Protein AF-0000000084939361 (afdb_homodimer)

Radius of gyration: 21.49 Å; Cα contacts (8 Å, |Δi|>4): 1198; chains: 2; bounding box: 46×63×50 Å

pLDDT: mean 95.73, std 7.39, range [55.66, 98.94]

Structure (mmCIF, N/CA/C/O backbone):
data_AF-0000000084939361-model_v1
#
loop_
_entity.id
_entity.type
_entity.pdbx_description
1 polymer 'Uridine phosphorylase'
#
loop_
_atom_site.group_PDB
_atom_site.id
_atom_site.type_symbol
_atom_site.label_atom_id
_atom_site.label_alt_id
_atom_site.label_comp_id
_atom_site.label_asym_id
_atom_site.label_entity_id
_atom_site.label_seq_id
_atom_site.pdbx_PDB_ins_code
_atom_site.Cartn_x
_atom_site.Cartn_y
_atom_site.Cartn_z
_atom_site.occupancy
_atom_site.B_iso_or_equiv
_atom_site.auth_seq_id
_atom_site.auth_comp_id
_atom_site.auth_asym_id
_atom_site.auth_atom_id
_atom_site.pdbx_PDB_model_num
ATOM 1 N N . MET A 1 1 ? -16.766 -2.537 12.312 1 91.62 1 MET A N 1
ATOM 2 C CA . MET A 1 1 ? -15.547 -3.146 11.781 1 91.62 1 MET A CA 1
ATOM 3 C C . MET A 1 1 ? -15.586 -3.207 10.258 1 91.62 1 MET A C 1
ATOM 5 O O . MET A 1 1 ? -16.672 -3.262 9.664 1 91.62 1 MET A O 1
ATOM 9 N N . THR A 1 2 ? -14.445 -2.918 9.711 1 94 2 THR A N 1
ATOM 10 C CA . THR A 1 2 ? -14.297 -2.982 8.266 1 94 2 THR A CA 1
ATOM 11 C C . THR A 1 2 ? -13.328 -4.094 7.871 1 94 2 THR A C 1
ATOM 13 O O . THR A 1 2 ? -12.719 -4.727 8.734 1 94 2 THR A O 1
ATOM 16 N N . PRO A 1 3 ? -13.172 -4.418 6.578 1 91.56 3 PRO A N 1
ATOM 17 C CA . PRO A 1 3 ? -12.242 -5.465 6.156 1 91.56 3 PRO A CA 1
ATOM 18 C C . PRO A 1 3 ? -10.805 -5.195 6.598 1 91.56 3 PRO A C 1
ATOM 20 O O . PRO A 1 3 ? -10.031 -6.133 6.793 1 91.56 3 PRO A O 1
ATOM 23 N N . HIS A 1 4 ? -10.469 -3.852 6.852 1 97.06 4 HIS A N 1
ATOM 24 C CA . HIS A 1 4 ? -9.055 -3.553 7.074 1 97.06 4 HIS A CA 1
ATOM 25 C C . HIS A 1 4 ? -8.828 -2.975 8.469 1 97.06 4 HIS A C 1
ATOM 27 O O . HIS A 1 4 ? -7.688 -2.842 8.906 1 97.06 4 HIS A O 1
ATOM 33 N N . ILE A 1 5 ? -9.914 -2.59 9.133 1 97.94 5 ILE A N 1
ATOM 34 C CA . ILE A 1 5 ? -9.812 -2.012 10.469 1 97.94 5 ILE A CA 1
ATOM 35 C C . ILE A 1 5 ? -10.727 -2.771 11.43 1 97.94 5 ILE A C 1
ATOM 37 O O . ILE A 1 5 ? -11.953 -2.754 11.273 1 97.94 5 ILE A O 1
ATOM 41 N N . SER A 1 6 ? -10.125 -3.34 12.5 1 97.56 6 SER A N 1
ATOM 42 C CA . SER A 1 6 ? -10.883 -4.191 13.422 1 97.56 6 SER A CA 1
ATOM 43 C C . SER A 1 6 ? -11.344 -3.41 14.641 1 97.56 6 SER A C 1
ATOM 45 O O . SER A 1 6 ? -12.016 -3.959 15.516 1 97.56 6 SER A O 1
ATOM 47 N N . ALA A 1 7 ? -10.977 -2.162 14.703 1 98.12 7 ALA A N 1
ATOM 48 C CA . ALA A 1 7 ? -11.328 -1.337 15.859 1 98.12 7 ALA A CA 1
ATOM 49 C C . ALA A 1 7 ? -12.836 -1.167 15.969 1 98.12 7 ALA A C 1
ATOM 51 O O . ALA A 1 7 ? -13.555 -1.214 14.961 1 98.12 7 ALA A O 1
ATOM 52 N N . LYS A 1 8 ? -13.305 -1.027 17.25 1 97.81 8 LYS A N 1
ATOM 53 C CA . LYS A 1 8 ? -14.672 -0.542 17.438 1 97.81 8 LYS A CA 1
ATOM 54 C C . LYS A 1 8 ? -14.781 0.934 17.062 1 97.81 8 LYS A C 1
ATOM 56 O O . LYS A 1 8 ? -13.812 1.688 17.203 1 97.81 8 LYS A O 1
ATOM 61 N N . LYS A 1 9 ? -15.898 1.29 16.609 1 97.56 9 LYS A N 1
ATOM 62 C CA . LYS A 1 9 ? -16.125 2.666 16.188 1 97.56 9 LYS A CA 1
ATOM 63 C C . LYS A 1 9 ? -15.742 3.656 17.281 1 97.56 9 LYS A C 1
ATOM 65 O O . LYS A 1 9 ? -15.109 4.68 17 1 97.56 9 LYS A O 1
ATOM 70 N N . GLU A 1 10 ? -16.016 3.332 18.5 1 97 10 GLU A N 1
ATOM 71 C CA . GLU A 1 10 ? -15.805 4.234 19.625 1 97 10 GLU A CA 1
ATOM 72 C C . GLU A 1 10 ? -14.328 4.32 20 1 97 10 GLU A C 1
ATOM 74 O O . GLU A 1 10 ? -13.922 5.219 20.734 1 97 10 GLU A O 1
ATOM 79 N N . ASP A 1 11 ? -13.547 3.4 19.422 1 98.31 11 ASP A N 1
ATOM 80 C CA . ASP A 1 11 ? -12.133 3.359 19.766 1 98.31 11 ASP A CA 1
ATOM 81 C C . ASP A 1 11 ? -11.32 4.281 18.859 1 98.31 11 ASP A C 1
ATOM 83 O O . ASP A 1 11 ? -10.141 4.523 19.109 1 98.31 11 ASP A O 1
ATOM 87 N N . ILE A 1 12 ? -11.961 4.812 17.828 1 98.81 12 ILE A N 1
ATOM 88 C CA . ILE A 1 12 ? -11.281 5.691 16.875 1 98.81 12 ILE A CA 1
ATOM 89 C C . ILE A 1 12 ? -11.672 7.141 17.156 1 98.81 12 ILE A C 1
ATOM 91 O O . ILE A 1 12 ? -12.859 7.457 17.281 1 98.81 12 ILE A O 1
ATOM 95 N N . ALA A 1 13 ? -10.711 7.984 17.25 1 98.75 13 ALA A N 1
ATOM 96 C CA . ALA A 1 13 ? -10.922 9.391 17.578 1 98.75 13 ALA A CA 1
ATOM 97 C C . ALA A 1 13 ? -11.469 10.156 16.375 1 98.75 13 ALA A C 1
ATOM 99 O O . ALA A 1 13 ? -11.383 9.672 15.234 1 98.75 13 ALA A O 1
ATOM 100 N N . LYS A 1 14 ? -11.969 11.32 16.688 1 98.44 14 LYS A N 1
ATOM 101 C CA . LYS A 1 14 ? -12.477 12.242 15.672 1 98.44 14 LYS A CA 1
ATOM 102 C C . LYS A 1 14 ? -11.352 12.695 14.742 1 98.44 14 LYS A C 1
ATOM 104 O O . LYS A 1 14 ? -11.586 12.922 13.547 1 98.44 14 LYS A O 1
ATOM 109 N N . THR A 1 15 ? -10.18 12.922 15.266 1 98.88 15 THR A N 1
ATOM 110 C CA . THR A 1 15 ? -9.008 13.312 14.492 1 98.88 15 THR A CA 1
ATOM 111 C C . THR A 1 15 ? -7.953 12.211 14.508 1 98.88 15 THR A C 1
ATOM 113 O O . THR A 1 15 ? -7.629 11.672 15.57 1 98.88 15 THR A O 1
ATOM 116 N N . VAL A 1 16 ? -7.477 11.875 13.328 1 98.94 16 VAL A N 1
ATOM 117 C CA . VAL A 1 16 ? -6.508 10.797 13.141 1 98.94 16 VAL A CA 1
ATOM 118 C C . VAL A 1 16 ? -5.234 11.359 12.508 1 98.94 16 VAL A C 1
ATOM 120 O O . VAL A 1 16 ? -5.301 12.117 11.539 1 98.94 16 VAL A O 1
ATOM 123 N N . LEU A 1 17 ? -4.094 11.094 13.117 1 98.88 17 LEU A N 1
ATOM 124 C CA . LEU A 1 17 ? -2.805 11.305 12.469 1 98.88 17 LEU A CA 1
ATOM 125 C C . LEU A 1 17 ? -2.33 10.047 11.766 1 98.88 17 LEU A C 1
ATOM 127 O O . LEU A 1 17 ? -2.383 8.953 12.328 1 98.88 17 LEU A O 1
ATOM 131 N N . MET A 1 18 ? -1.844 10.203 10.516 1 98.81 18 MET A N 1
ATOM 132 C CA . MET A 1 18 ? -1.504 9.008 9.75 1 98.81 18 MET A CA 1
ATOM 133 C C . MET A 1 18 ? -0.063 9.07 9.25 1 98.81 18 MET A C 1
ATOM 135 O O . MET A 1 18 ? 0.206 9.617 8.18 1 98.81 18 MET A O 1
ATOM 139 N N . PRO A 1 19 ? 0.766 8.414 10.008 1 97.69 19 PRO A N 1
ATOM 140 C CA . PRO A 1 19 ? 2.059 8.109 9.391 1 97.69 19 PRO A CA 1
ATOM 141 C C . PRO A 1 19 ? 1.994 6.91 8.445 1 97.69 19 PRO A C 1
ATOM 143 O O . PRO A 1 19 ? 1.106 6.062 8.578 1 97.69 19 PRO A O 1
ATOM 146 N N . GLY A 1 20 ? 2.877 6.84 7.43 1 97.12 20 GLY A N 1
ATOM 147 C CA . GLY A 1 20 ? 2.928 5.688 6.543 1 97.12 20 GLY A CA 1
ATOM 148 C C . GLY A 1 20 ? 3.346 4.41 7.246 1 97.12 20 GLY A C 1
ATOM 149 O O . GLY A 1 20 ? 2.742 3.354 7.043 1 97.12 20 GLY A O 1
ATOM 150 N N . ASP A 1 21 ? 4.262 4.5 8.156 1 96.69 21 ASP A N 1
ATOM 151 C CA . ASP A 1 21 ? 4.891 3.385 8.867 1 96.69 21 ASP A CA 1
ATOM 152 C C . ASP A 1 21 ? 4.141 3.066 10.156 1 96.69 21 ASP A C 1
ATOM 154 O O . ASP A 1 21 ? 4.102 3.889 11.078 1 96.69 21 ASP A O 1
ATOM 158 N N . PRO A 1 22 ? 3.615 1.814 10.273 1 97.81 22 PRO A N 1
ATOM 159 C CA . PRO A 1 22 ? 2.914 1.453 11.508 1 97.81 22 PRO A CA 1
ATOM 160 C C . PRO A 1 22 ? 3.818 1.502 12.742 1 97.81 22 PRO A C 1
ATOM 162 O O . PRO A 1 22 ? 3.346 1.756 13.852 1 97.81 22 PRO A O 1
ATOM 165 N N . LEU A 1 23 ? 5.098 1.298 12.523 1 96.69 23 LEU A N 1
ATOM 166 C CA . LEU A 1 23 ? 6.02 1.378 13.648 1 96.69 23 LEU A CA 1
ATOM 167 C C . LEU A 1 23 ? 6.199 2.822 14.102 1 96.69 23 LEU A C 1
ATOM 169 O O . LEU A 1 23 ? 6.391 3.086 15.289 1 96.69 23 LEU A O 1
ATOM 173 N N . ARG A 1 24 ? 6.148 3.787 13.211 1 95.81 24 ARG A N 1
ATOM 174 C CA . ARG A 1 24 ? 6.141 5.199 13.57 1 95.81 24 ARG A CA 1
ATOM 175 C C . ARG A 1 24 ? 4.863 5.566 14.32 1 95.81 24 ARG A C 1
ATOM 177 O O . ARG A 1 24 ? 4.891 6.379 15.25 1 95.81 24 ARG A O 1
ATOM 184 N N . ALA A 1 25 ? 3.754 4.961 13.852 1 97.56 25 ALA A N 1
ATOM 185 C CA . ALA A 1 25 ? 2.508 5.172 14.586 1 97.56 25 ALA A CA 1
ATOM 186 C C . ALA A 1 25 ? 2.65 4.746 16.047 1 97.56 25 ALA A C 1
ATOM 188 O O . ALA A 1 25 ? 2.248 5.477 16.953 1 97.56 25 ALA A O 1
ATOM 189 N N . LYS A 1 26 ? 3.242 3.592 16.234 1 97.69 26 LYS A N 1
ATOM 190 C CA . LYS A 1 26 ? 3.484 3.078 17.578 1 97.69 26 LYS A CA 1
ATOM 191 C C . LYS A 1 26 ? 4.367 4.031 18.391 1 97.69 26 LYS A C 1
ATOM 193 O O . LYS A 1 26 ? 4.027 4.402 19.516 1 97.69 26 LYS A O 1
ATOM 198 N N . LYS A 1 27 ? 5.43 4.461 17.812 1 96 27 LYS A N 1
ATOM 199 C CA . LYS A 1 27 ? 6.395 5.324 18.484 1 96 27 LYS A CA 1
ATOM 200 C C . LYS A 1 27 ? 5.754 6.648 18.891 1 96 27 LYS A C 1
ATOM 202 O O . LYS A 1 27 ? 5.949 7.117 20.016 1 96 27 LYS A O 1
ATOM 207 N N . ILE A 1 28 ? 5 7.258 17.969 1 97.25 28 ILE A N 1
ATOM 208 C CA . ILE A 1 28 ? 4.34 8.531 18.25 1 97.25 28 ILE A CA 1
ATOM 209 C C . ILE A 1 28 ? 3.34 8.359 19.391 1 97.25 28 ILE A C 1
ATOM 211 O O . ILE A 1 28 ? 3.311 9.164 20.328 1 97.25 28 ILE A O 1
ATOM 215 N N . ALA A 1 29 ? 2.543 7.32 19.297 1 98.38 29 ALA A N 1
ATOM 216 C CA . ALA A 1 29 ? 1.523 7.078 20.328 1 98.38 29 ALA A CA 1
ATOM 217 C C . ALA A 1 29 ? 2.156 6.887 21.703 1 98.38 29 ALA A C 1
ATOM 219 O O . ALA A 1 29 ? 1.749 7.523 22.672 1 98.38 29 ALA A O 1
ATOM 220 N N . GLU A 1 30 ? 3.166 6.074 21.797 1 97.75 30 GLU A N 1
ATOM 221 C CA . GLU A 1 30 ? 3.811 5.738 23.062 1 97.75 30 GLU A CA 1
ATOM 222 C C . GLU A 1 30 ? 4.566 6.938 23.625 1 97.75 30 GLU A C 1
ATOM 224 O O . GLU A 1 30 ? 4.711 7.066 24.844 1 97.75 30 GLU A O 1
ATOM 229 N N . THR A 1 31 ? 5.031 7.809 22.797 1 97.31 31 THR A N 1
ATOM 230 C CA . THR A 1 31 ? 5.836 8.953 23.219 1 97.31 31 THR A CA 1
ATOM 231 C C . THR A 1 31 ? 4.941 10.094 23.688 1 97.31 31 THR A C 1
ATOM 233 O O . THR A 1 31 ? 5.242 10.758 24.672 1 97.31 31 THR A O 1
ATOM 236 N N . TYR A 1 32 ? 3.766 10.305 22.984 1 98.12 32 TYR A N 1
ATOM 237 C CA . TYR A 1 32 ? 3.08 11.578 23.172 1 98.12 32 TYR A CA 1
ATOM 238 C C . TYR A 1 32 ? 1.724 11.375 23.844 1 98.12 32 TYR A C 1
ATOM 240 O O . TYR A 1 32 ? 1.183 12.305 24.453 1 98.12 32 TYR A O 1
ATOM 248 N N . LEU A 1 33 ? 1.172 10.188 23.641 1 98.69 33 LEU A N 1
ATOM 249 C CA . LEU A 1 33 ? -0.198 10.023 24.109 1 98.69 33 LEU A CA 1
ATOM 250 C C . LEU A 1 33 ? -0.217 9.414 25.516 1 98.69 33 LEU A C 1
ATOM 252 O O . LEU A 1 33 ? 0.725 8.727 25.906 1 98.69 33 LEU A O 1
ATOM 256 N N . GLU A 1 34 ? -1.26 9.719 26.234 1 98.75 34 GLU A N 1
ATOM 257 C CA . GLU A 1 34 ? -1.6 9.078 27.5 1 98.75 34 GLU A CA 1
ATOM 258 C C . GLU A 1 34 ? -2.699 8.031 27.297 1 98.75 34 GLU A C 1
ATOM 260 O O . GLU A 1 34 ? -3.504 8.133 26.375 1 98.75 34 GLU A O 1
ATOM 265 N N . ASN A 1 35 ? -2.74 6.926 28.125 1 98.56 35 ASN A N 1
ATOM 266 C CA . ASN A 1 35 ? -3.756 5.879 28.094 1 98.56 35 ASN A CA 1
ATOM 267 C C . ASN A 1 35 ? -3.832 5.211 26.719 1 98.56 35 ASN A C 1
ATOM 269 O O . ASN A 1 35 ? -4.914 5.086 26.156 1 98.56 35 ASN A O 1
ATOM 273 N N . VAL A 1 36 ? -2.73 4.84 26.203 1 98.81 36 VAL A N 1
ATOM 274 C CA . VAL A 1 36 ? -2.6 4.34 24.844 1 98.81 36 VAL A CA 1
ATOM 275 C C . VAL A 1 36 ? -3.178 2.93 24.75 1 98.81 36 VAL A C 1
ATOM 277 O O . VAL A 1 36 ? -2.906 2.084 25.594 1 98.81 36 VAL A O 1
ATOM 280 N N . LYS A 1 37 ? -3.986 2.719 23.719 1 98.75 37 LYS A N 1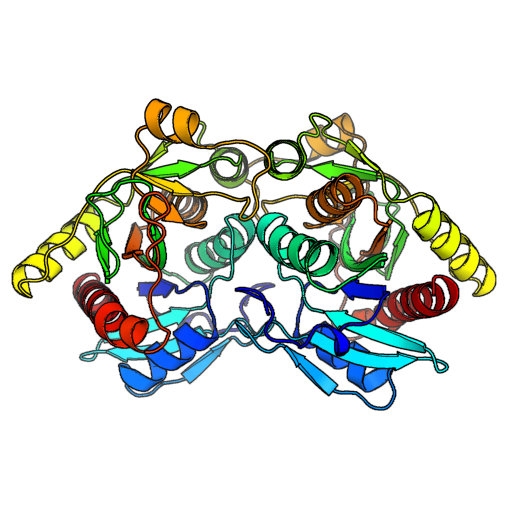
ATOM 281 C CA . LYS A 1 37 ? -4.539 1.406 23.406 1 98.75 37 LYS A CA 1
ATOM 282 C C . LYS A 1 37 ? -4.293 1.049 21.938 1 98.75 37 LYS A C 1
ATOM 284 O O . LYS A 1 37 ? -4.512 1.874 21.047 1 98.75 37 LYS A O 1
ATOM 289 N N . LEU A 1 38 ? -3.766 -0.111 21.734 1 98.81 38 LEU A N 1
ATOM 290 C CA . LEU A 1 38 ? -3.723 -0.656 20.375 1 98.81 38 LEU A CA 1
ATOM 291 C C . LEU A 1 38 ? -5.117 -1.06 19.906 1 98.81 38 LEU A C 1
ATOM 293 O O . LEU A 1 38 ? -5.723 -1.978 20.469 1 98.81 38 LEU A O 1
ATOM 297 N N . VAL A 1 39 ? -5.602 -0.406 18.844 1 98.75 39 VAL A N 1
ATOM 298 C CA . VAL A 1 39 ? -7.012 -0.614 18.531 1 98.75 39 VAL A CA 1
ATOM 299 C C . VAL A 1 39 ? -7.145 -1.341 17.188 1 98.75 39 VAL A C 1
ATOM 301 O O . VAL A 1 39 ? -8.242 -1.755 16.812 1 98.75 39 VAL A O 1
ATOM 304 N N . ASN A 1 40 ? -6.016 -1.479 16.453 1 98.62 40 ASN A N 1
ATOM 305 C CA . ASN A 1 40 ? -6.004 -2.271 15.227 1 98.62 40 ASN A CA 1
ATOM 306 C C . ASN A 1 40 ? -4.652 -2.939 15 1 98.62 40 ASN A C 1
ATOM 308 O O . ASN A 1 40 ? -3.607 -2.312 15.188 1 98.62 40 ASN A O 1
ATOM 312 N N . GLU A 1 41 ? -4.672 -4.117 14.555 1 97.62 41 GLU A N 1
ATOM 313 C CA . GLU A 1 41 ? -3.445 -4.816 14.18 1 97.62 41 GLU A CA 1
ATOM 314 C C . GLU A 1 41 ? -3.648 -5.656 12.922 1 97.62 41 GLU A C 1
ATOM 316 O O . GLU A 1 41 ? -2.799 -6.477 12.57 1 97.62 41 GLU A O 1
ATOM 321 N N . VAL A 1 42 ? -4.844 -5.453 12.273 1 96.62 42 VAL A N 1
ATOM 322 C CA . VAL A 1 42 ? -5.121 -6.137 11.016 1 96.62 42 VAL A CA 1
ATOM 323 C C . VAL A 1 42 ? -4.035 -5.809 10 1 96.62 42 VAL A C 1
ATOM 325 O O . VAL A 1 42 ? -3.656 -4.645 9.836 1 96.62 42 VAL A O 1
ATOM 328 N N . ARG A 1 43 ? -3.436 -6.898 9.367 1 96.75 43 ARG A N 1
ATOM 329 C CA . ARG A 1 43 ? -2.379 -6.793 8.367 1 96.75 43 ARG A CA 1
ATOM 330 C C . ARG A 1 43 ? -1.138 -6.125 8.945 1 96.75 43 ARG A C 1
ATOM 332 O O . ARG A 1 43 ? -0.358 -5.512 8.219 1 96.75 43 ARG A O 1
ATOM 339 N N . ASN A 1 44 ? -0.997 -6.105 10.234 1 97.81 44 ASN A N 1
ATOM 340 C CA . ASN A 1 44 ? 0.152 -5.512 10.914 1 97.81 44 ASN A CA 1
ATOM 341 C C . ASN A 1 44 ? 0.187 -3.996 10.727 1 97.81 44 ASN A C 1
ATOM 343 O O . ASN A 1 44 ? 1.254 -3.383 10.789 1 97.81 44 ASN A O 1
ATOM 347 N N . MET A 1 45 ? -0.991 -3.398 10.445 1 98.56 45 MET A N 1
ATOM 348 C CA . MET A 1 45 ? -1.151 -1.953 10.312 1 98.56 45 MET A CA 1
ATOM 349 C C . MET A 1 45 ? -1.687 -1.346 11.609 1 98.56 45 MET A C 1
ATOM 351 O O . MET A 1 45 ? -2.898 -1.184 11.766 1 98.56 45 MET A O 1
ATOM 355 N N . PHE A 1 46 ? -0.744 -0.911 12.383 1 98.81 46 PHE A N 1
ATOM 356 C CA . PHE A 1 46 ? -1.069 -0.523 13.75 1 98.81 46 PHE A CA 1
ATOM 357 C C . PHE A 1 46 ? -1.825 0.8 13.773 1 98.81 46 PHE A C 1
ATOM 359 O O . PHE A 1 46 ? -1.503 1.718 13.016 1 98.81 46 PHE A O 1
ATOM 366 N N . MET A 1 47 ? -2.836 0.805 14.617 1 98.88 47 MET A N 1
ATOM 367 C CA . MET A 1 47 ? -3.504 2.029 15.047 1 98.88 47 MET A CA 1
ATOM 368 C C . MET A 1 47 ? -3.559 2.109 16.578 1 98.88 47 MET A C 1
ATOM 370 O O . MET A 1 47 ? -3.84 1.111 17.234 1 98.88 47 MET A O 1
ATOM 374 N N . TYR A 1 48 ? -3.25 3.242 17.062 1 98.94 48 TYR A N 1
ATOM 375 C CA . TYR A 1 48 ? -3.285 3.5 18.5 1 98.94 48 TYR A CA 1
ATOM 376 C C . TYR A 1 48 ? -4.184 4.688 18.812 1 98.94 48 TYR A C 1
ATOM 378 O O . TYR A 1 48 ? -4.176 5.691 18.094 1 98.94 48 TYR A O 1
ATOM 386 N N . THR A 1 49 ? -4.977 4.52 19.844 1 98.88 49 THR A N 1
ATOM 387 C CA . THR A 1 49 ? -5.766 5.637 20.359 1 98.88 49 THR A CA 1
ATOM 388 C C . THR A 1 49 ? -5.379 5.961 21.797 1 98.88 49 THR A C 1
ATOM 390 O O . THR A 1 49 ? -5.145 5.059 22.594 1 98.88 49 THR A O 1
ATOM 393 N N . GLY A 1 50 ? -5.23 7.148 22.047 1 98.81 50 GLY A N 1
ATOM 394 C CA . GLY A 1 50 ? -4.992 7.691 23.375 1 98.81 50 GLY A CA 1
ATOM 395 C C . GLY A 1 50 ? -5.445 9.133 23.531 1 98.81 50 GLY A C 1
ATOM 396 O O . GLY A 1 50 ? -6.402 9.555 22.875 1 98.81 50 GLY A O 1
ATOM 397 N N . THR A 1 51 ? -4.871 9.781 24.562 1 98.75 51 THR A N 1
ATOM 398 C CA . THR A 1 51 ? -5.211 11.188 24.75 1 98.75 51 THR A CA 1
ATOM 399 C C . THR A 1 51 ? -3.961 12.062 24.688 1 98.75 51 THR A C 1
ATOM 401 O O . THR A 1 51 ? -2.883 11.641 25.109 1 98.75 51 THR A O 1
ATOM 404 N N . TYR A 1 52 ? -4.043 13.203 24.078 1 98.75 52 TYR A N 1
ATOM 405 C CA . TYR A 1 52 ? -3.057 14.281 24.078 1 98.75 52 TYR A CA 1
ATOM 406 C C . TYR A 1 52 ? -3.67 15.594 24.547 1 98.75 52 TYR A C 1
ATOM 408 O O . TYR A 1 52 ? -4.629 16.094 23.953 1 98.75 52 TYR A O 1
ATOM 416 N N . LYS A 1 53 ? -3.139 16.156 25.688 1 98.06 53 LYS A N 1
ATOM 417 C CA . LYS A 1 53 ? -3.705 17.344 26.312 1 98.06 53 LYS A CA 1
ATOM 418 C C . LYS A 1 53 ? -5.199 17.188 26.562 1 98.06 53 LYS A C 1
ATOM 420 O O . LYS A 1 53 ? -5.992 18.078 26.266 1 98.06 53 LYS A O 1
ATOM 425 N N . GLY A 1 54 ? -5.594 15.945 26.922 1 98 54 GLY A N 1
ATOM 426 C CA . GLY A 1 54 ? -6.938 15.625 27.375 1 98 54 GLY A CA 1
ATOM 427 C C . GLY A 1 54 ? -7.883 15.289 26.234 1 98 54 GLY A C 1
ATOM 428 O O . GLY A 1 54 ? -9.031 14.906 26.469 1 98 54 GLY A O 1
ATOM 429 N N . ILE A 1 55 ? -7.41 15.359 24.984 1 98.38 55 ILE A N 1
ATOM 430 C CA . ILE A 1 55 ? -8.266 15.125 23.828 1 98.38 55 ILE A CA 1
ATOM 431 C C . ILE A 1 55 ? -7.906 13.789 23.188 1 98.38 55 ILE A C 1
ATOM 433 O O . ILE A 1 55 ? -6.727 13.461 23.031 1 98.38 55 ILE A O 1
ATOM 437 N N . GLN A 1 56 ? -8.883 13 22.812 1 98.5 56 GLN A N 1
ATOM 438 C CA . GLN A 1 56 ? -8.656 11.711 22.156 1 98.5 56 GLN A CA 1
ATOM 439 C C . GLN A 1 56 ? -8.086 11.891 20.766 1 98.5 56 GLN A C 1
ATOM 441 O O . GLN A 1 56 ? -8.562 12.727 20 1 98.5 56 GLN A O 1
ATOM 446 N N . VAL A 1 57 ? -7.07 11.195 20.5 1 98.81 57 VAL A N 1
ATOM 447 C CA . VAL A 1 57 ? -6.422 11.195 19.188 1 98.81 57 VAL A CA 1
ATOM 448 C C . VAL A 1 57 ? -6.059 9.766 18.781 1 98.81 57 VAL A C 1
ATOM 450 O O . VAL A 1 57 ? -5.652 8.969 19.625 1 98.81 57 VAL A O 1
ATOM 453 N N . THR A 1 58 ? -6.254 9.43 17.547 1 98.94 58 THR A N 1
ATOM 454 C CA . THR A 1 58 ? -5.797 8.148 17.016 1 98.94 58 THR A CA 1
ATOM 455 C C . THR A 1 58 ? -4.605 8.352 16.078 1 98.94 58 THR A C 1
ATOM 457 O O . THR A 1 58 ? -4.598 9.273 15.266 1 98.94 58 THR A O 1
ATOM 460 N N . ILE A 1 59 ? -3.551 7.613 16.297 1 98.88 59 ILE A N 1
ATOM 461 C CA . ILE A 1 59 ? -2.42 7.523 15.375 1 98.88 59 ILE A CA 1
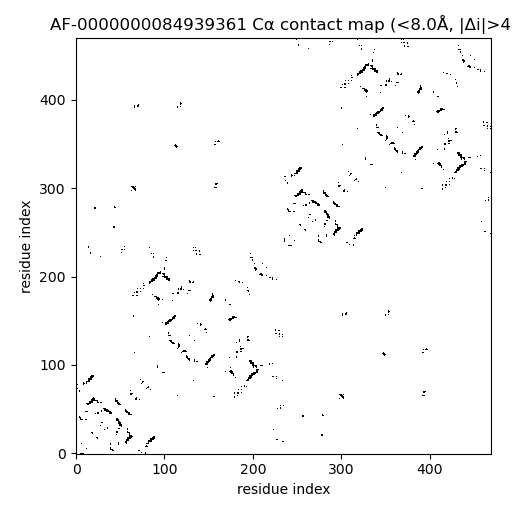ATOM 462 C C . ILE A 1 59 ? -2.494 6.211 14.594 1 98.88 59 ILE A C 1
ATOM 464 O O . ILE A 1 59 ? -2.439 5.129 15.18 1 98.88 59 ILE A O 1
ATOM 468 N N . ALA A 1 60 ? -2.584 6.316 13.219 1 98.94 60 ALA A N 1
ATOM 469 C CA . ALA A 1 60 ? -2.893 5.145 12.414 1 98.94 60 ALA A CA 1
ATOM 470 C C . ALA A 1 60 ? -1.926 5.016 11.234 1 98.94 60 ALA A C 1
ATOM 472 O O . ALA A 1 60 ? -1.784 5.945 10.438 1 98.94 60 ALA A O 1
ATOM 473 N N . GLY A 1 61 ? -1.252 3.861 11.148 1 98.56 61 GLY A N 1
ATOM 474 C CA . GLY A 1 61 ? -0.484 3.604 9.938 1 98.56 61 GLY A CA 1
ATOM 475 C C . GLY A 1 61 ? -1.334 3.594 8.68 1 98.56 61 GLY A C 1
ATOM 476 O O . GLY A 1 61 ? -2.5 3.193 8.719 1 98.56 61 GLY A O 1
ATOM 477 N N . SER A 1 62 ? -0.681 3.98 7.582 1 98.38 62 SER A N 1
ATOM 478 C CA . SER A 1 62 ? -1.459 4.031 6.348 1 98.38 62 SER A CA 1
ATOM 479 C C . SER A 1 62 ? -0.856 3.125 5.277 1 98.38 62 SER A C 1
ATOM 481 O O . SER A 1 62 ? -1.499 2.838 4.266 1 98.38 62 SER A O 1
ATOM 483 N N . GLY A 1 63 ? 0.389 2.711 5.539 1 97.88 63 GLY A N 1
ATOM 484 C CA . GLY A 1 63 ? 1.1 2.064 4.449 1 97.88 63 GLY A CA 1
ATOM 485 C C . GLY A 1 63 ? 1.575 3.037 3.387 1 97.88 63 GLY A C 1
ATOM 486 O O . GLY A 1 63 ? 1.741 4.23 3.658 1 97.88 63 GLY A O 1
ATOM 487 N N . MET A 1 64 ? 1.937 2.449 2.258 1 98.06 64 MET A N 1
ATOM 488 C CA . MET A 1 64 ? 2.537 3.277 1.216 1 98.06 64 MET A CA 1
ATOM 489 C C . MET A 1 64 ? 1.676 3.279 -0.042 1 98.06 64 MET A C 1
ATOM 491 O O . MET A 1 64 ? 1.138 2.242 -0.433 1 98.06 64 MET A O 1
ATOM 495 N N . GLY A 1 65 ? 1.553 4.508 -0.618 1 97.81 65 GLY A N 1
ATOM 496 C CA . GLY A 1 65 ? 0.867 4.629 -1.895 1 97.81 65 GLY A CA 1
ATOM 497 C C . GLY A 1 65 ? -0.586 5.047 -1.754 1 97.81 65 GLY A C 1
ATOM 498 O O . GLY A 1 65 ? -1.196 4.84 -0.702 1 97.81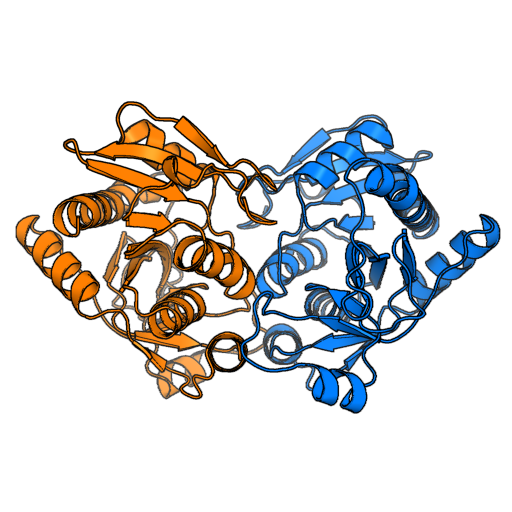 65 GLY A O 1
ATOM 499 N N . CYS A 1 66 ? -1.149 5.484 -2.869 1 98.12 66 CYS A N 1
ATOM 500 C CA . CYS A 1 66 ? -2.52 5.984 -2.887 1 98.12 66 CYS A CA 1
ATOM 501 C C . CYS A 1 66 ? -3.512 4.863 -2.59 1 98.12 66 CYS A C 1
ATOM 503 O O . CYS A 1 66 ? -4.449 5.051 -1.812 1 98.12 66 CYS A O 1
ATOM 505 N N . PRO A 1 67 ? -3.234 3.631 -3.121 1 98.06 67 PRO A N 1
ATOM 506 C CA . PRO A 1 67 ? -4.207 2.576 -2.834 1 98.06 67 PRO A CA 1
ATOM 507 C C . PRO A 1 67 ? -4.285 2.232 -1.348 1 98.06 67 PRO A C 1
ATOM 509 O O . PRO A 1 67 ? -5.379 2.045 -0.811 1 98.06 67 PRO A O 1
ATOM 512 N N . SER A 1 68 ? -3.166 2.211 -0.676 1 98.5 68 SER A N 1
ATOM 513 C CA . SER A 1 68 ? -3.145 1.815 0.728 1 98.5 68 SER A CA 1
ATOM 514 C C . SER A 1 68 ? -3.807 2.869 1.609 1 98.5 68 SER A C 1
ATOM 516 O O . SER A 1 68 ? -4.758 2.57 2.334 1 98.5 68 SER A O 1
ATOM 518 N N . ILE A 1 69 ? -3.348 4.152 1.511 1 98.81 69 ILE A N 1
ATOM 519 C CA . ILE A 1 69 ? -3.965 5.18 2.344 1 98.81 69 ILE A CA 1
ATOM 520 C C . ILE A 1 69 ? -5.41 5.398 1.904 1 98.81 69 ILE A C 1
ATOM 522 O O . ILE A 1 69 ? -6.266 5.77 2.715 1 98.81 69 ILE A O 1
ATOM 526 N N . GLY A 1 70 ? -5.66 5.168 0.6 1 98.69 70 GLY A N 1
ATOM 527 C CA . GLY A 1 70 ? -7.02 5.277 0.099 1 98.69 70 GLY A CA 1
ATOM 528 C C . GLY A 1 70 ? -7.996 4.375 0.823 1 98.69 70 GLY A C 1
ATOM 529 O O . GLY A 1 70 ? -9.102 4.797 1.171 1 98.69 70 GLY A O 1
ATOM 530 N N . ILE A 1 71 ? -7.598 3.141 1.089 1 98.75 71 ILE A N 1
ATOM 531 C CA . ILE A 1 71 ? -8.43 2.188 1.812 1 98.75 71 ILE A CA 1
ATOM 532 C C . ILE A 1 71 ? -8.688 2.695 3.229 1 98.75 71 ILE A C 1
ATOM 534 O O . ILE A 1 71 ? -9.836 2.822 3.652 1 98.75 71 ILE A O 1
ATOM 538 N N . TYR A 1 72 ? -7.652 3.045 3.93 1 98.88 72 TYR A N 1
ATOM 539 C CA . TYR A 1 72 ? -7.758 3.359 5.352 1 98.88 72 TYR A CA 1
ATOM 540 C C . TYR A 1 72 ? -8.477 4.688 5.562 1 98.88 72 TYR A C 1
ATOM 542 O O . TYR A 1 72 ? -9.32 4.805 6.449 1 98.88 72 TYR A O 1
ATOM 550 N N . SER A 1 73 ? -8.148 5.707 4.738 1 98.88 73 SER A N 1
ATOM 551 C CA . SER A 1 73 ? -8.828 6.988 4.902 1 98.88 73 SER A CA 1
ATOM 552 C C . SER A 1 73 ? -10.305 6.883 4.559 1 98.88 73 SER A C 1
ATOM 554 O O . SER A 1 73 ? -11.148 7.48 5.227 1 98.88 73 SER A O 1
ATOM 556 N N . TYR A 1 74 ? -10.625 6.086 3.521 1 98.81 74 TYR A N 1
ATOM 557 C CA . TYR A 1 74 ? -12.031 5.883 3.176 1 98.81 74 TYR A CA 1
ATOM 558 C C . TYR A 1 74 ? -12.789 5.254 4.336 1 98.81 74 TYR A C 1
ATOM 560 O O . TYR A 1 74 ? -13.867 5.723 4.707 1 98.81 74 TYR A O 1
ATOM 568 N N . GLU A 1 75 ? -12.203 4.188 4.902 1 98.88 75 GLU A N 1
ATOM 569 C CA . GLU A 1 75 ? -12.883 3.473 5.977 1 98.88 75 GLU A CA 1
ATOM 570 C C . GLU A 1 75 ? -13.016 4.348 7.223 1 98.88 75 GLU A C 1
ATOM 572 O O . GLU A 1 75 ? -14.062 4.352 7.871 1 98.88 75 GLU A O 1
ATOM 577 N N . LEU A 1 76 ? -12 5.102 7.52 1 98.94 76 LEU A N 1
ATOM 578 C CA . LEU A 1 76 ? -12.031 5.977 8.688 1 98.94 76 LEU A CA 1
ATOM 579 C C . LEU A 1 76 ? -13.086 7.059 8.523 1 98.94 76 LEU A C 1
ATOM 581 O O . LEU A 1 76 ? -13.859 7.32 9.453 1 98.94 76 LEU A O 1
ATOM 585 N N . PHE A 1 77 ? -13.211 7.668 7.328 1 98.81 77 PHE A N 1
ATOM 586 C CA . PHE A 1 77 ? -14.156 8.75 7.082 1 98.81 77 PHE A CA 1
ATOM 587 C C . PHE A 1 77 ? -15.586 8.219 7.051 1 98.81 77 PHE A C 1
ATOM 589 O O . PHE A 1 77 ? -16.5 8.883 7.527 1 98.81 77 PHE A O 1
ATOM 596 N N . ASN A 1 78 ? -15.758 7.027 6.562 1 98.5 78 ASN A N 1
ATOM 597 C CA . ASN A 1 78 ? -17.109 6.617 6.203 1 98.5 78 ASN A CA 1
ATOM 598 C C . ASN A 1 78 ? -17.688 5.652 7.234 1 98.5 78 ASN A C 1
ATOM 600 O O . ASN A 1 78 ? -18.906 5.52 7.344 1 98.5 78 ASN A O 1
ATOM 604 N N . PHE A 1 79 ? -16.812 4.965 8.023 1 98.5 79 PHE A N 1
ATOM 605 C CA . PHE A 1 79 ? -17.344 3.934 8.906 1 98.5 79 PHE A CA 1
ATOM 606 C C . PHE A 1 79 ? -17.016 4.234 10.359 1 98.5 79 PHE A C 1
ATOM 608 O O . PHE A 1 79 ? -17.609 3.652 11.273 1 98.5 79 PHE A O 1
ATOM 615 N N . TYR A 1 80 ? -16.047 5.203 10.68 1 98.5 80 TYR A N 1
ATOM 616 C CA . TYR A 1 80 ? -15.57 5.398 12.047 1 98.5 80 TYR A CA 1
ATOM 617 C C . TYR A 1 80 ? -15.805 6.832 12.508 1 98.5 80 TYR A C 1
ATOM 619 O O . TYR A 1 80 ? -15.242 7.266 13.516 1 98.5 80 TYR A O 1
ATOM 627 N N . ASN A 1 81 ? -16.516 7.605 11.859 1 95.12 81 ASN A N 1
ATOM 628 C CA . ASN A 1 81 ? -16.906 8.961 12.227 1 95.12 81 ASN A CA 1
ATOM 629 C C . ASN A 1 81 ? -15.703 9.898 12.305 1 95.12 81 ASN A C 1
ATOM 631 O O . ASN A 1 81 ? -15.695 10.836 13.102 1 95.12 81 ASN A O 1
ATOM 635 N N . VAL A 1 82 ? -14.695 9.625 11.688 1 98.75 82 VAL A N 1
ATOM 636 C CA . VAL A 1 82 ? -13.523 10.5 11.633 1 98.75 82 VAL A CA 1
ATOM 637 C C . VAL A 1 82 ? -13.867 11.766 10.852 1 98.75 82 VAL A C 1
ATOM 639 O O . VAL A 1 82 ? -14.508 11.703 9.805 1 98.75 82 VAL A O 1
ATOM 642 N N . GLU A 1 83 ? -13.438 12.922 11.406 1 98.75 83 GLU A N 1
ATOM 643 C CA . GLU A 1 83 ? -13.711 14.211 10.781 1 98.75 83 GLU A CA 1
ATOM 644 C C . GLU A 1 83 ? -12.445 14.805 10.156 1 98.75 83 GLU A C 1
ATOM 646 O O . GLU A 1 83 ? -12.516 15.539 9.172 1 98.75 83 GLU A O 1
ATOM 651 N N . ASN A 1 84 ? -11.32 14.492 10.781 1 98.88 84 ASN A N 1
ATOM 652 C CA . ASN A 1 84 ? -10.039 15.07 10.383 1 98.88 84 ASN A CA 1
ATOM 653 C C . ASN A 1 84 ? -8.953 14.008 10.258 1 98.88 84 ASN A C 1
ATOM 655 O O . ASN A 1 84 ? -8.766 13.188 11.164 1 98.88 84 ASN A O 1
ATOM 659 N N . ILE A 1 85 ? -8.305 14.062 9.109 1 98.94 85 ILE A N 1
ATOM 660 C CA . ILE A 1 85 ? -7.102 13.242 8.992 1 98.94 85 ILE A CA 1
ATOM 661 C C . ILE A 1 85 ? -5.914 14.133 8.617 1 98.94 85 ILE A C 1
ATOM 663 O O . ILE A 1 85 ? -6.004 14.938 7.688 1 98.94 85 ILE A O 1
ATOM 667 N N . ILE A 1 86 ? -4.883 14.039 9.398 1 98.94 86 ILE A N 1
ATOM 668 C CA . ILE A 1 86 ? -3.623 14.703 9.086 1 98.94 86 ILE A CA 1
ATOM 669 C C . ILE A 1 86 ? -2.549 13.664 8.789 1 98.94 86 ILE A C 1
ATOM 671 O O . ILE A 1 86 ? -2.143 12.906 9.672 1 98.94 86 ILE A O 1
ATOM 675 N N . ARG A 1 87 ? -2.131 13.602 7.574 1 98.88 87 ARG A N 1
ATOM 676 C CA . ARG A 1 87 ? -0.96 12.789 7.258 1 98.88 87 ARG A CA 1
ATOM 677 C C . ARG A 1 87 ? 0.316 13.445 7.773 1 98.88 87 ARG A C 1
ATOM 679 O O . ARG A 1 87 ? 0.52 14.648 7.59 1 98.88 87 ARG A O 1
ATOM 686 N N . ILE A 1 88 ? 1.045 12.695 8.453 1 98.25 88 ILE A N 1
ATOM 687 C CA . ILE A 1 88 ? 2.377 13.094 8.898 1 98.25 88 ILE A CA 1
ATOM 688 C C . ILE A 1 88 ? 3.42 12.141 8.32 1 98.25 88 ILE A C 1
ATOM 690 O O . ILE A 1 88 ? 3.475 10.969 8.703 1 98.25 88 ILE A O 1
ATOM 694 N N . GLY A 1 89 ? 4.203 12.625 7.383 1 95.75 89 GLY A N 1
ATOM 695 C CA . GLY A 1 89 ? 5.09 11.711 6.684 1 95.75 89 GLY A CA 1
ATOM 696 C C . GLY A 1 89 ? 6.391 12.359 6.246 1 95.75 89 GLY A C 1
ATOM 697 O O . GLY A 1 89 ? 6.738 13.445 6.715 1 95.75 89 GLY A O 1
ATOM 698 N N . SER A 1 90 ? 7.195 11.586 5.512 1 94.62 90 SER A N 1
ATOM 699 C CA . SER A 1 90 ? 8.453 12.047 4.93 1 94.62 90 SER A CA 1
ATOM 700 C C . SER A 1 90 ? 8.289 12.367 3.447 1 94.62 90 SER A C 1
ATOM 702 O O . SER A 1 90 ? 7.34 11.906 2.811 1 94.62 90 SER A O 1
ATOM 704 N N . ALA A 1 91 ? 9.164 13.172 2.979 1 96.62 91 ALA A N 1
ATOM 705 C CA . ALA A 1 91 ? 9.164 13.516 1.561 1 96.62 91 ALA A CA 1
ATOM 706 C C . ALA A 1 91 ? 10.578 13.797 1.065 1 96.62 91 ALA A C 1
ATOM 708 O O . ALA A 1 91 ? 11.469 14.133 1.856 1 96.62 91 ALA A O 1
ATOM 709 N N . GLY A 1 92 ? 10.75 13.539 -0.227 1 97.12 92 GLY A N 1
ATOM 710 C CA . GLY A 1 92 ? 11.938 14.023 -0.899 1 97.12 92 GLY A CA 1
ATOM 711 C C . GLY A 1 92 ? 11.758 15.383 -1.536 1 97.12 92 GLY A C 1
ATOM 712 O O . GLY A 1 92 ? 10.688 15.68 -2.08 1 97.12 92 GLY A O 1
ATOM 713 N N . SER A 1 93 ? 12.805 16.188 -1.485 1 98.25 93 SER A N 1
ATOM 714 C CA . SER A 1 93 ? 12.711 17.5 -2.094 1 98.25 93 SER A CA 1
ATOM 715 C C . SER A 1 93 ? 13.133 17.469 -3.559 1 98.25 93 SER A C 1
ATOM 717 O O . SER A 1 93 ? 14.141 16.844 -3.908 1 98.25 93 SER A O 1
ATOM 719 N N . TYR A 1 94 ? 12.328 18.109 -4.391 1 98.25 94 TYR A N 1
ATOM 720 C CA . TYR A 1 94 ? 12.695 18.297 -5.789 1 98.25 94 TYR A CA 1
ATOM 721 C C . TYR A 1 94 ? 13.453 19.609 -5.973 1 98.25 94 TYR A C 1
ATOM 723 O O . TYR A 1 94 ? 13.875 19.938 -7.086 1 98.25 94 TYR A O 1
ATOM 731 N N . LYS A 1 95 ? 13.555 20.375 -4.934 1 97.81 95 LYS A N 1
ATOM 732 C CA . LYS A 1 95 ? 14.148 21.719 -4.996 1 97.81 95 LYS A CA 1
ATOM 733 C C . LYS A 1 95 ? 15.352 21.812 -4.066 1 97.81 95 LYS A C 1
ATOM 735 O O . LYS A 1 95 ? 15.297 21.391 -2.914 1 97.81 95 LYS A O 1
ATOM 740 N N . GLU A 1 96 ? 16.391 22.484 -4.52 1 96.5 96 GLU A N 1
ATOM 741 C CA . GLU A 1 96 ? 17.609 22.641 -3.748 1 96.5 96 GLU A CA 1
ATOM 742 C C . GLU A 1 96 ? 17.359 23.422 -2.463 1 96.5 96 GLU A C 1
ATOM 744 O O . GLU A 1 96 ? 17.984 23.156 -1.436 1 96.5 96 GLU A O 1
ATOM 749 N N . GLU A 1 97 ? 16.484 24.297 -2.51 1 96.94 97 GLU A N 1
ATOM 750 C CA . GLU A 1 97 ? 16.297 25.234 -1.41 1 96.94 97 GLU A CA 1
ATOM 751 C C . GLU A 1 97 ? 15.445 24.625 -0.3 1 96.94 97 GLU A C 1
ATOM 753 O O . GLU A 1 97 ? 15.391 25.156 0.81 1 96.94 97 GLU A O 1
ATOM 758 N N . ILE A 1 98 ? 14.727 23.578 -0.625 1 97.88 98 ILE A N 1
ATOM 759 C CA . ILE A 1 98 ? 14.016 22.828 0.407 1 97.88 98 ILE A CA 1
ATOM 760 C C . ILE A 1 98 ? 14.938 21.766 0.999 1 97.88 98 ILE A C 1
ATOM 762 O O . ILE A 1 98 ? 15.258 20.781 0.333 1 97.88 98 ILE A O 1
ATOM 766 N N . LYS A 1 99 ? 15.328 21.969 2.219 1 94.31 99 LYS A N 1
ATOM 767 C CA . LYS A 1 99 ? 16.438 21.203 2.805 1 94.31 99 LYS A CA 1
ATOM 768 C C . LYS A 1 99 ? 15.914 20.062 3.682 1 94.31 99 LYS A C 1
ATOM 770 O O . LYS A 1 99 ? 14.758 20.094 4.121 1 94.31 99 LYS A O 1
ATOM 775 N N . VAL A 1 100 ? 16.75 19.141 3.881 1 94.19 100 VAL A N 1
ATOM 776 C CA . VAL A 1 100 ? 16.453 18.078 4.828 1 94.19 100 VAL A CA 1
ATOM 777 C C . VAL A 1 100 ? 16.078 18.672 6.184 1 94.19 100 VAL A C 1
ATOM 779 O O . VAL A 1 100 ? 16.656 19.672 6.609 1 94.19 100 VAL A O 1
ATOM 782 N N . TYR A 1 101 ? 15.062 18.172 6.797 1 92.19 101 TYR A N 1
ATOM 783 C CA . TYR A 1 101 ? 14.523 18.516 8.109 1 92.19 101 TYR A CA 1
ATOM 784 C C . TYR A 1 101 ? 13.539 19.672 8.008 1 92.19 101 TYR A C 1
ATOM 786 O O . TYR A 1 101 ? 12.836 19.984 8.977 1 92.19 101 TYR A O 1
ATOM 794 N N . ASP A 1 102 ? 13.469 20.266 6.844 1 94.62 102 ASP A N 1
ATOM 795 C CA . ASP A 1 102 ? 12.414 21.266 6.691 1 94.62 102 ASP A CA 1
ATOM 796 C C . ASP A 1 102 ? 11.031 20.656 6.914 1 94.62 102 ASP A C 1
ATOM 798 O O . ASP A 1 102 ? 10.812 19.484 6.582 1 94.62 102 ASP A O 1
ATOM 802 N N . VAL A 1 103 ? 10.18 21.438 7.547 1 96.88 103 VAL A N 1
ATOM 803 C CA . VAL A 1 103 ? 8.773 21.047 7.695 1 96.88 103 VAL A CA 1
ATOM 804 C C . VAL A 1 103 ? 7.961 21.625 6.539 1 96.88 103 VAL A C 1
ATOM 806 O O . VAL A 1 103 ? 8.062 22.828 6.238 1 96.88 103 VAL A O 1
ATOM 809 N N . TYR A 1 104 ? 7.188 20.828 5.855 1 98.25 104 TYR A N 1
ATOM 810 C CA . TYR A 1 104 ? 6.465 21.219 4.652 1 98.25 104 TYR A CA 1
ATOM 811 C C . TYR A 1 104 ? 4.973 20.953 4.801 1 98.25 104 TYR A C 1
ATOM 813 O O . TYR A 1 104 ? 4.551 19.812 4.965 1 98.25 104 TYR A O 1
ATOM 821 N N . ASN A 1 105 ? 4.141 22 4.793 1 98.88 105 ASN A N 1
ATOM 822 C CA . ASN A 1 105 ? 2.686 21.906 4.84 1 98.88 105 ASN A CA 1
ATOM 823 C C . ASN A 1 105 ? 2.078 21.922 3.439 1 98.88 105 ASN A C 1
ATOM 825 O O . ASN A 1 105 ? 2.043 22.953 2.777 1 98.88 105 ASN A O 1
ATOM 829 N N . VAL A 1 106 ? 1.519 20.797 3.02 1 98.94 106 VAL A N 1
ATOM 830 C CA . VAL A 1 106 ? 1.098 20.609 1.635 1 98.94 106 VAL A CA 1
ATOM 831 C C . VAL A 1 106 ? -0.161 21.422 1.357 1 98.94 106 VAL A C 1
ATOM 833 O O . VAL A 1 106 ? -1.209 21.188 1.961 1 98.94 106 VAL A O 1
ATOM 836 N N . LYS A 1 107 ? -0.037 22.297 0.469 1 98.81 107 LYS A N 1
ATOM 837 C CA . LYS A 1 107 ? -1.186 23.109 0.064 1 98.81 107 LYS A CA 1
ATOM 838 C C . LYS A 1 107 ? -2.061 22.359 -0.934 1 98.81 107 LYS A C 1
ATOM 840 O O . LYS A 1 107 ? -3.289 22.438 -0.879 1 98.81 107 LYS A O 1
ATOM 845 N N . GLU A 1 108 ? -1.414 21.734 -1.862 1 98.81 108 GLU A N 1
ATOM 846 C CA . GLU A 1 108 ? -2.09 20.906 -2.863 1 98.81 108 GLU A CA 1
ATOM 847 C C . GLU A 1 108 ? -1.192 19.781 -3.344 1 98.81 108 GLU A C 1
ATOM 849 O O . GLU A 1 108 ? 0.032 19.844 -3.223 1 98.81 108 GLU A O 1
ATOM 854 N N . ALA A 1 109 ? -1.819 18.719 -3.842 1 98.81 109 ALA A N 1
ATOM 855 C CA . ALA A 1 109 ? -1.083 17.516 -4.246 1 98.81 109 ALA A CA 1
ATOM 856 C C . ALA A 1 109 ? -1.385 17.156 -5.699 1 98.81 109 ALA A C 1
ATOM 858 O O . ALA A 1 109 ? -2.547 17.141 -6.109 1 98.81 109 ALA A O 1
ATOM 859 N N . TYR A 1 110 ? -0.325 16.875 -6.469 1 98.56 110 TYR A N 1
ATOM 860 C CA . TYR A 1 110 ? -0.413 16.375 -7.836 1 98.56 110 TYR A CA 1
ATOM 861 C C . TYR A 1 110 ? -0.296 14.859 -7.875 1 98.56 110 TYR A C 1
ATOM 863 O O . TYR A 1 110 ? 0.649 14.289 -7.324 1 98.56 110 TYR A O 1
ATOM 871 N N . GLY A 1 111 ? -1.225 14.242 -8.492 1 95.31 111 GLY A N 1
ATOM 872 C CA . GLY A 1 111 ? -1.21 12.789 -8.555 1 95.31 111 GLY A CA 1
ATOM 873 C C . GLY A 1 111 ? -0.87 12.258 -9.93 1 95.31 111 GLY A C 1
ATOM 874 O O . GLY A 1 111 ? -1.365 12.766 -10.938 1 95.31 111 GLY A O 1
ATOM 875 N N . ASP A 1 112 ? -0.075 11.156 -9.992 1 89.88 112 ASP A N 1
ATOM 876 C CA . ASP A 1 112 ? 0.244 10.414 -11.211 1 89.88 112 ASP A CA 1
ATOM 877 C C . ASP A 1 112 ? -0.835 9.383 -11.523 1 89.88 112 ASP A C 1
ATOM 879 O O . ASP A 1 112 ? -0.857 8.812 -12.609 1 89.88 112 ASP A O 1
ATOM 883 N N . SER A 1 113 ? -1.649 9.133 -10.523 1 90.5 113 SER A N 1
ATOM 884 C CA . SER A 1 113 ? -2.57 8.008 -10.664 1 90.5 113 SER A CA 1
ATOM 885 C C . SER A 1 113 ? -3.988 8.492 -10.945 1 90.5 113 SER A C 1
ATOM 887 O O . SER A 1 113 ? -4.262 9.688 -10.906 1 90.5 113 SER A O 1
ATOM 889 N N . ASN A 1 114 ? -4.824 7.566 -11.25 1 93.56 114 ASN A N 1
ATOM 890 C CA . ASN A 1 114 ? -6.23 7.848 -11.508 1 93.56 114 ASN A CA 1
ATOM 891 C C . ASN A 1 114 ? -7.082 7.68 -10.258 1 93.56 114 ASN A C 1
ATOM 893 O O . ASN A 1 114 ? -8.305 7.613 -10.336 1 93.56 114 ASN A O 1
ATOM 897 N N . TYR A 1 115 ? -6.473 7.703 -9.188 1 96.88 115 TYR A N 1
ATOM 898 C CA . TYR A 1 115 ? -7.176 7.398 -7.949 1 96.88 115 TYR A CA 1
ATOM 899 C C . TYR A 1 115 ? -8.336 8.359 -7.734 1 96.88 115 TYR A C 1
ATOM 901 O O . TYR A 1 115 ? -9.469 7.934 -7.496 1 96.88 115 TYR A O 1
ATOM 909 N N . ALA A 1 116 ? -8.062 9.703 -7.812 1 97.81 116 ALA A N 1
ATOM 910 C CA . ALA A 1 116 ? -9.062 10.719 -7.504 1 97.81 116 ALA A CA 1
ATOM 911 C C . ALA A 1 116 ? -10.297 10.555 -8.383 1 97.81 116 ALA A C 1
ATOM 913 O O . ALA A 1 116 ? -11.43 10.672 -7.91 1 97.81 116 ALA A O 1
ATOM 914 N N . LYS A 1 117 ? -10.055 10.234 -9.617 1 96.75 117 LYS A N 1
ATOM 915 C CA . LYS A 1 117 ? -11.172 10.031 -10.531 1 96.75 117 LYS A CA 1
ATOM 916 C C . LYS A 1 117 ? -11.961 8.781 -10.172 1 96.75 117 LYS A C 1
ATOM 918 O O . LYS A 1 117 ? -13.195 8.828 -10.07 1 96.75 117 LYS A O 1
ATOM 923 N N . LEU A 1 118 ? -11.312 7.727 -9.953 1 96.5 118 LEU A N 1
ATOM 924 C CA . LEU A 1 118 ? -11.938 6.422 -9.758 1 96.5 118 LEU A CA 1
ATOM 925 C C . LEU A 1 118 ? -12.648 6.352 -8.414 1 96.5 118 LEU A C 1
ATOM 927 O O . LEU A 1 118 ? -13.719 5.746 -8.305 1 96.5 118 LEU A O 1
ATOM 931 N N . ALA A 1 119 ? -12.07 6.988 -7.395 1 97.31 119 ALA A N 1
ATOM 932 C CA . ALA A 1 119 ? -12.602 6.852 -6.039 1 97.31 119 ALA A CA 1
ATOM 933 C C . ALA A 1 119 ? -13.586 7.973 -5.719 1 97.31 119 ALA A C 1
ATOM 935 O O . ALA A 1 119 ? -14.531 7.773 -4.949 1 97.31 119 ALA A O 1
ATOM 936 N N . ALA A 1 120 ? -13.352 9.172 -6.352 1 98.06 120 ALA A N 1
ATOM 937 C CA . ALA A 1 120 ? -14.086 10.344 -5.883 1 98.06 120 ALA A CA 1
ATOM 938 C C . ALA A 1 120 ? -14.688 11.117 -7.055 1 98.06 120 ALA A C 1
ATOM 940 O O . ALA A 1 120 ? -15.297 12.172 -6.863 1 98.06 120 ALA A O 1
ATOM 941 N N . ASN A 1 121 ? -14.523 10.664 -8.211 1 97.44 121 ASN A N 1
ATOM 942 C CA . ASN A 1 121 ? -15.016 11.312 -9.422 1 97.44 121 ASN A CA 1
ATOM 943 C C . ASN A 1 121 ? -14.453 12.719 -9.578 1 97.44 121 ASN A C 1
ATOM 945 O O . ASN A 1 121 ? -15.164 13.633 -9.984 1 97.44 121 ASN A O 1
ATOM 949 N N . ILE A 1 122 ? -13.188 12.883 -9.227 1 97.88 122 ILE A N 1
ATOM 950 C CA . ILE A 1 122 ? -12.477 14.148 -9.383 1 97.88 122 ILE A CA 1
ATOM 951 C C . ILE A 1 122 ? -11.523 14.055 -10.578 1 97.88 122 ILE A C 1
ATOM 953 O O . ILE A 1 122 ? -10.609 13.227 -10.586 1 97.88 122 ILE A O 1
ATOM 957 N N . ASP A 1 123 ? -11.656 14.836 -11.57 1 95.38 123 ASP A N 1
ATOM 958 C CA . ASP A 1 123 ? -10.891 14.766 -12.812 1 95.38 123 ASP A CA 1
ATOM 959 C C . ASP A 1 123 ? -9.609 15.586 -12.711 1 95.38 123 ASP A C 1
ATOM 961 O O . ASP A 1 123 ? -8.672 15.383 -13.484 1 95.38 123 ASP A O 1
ATOM 965 N N . ASP A 1 124 ? -9.516 16.375 -11.703 1 95.62 124 ASP A N 1
ATOM 966 C CA . ASP A 1 124 ? -8.352 17.234 -11.562 1 95.62 124 ASP A CA 1
ATOM 967 C C . ASP A 1 124 ? -7.125 16.438 -11.125 1 95.62 124 ASP A C 1
ATOM 969 O O . ASP A 1 124 ? -7.23 15.539 -10.289 1 95.62 124 ASP A O 1
ATOM 973 N N . LYS A 1 125 ? -5.977 16.812 -11.688 1 95.38 125 LYS A N 1
ATOM 974 C CA . LYS A 1 125 ? -4.719 16.188 -11.289 1 95.38 125 LYS A CA 1
ATOM 975 C C . LYS A 1 125 ? -4.18 16.797 -10 1 95.38 125 LYS A C 1
ATOM 977 O O . LYS A 1 125 ? -3.332 16.203 -9.336 1 95.38 125 LYS A O 1
ATOM 982 N N . VAL A 1 126 ? -4.605 18 -9.742 1 98.38 126 VAL A N 1
ATOM 983 C CA . VAL A 1 126 ? -4.18 18.688 -8.531 1 98.38 126 VAL A CA 1
ATOM 984 C C . VAL A 1 126 ? -5.352 18.797 -7.555 1 98.38 126 VAL A C 1
ATOM 986 O O . VAL A 1 126 ? -6.406 19.328 -7.898 1 98.38 126 VAL A O 1
ATOM 989 N N . ILE A 1 127 ? -5.133 18.25 -6.395 1 98.69 127 ILE A N 1
ATOM 990 C CA . ILE A 1 127 ? -6.172 18.266 -5.371 1 98.69 127 ILE A CA 1
ATOM 991 C C . ILE A 1 127 ? -5.707 19.078 -4.172 1 98.69 127 ILE A C 1
ATOM 993 O O . ILE A 1 127 ? -4.621 18.859 -3.639 1 98.69 127 ILE A O 1
ATOM 997 N N . LYS A 1 128 ? -6.523 19.969 -3.674 1 98.5 128 LYS A N 1
ATOM 998 C CA . LYS A 1 128 ? -6.168 20.875 -2.588 1 98.5 128 LYS A CA 1
ATOM 999 C C . LYS A 1 128 ? -6.395 20.219 -1.227 1 98.5 128 LYS A C 1
ATOM 1001 O O . LYS A 1 128 ? -7.32 19.422 -1.064 1 98.5 128 LYS A O 1
ATOM 1006 N N . ALA A 1 129 ? -5.543 20.609 -0.295 1 98.69 129 ALA A N 1
ATOM 1007 C CA . ALA A 1 129 ? -5.801 20.266 1.103 1 98.69 129 ALA A CA 1
ATOM 1008 C C . ALA A 1 129 ? -7.039 20.984 1.622 1 98.69 129 ALA A C 1
ATOM 1010 O O . ALA A 1 129 ? -7.496 21.969 1.021 1 98.69 129 ALA A O 1
ATOM 1011 N N . GLY A 1 130 ? -7.559 20.438 2.707 1 98.06 130 GLY A N 1
ATOM 1012 C CA . GLY A 1 130 ? -8.633 21.156 3.357 1 98.06 130 GLY A CA 1
ATOM 1013 C C . GLY A 1 130 ? -8.188 22.484 3.959 1 98.06 130 GLY A C 1
ATOM 1014 O O . GLY A 1 130 ? -7.199 22.531 4.691 1 98.06 130 GLY A O 1
ATOM 1015 N N . ASP A 1 131 ? -8.938 23.5 3.74 1 97.5 131 ASP A N 1
ATOM 1016 C CA . ASP A 1 131 ? -8.547 24.844 4.129 1 97.5 131 ASP A CA 1
ATOM 1017 C C . ASP A 1 131 ? -8.453 24.969 5.648 1 97.5 131 ASP A C 1
ATOM 1019 O O . ASP A 1 131 ? -7.527 25.609 6.168 1 97.5 131 ASP A O 1
ATOM 1023 N N . LYS A 1 132 ? -9.367 24.391 6.262 1 97.75 132 LYS A N 1
ATOM 1024 C CA . LYS A 1 132 ? -9.453 24.547 7.711 1 97.75 132 LYS A CA 1
ATOM 1025 C C . LYS A 1 132 ? -8.227 23.953 8.398 1 97.75 132 LYS A C 1
ATOM 1027 O O . LYS A 1 132 ? -7.555 24.656 9.172 1 97.75 132 LYS A O 1
ATOM 1032 N N . LEU A 1 133 ? -7.914 22.75 8.102 1 98.44 133 LEU A N 1
ATOM 1033 C CA . LEU A 1 133 ? -6.777 22.094 8.742 1 98.44 133 LEU A CA 1
ATOM 1034 C C . LEU A 1 133 ? -5.461 22.719 8.273 1 98.44 133 LEU A C 1
ATOM 1036 O O . LEU A 1 133 ? -4.527 22.875 9.062 1 98.44 133 LEU A O 1
ATOM 1040 N N . TYR A 1 134 ? -5.438 23.047 6.996 1 98.56 134 TYR A N 1
ATOM 1041 C CA . TYR A 1 134 ? -4.234 23.656 6.445 1 98.56 134 TYR A CA 1
ATOM 1042 C C . TYR A 1 134 ? -3.895 24.953 7.188 1 98.56 134 TYR A C 1
ATOM 1044 O O . TYR A 1 134 ? -2.756 25.141 7.625 1 98.56 134 TYR A O 1
ATOM 1052 N N . SER A 1 135 ? -4.879 25.781 7.371 1 98.62 135 SER A N 1
ATOM 1053 C CA . SER A 1 135 ? -4.695 27.078 8.016 1 98.62 135 SER A CA 1
ATOM 1054 C C . SER A 1 135 ? -4.383 26.906 9.5 1 98.62 135 SER A C 1
ATOM 1056 O O . SER A 1 135 ? -3.572 27.656 10.055 1 98.62 135 SER A O 1
ATOM 1058 N N . LEU A 1 136 ? -5.043 25.984 10.102 1 98.75 136 LEU A N 1
ATOM 1059 C CA . LEU A 1 136 ? -4.809 25.719 11.516 1 98.75 136 LEU A CA 1
ATOM 1060 C C . LEU A 1 136 ? -3.369 25.281 11.758 1 98.75 136 LEU A C 1
ATOM 1062 O O . LEU A 1 136 ? -2.734 25.719 12.719 1 98.75 136 LEU A O 1
ATOM 1066 N N . ILE A 1 137 ? -2.867 24.438 10.883 1 98.75 137 ILE A N 1
ATOM 1067 C CA . ILE A 1 137 ? -1.498 23.938 10.984 1 98.75 137 ILE A CA 1
ATOM 1068 C C . ILE A 1 137 ? -0.517 25.109 10.844 1 98.75 137 ILE A C 1
ATOM 1070 O O . ILE A 1 137 ? 0.442 25.219 11.609 1 98.75 137 ILE A O 1
ATOM 1074 N N . GLU A 1 138 ? -0.794 25.984 9.945 1 98.62 138 GLU A N 1
ATOM 1075 C CA . GLU A 1 138 ? 0.065 27.141 9.758 1 98.62 138 GLU A CA 1
ATOM 1076 C C . GLU A 1 138 ? 0.066 28.031 10.992 1 98.62 138 GLU A C 1
ATOM 1078 O O . GLU A 1 138 ? 1.115 28.531 11.406 1 98.62 138 GLU A O 1
ATOM 1083 N N . LYS A 1 139 ? -1.078 28.25 11.508 1 98.62 139 LYS A N 1
ATOM 1084 C CA . LYS A 1 139 ? -1.209 29.078 12.703 1 98.62 139 LYS A CA 1
ATOM 1085 C C . LYS A 1 139 ? -0.419 28.484 13.867 1 98.62 139 LYS A C 1
ATOM 1087 O O . LYS A 1 139 ? 0.323 29.203 14.547 1 98.62 139 LYS A O 1
ATOM 1092 N N . ILE A 1 140 ? -0.579 27.219 14.078 1 98.62 140 ILE A N 1
ATOM 1093 C CA . ILE A 1 140 ? 0.074 26.531 15.188 1 98.62 140 ILE A CA 1
ATOM 1094 C C . ILE A 1 140 ? 1.59 26.578 15.008 1 98.62 140 ILE A C 1
ATOM 1096 O O . ILE A 1 140 ? 2.33 26.828 15.953 1 98.62 140 ILE A O 1
ATOM 1100 N N . ALA A 1 141 ? 2.049 26.281 13.773 1 98.06 141 ALA A N 1
ATOM 1101 C CA . ALA A 1 141 ? 3.48 26.359 13.492 1 98.06 141 ALA A CA 1
ATOM 1102 C C . ALA A 1 141 ? 4.035 27.734 13.812 1 98.06 141 ALA A C 1
ATOM 1104 O O . ALA A 1 141 ? 5.102 27.859 14.422 1 98.06 141 ALA A O 1
ATOM 1105 N N . LYS A 1 142 ? 3.338 28.734 13.414 1 98 142 LYS A N 1
ATOM 1106 C CA . LYS A 1 142 ? 3.74 30.109 13.688 1 98 142 LYS A CA 1
ATOM 1107 C C . LYS A 1 142 ? 3.818 30.375 15.188 1 98 142 LYS A C 1
ATOM 1109 O O . LYS A 1 142 ? 4.781 30.984 15.672 1 98 142 LYS A O 1
ATOM 1114 N N . ASP A 1 143 ? 2.826 29.953 15.883 1 97.94 143 ASP A N 1
ATOM 1115 C CA . ASP A 1 143 ? 2.785 30.141 17.328 1 97.94 143 ASP A CA 1
ATOM 1116 C C . ASP A 1 143 ? 3.967 29.438 18.016 1 97.94 143 ASP A C 1
ATOM 1118 O O . ASP A 1 143 ? 4.477 29.922 19.016 1 97.94 143 ASP A O 1
ATOM 1122 N N . LYS A 1 144 ? 4.383 28.344 17.469 1 96.19 144 LYS A N 1
ATOM 1123 C CA . LYS A 1 144 ? 5.492 27.578 18.016 1 96.19 144 LYS A CA 1
ATOM 1124 C C . LYS A 1 144 ? 6.828 28.062 17.469 1 96.19 144 LYS A C 1
ATOM 1126 O O . LYS A 1 144 ? 7.883 27.531 17.844 1 96.19 144 LYS A O 1
ATOM 1131 N N . LYS A 1 145 ? 6.855 29.031 16.609 1 96.69 145 LYS A N 1
ATOM 1132 C CA . LYS A 1 145 ? 8.039 29.609 15.961 1 96.69 145 LYS A CA 1
ATOM 1133 C C . LYS A 1 145 ? 8.766 28.547 15.133 1 96.69 145 LYS A C 1
ATOM 1135 O O . LYS A 1 145 ? 10 28.5 15.133 1 96.69 145 LYS A O 1
ATOM 1140 N N . ILE A 1 146 ? 7.961 27.688 14.523 1 94.69 146 ILE A N 1
ATOM 1141 C CA . ILE A 1 146 ? 8.492 26.703 13.602 1 94.69 146 ILE A CA 1
ATOM 1142 C C . ILE A 1 146 ? 8.203 27.125 12.164 1 94.69 146 ILE A C 1
ATOM 1144 O O . ILE A 1 146 ? 7.051 27.359 11.797 1 94.69 146 ILE A O 1
ATOM 1148 N N . LYS A 1 147 ? 9.25 27.25 11.406 1 95.19 147 LYS A N 1
ATOM 1149 C CA . LYS A 1 147 ? 9.094 27.641 10.008 1 95.19 147 LYS A CA 1
ATOM 1150 C C . LYS A 1 147 ? 8.555 26.484 9.172 1 95.19 147 LYS A C 1
ATOM 1152 O O . LYS A 1 147 ? 9.078 25.359 9.234 1 95.19 147 LYS A O 1
ATOM 1157 N N . THR A 1 148 ? 7.492 26.719 8.438 1 97.25 148 THR A N 1
ATOM 1158 C CA . THR A 1 148 ? 6.961 25.75 7.484 1 97.25 148 THR A CA 1
ATOM 1159 C C . THR A 1 148 ? 7.113 26.266 6.055 1 97.25 148 THR A C 1
ATOM 1161 O O . THR A 1 148 ? 7.051 27.469 5.809 1 97.25 148 THR A O 1
ATOM 1164 N N . LEU A 1 149 ? 7.453 25.406 5.191 1 98.38 149 LEU A N 1
ATOM 1165 C CA . LEU A 1 149 ? 7.355 25.656 3.76 1 98.38 149 LEU A CA 1
ATOM 1166 C C . LEU A 1 149 ? 6.043 25.125 3.199 1 98.38 149 LEU A C 1
ATOM 1168 O O . LEU A 1 149 ? 5.363 24.328 3.854 1 98.38 149 LEU A O 1
ATOM 1172 N N . THR A 1 150 ? 5.625 25.656 2.035 1 98.44 150 THR A N 1
ATOM 1173 C CA . THR A 1 150 ? 4.34 25.234 1.483 1 98.44 150 THR A CA 1
ATOM 1174 C C . THR A 1 150 ? 4.367 25.281 -0.042 1 98.44 150 THR A C 1
ATOM 1176 O O . THR A 1 150 ? 5.262 25.875 -0.638 1 98.44 150 THR A O 1
ATOM 1179 N N . GLY A 1 151 ? 3.469 24.5 -0.626 1 98.56 151 GLY A N 1
ATOM 1180 C CA . GLY A 1 151 ? 3.35 24.406 -2.072 1 98.56 151 GLY A CA 1
ATOM 1181 C C . GLY A 1 151 ? 2.76 23.078 -2.537 1 98.56 151 GLY A C 1
ATOM 1182 O O . GLY A 1 151 ? 1.818 22.562 -1.931 1 98.56 151 GLY A O 1
ATOM 1183 N N . ARG A 1 152 ? 3.199 22.672 -3.688 1 98.75 152 ARG A N 1
ATOM 1184 C CA . ARG A 1 152 ? 2.6 21.516 -4.34 1 98.75 152 ARG A CA 1
ATOM 1185 C C . ARG A 1 152 ? 3.461 20.266 -4.152 1 98.75 152 ARG A C 1
ATOM 1187 O O . ARG A 1 152 ? 4.621 20.25 -4.566 1 98.75 152 ARG A O 1
ATOM 1194 N N . ALA A 1 153 ? 2.887 19.234 -3.566 1 98.88 153 ALA A N 1
ATOM 1195 C CA . ALA A 1 153 ? 3.543 17.938 -3.436 1 98.88 153 ALA A CA 1
ATOM 1196 C C . ALA A 1 153 ? 3.182 17.016 -4.602 1 98.88 153 ALA A C 1
ATOM 1198 O O . ALA A 1 153 ? 2.076 17.094 -5.141 1 98.88 153 ALA A O 1
ATOM 1199 N N . HIS A 1 154 ? 4.117 16.25 -4.98 1 98.69 154 HIS A N 1
ATOM 1200 C CA . HIS A 1 154 ? 3.914 15.156 -5.93 1 98.69 154 HIS A CA 1
ATOM 1201 C C . HIS A 1 154 ? 3.578 13.852 -5.207 1 98.69 154 HIS A C 1
ATOM 1203 O O . HIS A 1 154 ? 4.422 13.281 -4.512 1 98.69 154 HIS A O 1
ATOM 1209 N N . SER A 1 155 ? 2.34 13.43 -5.34 1 98.06 155 SER A N 1
ATOM 1210 C CA . SER A 1 155 ? 1.979 12.102 -4.852 1 98.06 155 SER A CA 1
ATOM 1211 C C . SER A 1 155 ? 2.287 11.023 -5.887 1 98.06 155 SER A C 1
ATOM 1213 O O . SER A 1 155 ? 1.429 10.672 -6.699 1 98.06 155 SER A O 1
ATOM 1215 N N . ALA A 1 156 ? 3.418 10.422 -5.746 1 96.56 156 ALA A N 1
ATOM 1216 C CA . ALA A 1 156 ? 3.896 9.453 -6.734 1 96.56 156 ALA A CA 1
ATOM 1217 C C . ALA A 1 156 ? 3.525 8.031 -6.332 1 96.56 156 ALA A C 1
ATOM 1219 O O . ALA A 1 156 ? 3.83 7.59 -5.223 1 96.56 156 ALA A O 1
ATOM 1220 N N . ASP A 1 157 ? 2.947 7.266 -7.258 1 95.06 157 ASP A N 1
ATOM 1221 C CA . ASP A 1 157 ? 2.623 5.871 -6.98 1 95.06 157 ASP A CA 1
ATOM 1222 C C . ASP A 1 157 ? 3.746 4.945 -7.438 1 95.06 157 ASP A C 1
ATOM 1224 O O . ASP A 1 157 ? 3.604 3.719 -7.398 1 95.06 157 ASP A O 1
ATOM 1228 N N . VAL A 1 158 ? 4.773 5.535 -7.895 1 96.81 158 VAL A N 1
ATOM 1229 C CA . VAL A 1 158 ? 5.957 4.777 -8.281 1 96.81 158 VAL A CA 1
ATOM 1230 C C . VAL A 1 158 ? 7.184 5.332 -7.562 1 96.81 158 VAL A C 1
ATOM 1232 O O . VAL A 1 158 ? 7.531 6.504 -7.727 1 96.81 158 VAL A O 1
ATOM 1235 N N . PHE A 1 159 ? 7.82 4.504 -6.773 1 96.69 159 PHE A N 1
ATOM 1236 C CA . PHE A 1 159 ? 9.008 4.902 -6.031 1 96.69 159 PHE A CA 1
ATOM 1237 C C . PHE A 1 159 ? 10.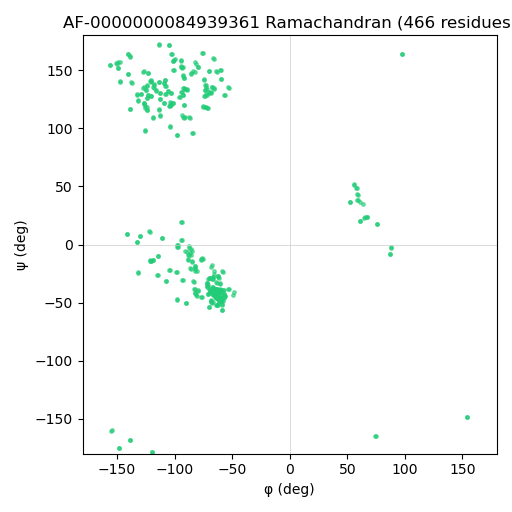25 4.816 -6.914 1 96.69 159 PHE A C 1
ATOM 1239 O O . PHE A 1 159 ? 11.102 5.711 -6.887 1 96.69 159 PHE A O 1
ATOM 1246 N N . TYR A 1 160 ? 10.305 3.752 -7.695 1 97 160 TYR A N 1
ATOM 1247 C CA . TYR A 1 160 ? 11.367 3.564 -8.68 1 97 160 TYR A CA 1
ATOM 1248 C C . TYR A 1 160 ? 10.859 3.848 -10.094 1 97 160 TYR A C 1
ATOM 1250 O O . TYR A 1 160 ? 10.297 2.965 -10.742 1 97 160 TYR A O 1
ATOM 1258 N N . ARG A 1 161 ? 11.172 5.012 -10.578 1 94.81 161 ARG A N 1
ATOM 1259 C CA . ARG A 1 161 ? 10.68 5.438 -11.883 1 94.81 161 ARG A CA 1
ATOM 1260 C C . ARG A 1 161 ? 11.672 5.082 -12.984 1 94.81 161 ARG A C 1
ATOM 1262 O O . ARG A 1 161 ? 12.883 5.059 -12.75 1 94.81 161 ARG A O 1
ATOM 1269 N N . HIS A 1 162 ? 11.07 4.898 -14.172 1 93.94 162 HIS A N 1
ATOM 1270 C CA . HIS A 1 162 ? 11.898 4.59 -15.336 1 93.94 162 HIS A CA 1
ATOM 1271 C C . HIS A 1 162 ? 12.539 5.852 -15.906 1 93.94 162 HIS A C 1
ATOM 1273 O O . HIS A 1 162 ? 13.695 5.824 -16.344 1 93.94 162 HIS A O 1
ATOM 1279 N N . ASP A 1 163 ? 11.797 6.953 -15.922 1 89.56 163 ASP A N 1
ATOM 1280 C CA . ASP A 1 163 ? 12.234 8.141 -16.656 1 89.56 163 ASP A CA 1
ATOM 1281 C C . ASP A 1 163 ? 12.797 9.195 -15.711 1 89.56 163 ASP A C 1
ATOM 1283 O O . ASP A 1 163 ? 12.625 9.102 -14.492 1 89.56 163 ASP A O 1
ATOM 1287 N N . ASP A 1 164 ? 13.5 10.117 -16.375 1 91.38 164 ASP A N 1
ATOM 1288 C CA . ASP A 1 164 ? 13.945 11.32 -15.688 1 91.38 164 ASP A CA 1
ATOM 1289 C C . ASP A 1 164 ? 12.766 12.234 -15.359 1 91.38 164 ASP A C 1
ATOM 1291 O O . ASP A 1 164 ? 11.977 12.578 -16.234 1 91.38 164 ASP A O 1
ATOM 1295 N N . ILE A 1 165 ? 12.766 12.617 -14.164 1 92.25 165 ILE A N 1
ATOM 1296 C CA . ILE A 1 165 ? 11.57 13.312 -13.68 1 92.25 165 ILE A CA 1
ATOM 1297 C C . ILE A 1 165 ? 11.797 14.82 -13.734 1 92.25 165 ILE A C 1
ATOM 1299 O O . ILE A 1 165 ? 10.875 15.602 -13.469 1 92.25 165 ILE A O 1
ATOM 1303 N N . THR A 1 166 ? 12.914 15.273 -14.148 1 94 166 THR A N 1
ATOM 1304 C CA . THR A 1 166 ? 13.305 16.672 -14.055 1 94 166 THR A CA 1
ATOM 1305 C C . THR A 1 166 ? 12.32 17.562 -14.797 1 94 166 THR A C 1
ATOM 1307 O O . THR A 1 166 ? 11.797 18.531 -14.234 1 94 166 THR A O 1
ATOM 1310 N N . GLU A 1 167 ? 12.102 17.312 -16.047 1 94.75 167 GLU A N 1
ATOM 1311 C CA . GLU A 1 167 ? 11.188 18.125 -16.844 1 94.75 167 GLU A CA 1
ATOM 1312 C C . GLU A 1 167 ? 9.766 18.047 -16.312 1 94.75 167 GLU A C 1
ATOM 1314 O O . GLU A 1 167 ? 9.039 19.047 -16.297 1 94.75 167 GLU A O 1
ATOM 1319 N N . PHE A 1 168 ? 9.43 16.844 -15.914 1 95.19 168 PHE A N 1
ATOM 1320 C CA . PHE A 1 168 ? 8.109 16.625 -15.344 1 95.19 168 PHE A CA 1
ATOM 1321 C C . PHE A 1 168 ? 7.895 17.5 -14.109 1 95.19 168 PHE A C 1
ATOM 1323 O O . PHE A 1 168 ? 6.836 18.109 -13.953 1 95.19 168 PHE A O 1
ATOM 1330 N N . VAL A 1 169 ? 8.836 17.578 -13.273 1 97.19 169 VAL A N 1
ATOM 1331 C CA . VAL A 1 169 ? 8.805 18.359 -12.047 1 97.19 169 VAL A CA 1
ATOM 1332 C C . VAL A 1 169 ? 8.617 19.844 -12.383 1 97.19 169 VAL A C 1
ATOM 1334 O O . VAL A 1 169 ? 7.781 20.531 -11.789 1 97.19 169 VAL A O 1
ATOM 1337 N N . LYS A 1 170 ? 9.359 20.281 -13.32 1 96.81 170 LYS A N 1
ATOM 1338 C CA . LYS A 1 170 ? 9.305 21.688 -13.719 1 96.81 170 LYS A CA 1
ATOM 1339 C C . LYS A 1 170 ? 7.949 22.031 -14.336 1 96.81 170 LYS A C 1
ATOM 1341 O O . LYS A 1 170 ? 7.332 23.031 -13.977 1 96.81 170 LYS A O 1
ATOM 1346 N N . GLU A 1 171 ? 7.5 21.156 -15.156 1 96.75 171 GLU A N 1
ATOM 1347 C CA . GLU A 1 171 ? 6.266 21.391 -15.898 1 96.75 171 GLU A CA 1
ATOM 1348 C C . GLU A 1 171 ? 5.059 21.438 -14.961 1 96.75 171 GLU A C 1
ATOM 1350 O O . GLU A 1 171 ? 4.086 22.141 -15.234 1 96.75 171 GLU A O 1
ATOM 1355 N N . ASN A 1 172 ? 5.184 20.75 -13.898 1 97.25 172 ASN A N 1
ATOM 1356 C CA . ASN A 1 172 ? 4.023 20.641 -13.016 1 97.25 172 ASN A CA 1
ATOM 1357 C C . ASN A 1 172 ? 4.242 21.391 -11.711 1 97.25 172 ASN A C 1
ATOM 1359 O O . ASN A 1 172 ? 3.43 21.297 -10.789 1 97.25 172 ASN A O 1
ATOM 1363 N N . ASN A 1 173 ? 5.305 22.109 -11.555 1 97.56 173 ASN A N 1
ATOM 1364 C CA . ASN A 1 173 ? 5.629 22.953 -10.398 1 97.56 173 ASN A CA 1
ATOM 1365 C C . ASN A 1 173 ? 5.602 22.141 -9.102 1 97.56 173 ASN A C 1
ATOM 1367 O O . ASN A 1 173 ? 4.914 22.516 -8.148 1 97.56 173 ASN A O 1
ATOM 1371 N N . LEU A 1 174 ? 6.324 21.047 -9.141 1 98.62 174 LEU A N 1
ATOM 1372 C CA . LEU A 1 174 ? 6.359 20.141 -7.992 1 98.62 174 LEU A CA 1
ATOM 1373 C C . LEU A 1 174 ? 7.5 20.516 -7.047 1 98.62 174 LEU A C 1
ATOM 1375 O O . LEU A 1 174 ? 8.625 20.734 -7.488 1 98.62 174 LEU A O 1
ATOM 1379 N N . ASP A 1 175 ? 7.199 20.562 -5.727 1 98.81 175 ASP A N 1
ATOM 1380 C CA . ASP A 1 175 ? 8.188 20.969 -4.73 1 98.81 175 ASP A CA 1
ATOM 1381 C C . ASP A 1 175 ? 8.828 19.75 -4.07 1 98.81 175 ASP A C 1
ATOM 1383 O O . ASP A 1 175 ? 10.055 19.688 -3.926 1 98.81 175 ASP A O 1
ATOM 1387 N N . VAL A 1 176 ? 7.992 18.828 -3.66 1 98.75 176 VAL A N 1
ATOM 1388 C CA . VAL A 1 176 ? 8.422 17.656 -2.904 1 98.75 176 VAL A CA 1
ATOM 1389 C C . VAL A 1 176 ? 7.676 16.406 -3.4 1 98.75 176 VAL A C 1
ATOM 1391 O O . VAL A 1 176 ? 6.668 16.531 -4.098 1 98.75 176 VAL A O 1
ATOM 1394 N N . VAL A 1 177 ? 8.219 15.266 -3.082 1 98.62 177 VAL A N 1
ATOM 1395 C CA . VAL A 1 177 ? 7.574 14.031 -3.514 1 98.62 177 VAL A CA 1
ATOM 1396 C C . VAL A 1 177 ? 7.266 13.156 -2.299 1 98.62 177 VAL A C 1
ATOM 1398 O O . VAL A 1 177 ? 8.086 13.047 -1.385 1 98.62 177 VAL A O 1
ATOM 1401 N N . GLU A 1 178 ? 6.094 12.734 -2.201 1 98.25 178 GLU A N 1
ATOM 1402 C CA . GLU A 1 178 ? 5.566 11.719 -1.296 1 98.25 178 GLU A CA 1
ATOM 1403 C C . GLU A 1 178 ? 4.574 10.805 -2.012 1 98.25 178 GLU A C 1
ATOM 1405 O O . GLU A 1 178 ? 4.52 10.781 -3.242 1 98.25 178 GLU A O 1
ATOM 1410 N N . MET A 1 179 ? 3.789 9.938 -1.247 1 98.38 179 MET A N 1
ATOM 1411 C CA . MET A 1 179 ? 3.123 8.898 -2.031 1 98.38 179 MET A CA 1
ATOM 1412 C C . MET A 1 179 ? 1.637 8.828 -1.692 1 98.38 179 MET A C 1
ATOM 1414 O O . MET A 1 179 ? 0.934 7.922 -2.141 1 98.38 179 MET A O 1
ATOM 1418 N N . GLU A 1 180 ? 1.087 9.789 -0.871 1 98.56 180 GLU A N 1
ATOM 1419 C CA . GLU A 1 180 ? -0.216 9.43 -0.32 1 98.56 180 GLU A CA 1
ATOM 1420 C C . GLU A 1 180 ? -1.219 10.562 -0.481 1 98.56 180 GLU A C 1
ATOM 1422 O O . GLU A 1 180 ? -2.428 10.328 -0.532 1 98.56 180 GLU A O 1
ATOM 1427 N N . SER A 1 181 ? -0.901 11.789 -0.608 1 98.69 181 SER A N 1
ATOM 1428 C CA . SER A 1 181 ? -1.748 12.938 -0.305 1 98.69 181 SER A CA 1
ATOM 1429 C C . SER A 1 181 ? -2.928 13.023 -1.267 1 98.69 181 SER A C 1
ATOM 1431 O O . SER A 1 181 ? -4.031 13.406 -0.871 1 98.69 181 SER A O 1
ATOM 1433 N N . VAL A 1 182 ? -2.721 12.672 -2.533 1 98.62 182 VAL A N 1
ATOM 1434 C CA . VAL A 1 182 ? -3.793 12.828 -3.508 1 98.62 182 VAL A CA 1
ATOM 1435 C C . VAL A 1 182 ? -4.977 11.938 -3.125 1 98.62 182 VAL A C 1
ATOM 1437 O O . VAL A 1 182 ? -6.129 12.375 -3.178 1 98.62 182 VAL A O 1
ATOM 1440 N N . ALA A 1 183 ? -4.707 10.742 -2.734 1 98.62 183 ALA A N 1
ATOM 1441 C CA . ALA A 1 183 ? -5.773 9.828 -2.342 1 98.62 183 ALA A CA 1
ATOM 1442 C C . ALA A 1 183 ? -6.473 10.305 -1.074 1 98.62 183 ALA A C 1
ATOM 1444 O O . ALA A 1 183 ? -7.703 10.273 -0.986 1 98.62 183 ALA A O 1
ATOM 1445 N N . LEU A 1 184 ? -5.676 10.773 -0.106 1 98.88 184 LEU A N 1
ATOM 1446 C CA . LEU A 1 184 ? -6.234 11.273 1.146 1 98.88 184 LEU A CA 1
ATOM 1447 C C . LEU A 1 184 ? -7.145 12.477 0.895 1 98.88 184 LEU A C 1
ATOM 1449 O O . LEU A 1 184 ? -8.273 12.508 1.383 1 98.88 184 LEU A O 1
ATOM 1453 N N . PHE A 1 185 ? -6.66 13.445 0.141 1 98.94 185 PHE A N 1
ATOM 1454 C CA . PHE A 1 185 ? -7.43 14.656 -0.133 1 98.94 185 PHE A CA 1
ATOM 1455 C C . PHE A 1 185 ? -8.688 14.328 -0.925 1 98.94 185 PHE A C 1
ATOM 1457 O O . PHE A 1 185 ? -9.766 14.867 -0.645 1 98.94 185 PHE A O 1
ATOM 1464 N N . ALA A 1 186 ? -8.578 13.43 -1.901 1 98.75 186 ALA A N 1
ATOM 1465 C CA . ALA A 1 186 ? -9.734 13.047 -2.713 1 98.75 186 ALA A CA 1
ATOM 1466 C C . ALA A 1 186 ? -10.82 12.398 -1.855 1 98.75 186 ALA A C 1
ATOM 1468 O O . ALA A 1 186 ? -11.992 12.75 -1.973 1 98.75 186 ALA A O 1
ATOM 1469 N N . ASN A 1 187 ? -10.406 11.484 -0.984 1 98.81 187 ASN A N 1
ATOM 1470 C CA . ASN A 1 187 ? -11.367 10.828 -0.107 1 98.81 187 ASN A CA 1
ATOM 1471 C C . ASN A 1 187 ? -12.039 11.82 0.843 1 98.81 187 ASN A C 1
ATOM 1473 O O . ASN A 1 187 ? -13.227 11.703 1.13 1 98.81 187 ASN A O 1
ATOM 1477 N N . ALA A 1 188 ? -11.227 12.766 1.338 1 98.88 188 ALA A N 1
ATOM 1478 C CA . ALA A 1 188 ? -11.773 13.773 2.248 1 98.88 188 ALA A CA 1
ATOM 1479 C C . ALA A 1 188 ? -12.828 14.625 1.552 1 98.88 188 ALA A C 1
ATOM 1481 O O . ALA A 1 188 ? -13.906 14.875 2.107 1 98.88 188 ALA A O 1
ATOM 1482 N N . ILE A 1 189 ? -12.523 15.055 0.367 1 98.75 189 ILE A N 1
ATOM 1483 C CA . ILE A 1 189 ? -13.453 15.867 -0.402 1 98.75 189 ILE A CA 1
ATOM 1484 C C . ILE A 1 189 ? -14.75 15.094 -0.632 1 98.75 189 ILE A C 1
ATOM 1486 O O . ILE A 1 189 ? -15.844 15.609 -0.381 1 98.75 189 ILE A O 1
ATOM 1490 N N . LYS A 1 190 ? -14.602 13.891 -1.045 1 98.38 190 LYS A N 1
ATOM 1491 C CA . LYS A 1 190 ? -15.773 13.062 -1.336 1 98.38 190 LYS A CA 1
ATOM 1492 C C . LYS A 1 190 ? -16.625 12.859 -0.089 1 98.38 190 LYS A C 1
ATOM 1494 O O . LYS A 1 190 ? -17.859 12.883 -0.163 1 98.38 190 LYS A O 1
ATOM 1499 N N . ALA A 1 191 ? -16 12.68 1.064 1 98.5 191 ALA A N 1
ATOM 1500 C CA . ALA A 1 191 ? -16.703 12.398 2.316 1 98.5 191 ALA A CA 1
ATOM 1501 C C . ALA A 1 191 ? -17.141 13.688 2.998 1 98.5 191 ALA A C 1
ATOM 1503 O O . ALA A 1 191 ? -17.812 13.648 4.035 1 98.5 191 ALA A O 1
ATOM 1504 N N . LYS A 1 192 ? -16.766 14.875 2.432 1 98.31 192 LYS A N 1
ATOM 1505 C CA . LYS A 1 192 ? -17.031 16.188 3.02 1 98.31 192 LYS A CA 1
ATOM 1506 C C . LYS A 1 192 ? -16.422 16.297 4.41 1 98.31 192 LYS A C 1
ATOM 1508 O O . LYS A 1 192 ? -17.094 16.703 5.363 1 98.31 192 LYS A O 1
ATOM 1513 N N . LYS A 1 193 ? -15.203 15.812 4.492 1 98.5 193 LYS A N 1
ATOM 1514 C CA . LYS A 1 193 ? -14.383 15.867 5.703 1 98.5 193 LYS A CA 1
ATOM 1515 C C . LYS A 1 193 ? -13.102 16.641 5.461 1 98.5 193 LYS A C 1
ATOM 1517 O O . LYS A 1 193 ? -12.93 17.266 4.406 1 98.5 193 LYS A O 1
ATOM 1522 N N . GLN A 1 194 ? -12.258 16.734 6.469 1 98.62 194 GLN A N 1
ATOM 1523 C CA . GLN A 1 194 ? -11.047 17.547 6.383 1 98.62 194 GLN A CA 1
ATOM 1524 C C . GLN A 1 194 ? -9.805 16.656 6.328 1 98.62 194 GLN A C 1
ATOM 1526 O O . GLN A 1 194 ? -9.719 15.648 7.031 1 98.62 194 GLN A O 1
ATOM 1531 N N . ALA A 1 195 ? -8.867 17.094 5.449 1 98.88 195 ALA A N 1
ATOM 1532 C CA . ALA A 1 195 ? -7.574 16.422 5.398 1 98.88 195 ALA A CA 1
ATOM 1533 C C . ALA A 1 195 ? -6.441 17.438 5.207 1 98.88 195 ALA A C 1
ATOM 1535 O O . ALA A 1 195 ? -6.629 18.469 4.574 1 98.88 195 ALA A O 1
ATOM 1536 N N . ALA A 1 196 ? -5.348 17.141 5.777 1 98.94 196 ALA A N 1
ATOM 1537 C CA . ALA A 1 196 ? -4.098 17.875 5.613 1 98.94 196 ALA A CA 1
ATOM 1538 C C . ALA A 1 196 ? -2.906 16.922 5.535 1 98.94 196 ALA A C 1
ATOM 1540 O O . ALA A 1 196 ? -3.037 15.727 5.812 1 98.94 196 ALA A O 1
ATOM 1541 N N . CYS A 1 197 ? -1.81 17.406 5.078 1 98.88 197 CYS A N 1
ATOM 1542 C CA . CYS A 1 197 ? -0.563 16.656 5.004 1 98.88 197 CYS A CA 1
ATOM 1543 C C . CYS A 1 197 ? 0.622 17.516 5.422 1 98.88 197 CYS A C 1
ATOM 1545 O O . CYS A 1 197 ? 0.884 18.562 4.82 1 98.88 197 CYS A O 1
ATOM 1547 N N . LEU A 1 198 ? 1.225 17.109 6.461 1 98.62 198 LEU A N 1
ATOM 1548 C CA . LEU A 1 198 ? 2.432 17.734 7 1 98.62 198 LEU A CA 1
ATOM 1549 C C . LEU A 1 198 ? 3.631 16.797 6.855 1 98.62 198 LEU A C 1
ATOM 1551 O O . LEU A 1 198 ? 3.592 15.656 7.312 1 98.62 198 LEU A O 1
ATOM 1555 N N . LEU A 1 199 ? 4.715 17.312 6.203 1 97.81 199 LEU A N 1
ATOM 1556 C CA . LEU A 1 199 ? 5.84 16.453 5.848 1 97.81 199 LEU A CA 1
ATOM 1557 C C . LEU A 1 199 ? 7.137 16.984 6.445 1 97.81 199 LEU A C 1
ATOM 1559 O O . LEU A 1 199 ? 7.293 18.188 6.637 1 97.81 199 LEU A O 1
ATOM 1563 N N . THR A 1 200 ? 8.008 16.094 6.781 1 96.12 200 THR A N 1
ATOM 1564 C CA . THR A 1 200 ? 9.414 16.406 7.023 1 96.12 200 THR A CA 1
ATOM 1565 C C . THR A 1 200 ? 10.281 15.922 5.867 1 96.12 200 THR A C 1
ATOM 1567 O O . THR A 1 200 ? 10.18 14.766 5.445 1 96.12 200 THR A O 1
ATOM 1570 N N . ILE A 1 201 ? 11.172 16.797 5.375 1 96.31 201 ILE A N 1
ATOM 1571 C CA . ILE A 1 201 ? 12.023 16.453 4.242 1 96.31 201 ILE A CA 1
ATOM 1572 C C . ILE A 1 201 ? 13.133 15.508 4.699 1 96.31 201 ILE A C 1
ATOM 1574 O O . ILE A 1 201 ? 13.93 15.852 5.578 1 96.31 201 ILE A O 1
ATOM 1578 N N . SER A 1 202 ? 13.117 14.328 4.109 1 93.44 202 SER A N 1
ATOM 1579 C CA . SER A 1 202 ? 14.055 13.297 4.539 1 93.44 202 SER A CA 1
ATOM 1580 C C . SER A 1 202 ? 15.273 13.234 3.617 1 93.44 202 SER A C 1
ATOM 1582 O O . SER A 1 202 ? 16.312 12.703 3.994 1 93.44 202 SER A O 1
ATOM 1584 N N . ASP A 1 203 ? 15.133 13.672 2.428 1 94.44 203 ASP A N 1
ATOM 1585 C CA . ASP A 1 203 ? 16.203 13.664 1.436 1 94.44 203 ASP A CA 1
ATOM 1586 C C . ASP A 1 203 ? 15.969 14.727 0.365 1 94.44 203 ASP A C 1
ATOM 1588 O O . ASP A 1 203 ? 14.844 15.203 0.192 1 94.44 203 ASP A O 1
ATOM 1592 N N . ASN A 1 204 ? 17.047 15.133 -0.203 1 96.25 204 ASN A N 1
ATOM 1593 C CA . ASN A 1 204 ? 16.984 16.094 -1.302 1 96.25 204 ASN A CA 1
ATOM 1594 C C . ASN A 1 204 ? 17.453 15.469 -2.613 1 96.25 204 ASN A C 1
ATOM 1596 O O . ASN A 1 204 ? 18.641 15.125 -2.756 1 96.25 204 ASN A O 1
ATOM 1600 N N . LEU A 1 205 ? 16.578 15.375 -3.59 1 95.12 205 LEU A N 1
ATOM 1601 C CA . LEU A 1 205 ? 16.828 14.633 -4.816 1 95.12 205 LEU A CA 1
ATOM 1602 C C . LEU A 1 205 ? 17.734 15.414 -5.754 1 95.12 205 LEU A C 1
ATOM 1604 O O . LEU A 1 205 ? 18.281 14.859 -6.707 1 95.12 205 LEU A O 1
ATOM 1608 N N . VAL A 1 206 ? 17.922 16.688 -5.457 1 94.38 206 VAL A N 1
ATOM 1609 C CA . VAL A 1 206 ? 18.812 17.531 -6.25 1 94.38 206 VAL A CA 1
ATOM 1610 C C . VAL A 1 206 ? 20.219 17.469 -5.668 1 94.38 206 VAL A C 1
ATOM 1612 O O . VAL A 1 206 ? 21.172 17.109 -6.367 1 94.38 206 VAL A O 1
ATOM 1615 N N . THR A 1 207 ? 20.328 17.688 -4.355 1 93.12 207 THR A N 1
ATOM 1616 C CA . THR A 1 207 ? 21.625 17.75 -3.707 1 93.12 207 THR A CA 1
ATOM 1617 C C . THR A 1 207 ? 22.094 16.359 -3.314 1 93.12 207 THR A C 1
ATOM 1619 O O . THR A 1 207 ? 23.281 16.156 -3.021 1 93.12 207 THR A O 1
ATOM 1622 N N . LYS A 1 208 ? 21.25 15.445 -3.188 1 90.69 208 LYS A N 1
ATOM 1623 C CA . LYS A 1 208 ? 21.5 14.055 -2.811 1 90.69 208 LYS A CA 1
ATOM 1624 C C . LYS A 1 208 ? 21.781 13.938 -1.316 1 90.69 208 LYS A C 1
ATOM 1626 O O . LYS A 1 208 ? 22.328 12.93 -0.861 1 90.69 208 LYS A O 1
ATOM 1631 N N . GLU A 1 209 ? 21.391 14.969 -0.624 1 88.81 209 GLU A N 1
ATOM 1632 C CA . GLU A 1 209 ? 21.516 14.922 0.83 1 88.81 209 GLU A CA 1
ATOM 1633 C C . GLU A 1 209 ? 20.484 13.984 1.443 1 88.81 209 GLU A C 1
ATOM 1635 O O . GLU A 1 209 ? 19.328 13.938 0.998 1 88.81 209 GLU A O 1
ATOM 1640 N N . VAL A 1 210 ? 21 13.117 2.459 1 84.5 210 VAL A N 1
ATOM 1641 C CA . VAL A 1 210 ? 20.109 12.211 3.166 1 84.5 210 VAL A CA 1
ATOM 1642 C C . VAL A 1 210 ? 20.25 12.406 4.672 1 84.5 210 VAL A C 1
ATOM 1644 O O . VAL A 1 210 ? 21.312 12.844 5.148 1 84.5 210 VAL A O 1
ATOM 1647 N N . THR A 1 211 ? 19.219 12.18 5.336 1 75.25 211 THR A N 1
ATOM 1648 C CA . THR A 1 211 ? 19.266 12.305 6.789 1 75.25 211 THR A CA 1
ATOM 1649 C C . THR A 1 211 ? 19.844 11.039 7.418 1 75.25 211 THR A C 1
ATOM 1651 O O . THR A 1 211 ? 19.859 9.977 6.789 1 75.25 211 THR A O 1
ATOM 1654 N N . THR A 1 212 ? 20.531 11.289 8.547 1 65.12 212 THR A N 1
ATOM 1655 C CA . THR A 1 212 ? 20.891 10.125 9.352 1 65.12 212 THR A CA 1
ATOM 1656 C C . THR A 1 212 ? 19.719 9.703 10.234 1 65.12 212 THR A C 1
ATOM 1658 O O . THR A 1 212 ? 18.766 10.461 10.414 1 65.12 212 THR A O 1
ATOM 1661 N N . ALA A 1 213 ? 19.734 8.5 10.609 1 55.66 213 ALA A N 1
ATOM 1662 C CA . ALA A 1 213 ? 18.688 7.965 11.461 1 55.66 213 ALA A CA 1
ATOM 1663 C C . ALA A 1 213 ? 18.438 8.867 12.672 1 55.66 213 ALA A C 1
ATOM 1665 O O . ALA A 1 213 ? 17.297 9.117 13.047 1 55.66 213 ALA A O 1
ATOM 1666 N N . GLU A 1 214 ? 19.484 9.336 13.297 1 56.25 214 GLU A N 1
ATOM 1667 C CA . GLU A 1 214 ? 19.422 10.164 14.5 1 56.25 214 GLU A CA 1
ATOM 1668 C C . GLU A 1 214 ? 18.797 11.523 14.203 1 56.25 214 GLU A C 1
ATOM 1670 O O . GLU A 1 214 ? 17.969 12.016 14.969 1 56.25 214 GLU A O 1
ATOM 1675 N N . GLU A 1 215 ? 19.234 12.172 13.219 1 59.31 215 GLU A N 1
ATOM 1676 C CA . GLU A 1 215 ? 18.766 13.5 12.844 1 59.31 215 GLU A CA 1
ATOM 1677 C C . GLU A 1 215 ? 17.281 13.469 12.469 1 59.31 215 GLU A C 1
ATOM 1679 O O . GLU A 1 215 ? 16.547 14.406 12.758 1 59.31 215 GLU A O 1
ATOM 1684 N N . ARG A 1 216 ? 16.859 12.359 12.008 1 59.94 216 ARG A N 1
ATOM 1685 C CA . ARG A 1 216 ? 15.469 12.164 11.617 1 59.94 216 ARG A CA 1
ATOM 1686 C C . ARG A 1 216 ? 14.539 12.25 12.82 1 59.94 216 ARG A C 1
ATOM 1688 O O . ARG A 1 216 ? 13.453 12.828 12.734 1 59.94 216 ARG A O 1
ATOM 1695 N N . GLN A 1 217 ? 15.023 11.984 13.969 1 57.81 217 GLN A N 1
ATOM 1696 C CA . GLN A 1 217 ? 14.172 11.883 15.148 1 57.81 217 GLN A CA 1
ATOM 1697 C C . GLN A 1 217 ? 13.75 13.266 15.641 1 57.81 217 GLN A C 1
ATOM 1699 O O . GLN A 1 217 ? 12.57 13.492 15.93 1 57.81 217 GLN A O 1
ATOM 1704 N N . ASN A 1 218 ? 14.672 14.242 15.734 1 61.34 218 ASN A N 1
ATOM 1705 C CA . ASN A 1 218 ? 14.312 15.539 16.297 1 61.34 218 ASN A CA 1
ATOM 1706 C C . ASN A 1 218 ? 13.359 16.297 15.383 1 61.34 218 ASN A C 1
ATOM 1708 O O . ASN A 1 218 ? 12.367 16.875 15.852 1 61.34 218 ASN A O 1
ATOM 1712 N N . ASN A 1 219 ? 13.672 16.375 14.242 1 65.88 219 ASN A N 1
ATOM 1713 C CA . ASN A 1 219 ? 12.844 17.109 13.305 1 65.88 219 ASN A CA 1
ATOM 1714 C C . ASN A 1 219 ? 11.523 16.391 13.023 1 65.88 219 ASN A C 1
ATOM 1716 O O . ASN A 1 219 ? 10.484 17.031 12.867 1 65.88 219 ASN A O 1
ATOM 1720 N N . PHE A 1 220 ? 11.586 15.25 13.125 1 76.31 220 PHE A N 1
ATOM 1721 C CA . PHE A 1 220 ? 10.359 14.461 12.992 1 76.31 220 PHE A CA 1
ATOM 1722 C C . PHE A 1 220 ? 9.43 14.711 14.172 1 76.31 220 PHE A C 1
ATOM 1724 O O . PHE A 1 220 ? 8.211 14.789 14 1 76.31 220 PHE A O 1
ATOM 1731 N N . MET A 1 221 ? 9.977 15.188 15.164 1 86.88 221 MET A N 1
ATOM 1732 C CA . MET A 1 221 ? 9.195 15.43 16.375 1 86.88 221 MET A CA 1
ATOM 1733 C C . MET A 1 221 ? 8.461 16.766 16.281 1 86.88 221 MET A C 1
ATOM 1735 O O . MET A 1 221 ? 7.34 16.891 16.781 1 86.88 221 MET A O 1
ATOM 1739 N N . GLN A 1 222 ? 9.07 17.719 15.602 1 91.25 222 GLN A N 1
ATOM 1740 C CA . GLN A 1 222 ? 8.406 19.016 15.445 1 91.25 222 GLN A CA 1
ATOM 1741 C C . GLN A 1 222 ? 7.117 18.875 14.641 1 91.25 222 GLN A C 1
ATOM 1743 O O . GLN A 1 222 ? 6.086 19.438 15.016 1 91.25 222 GLN A O 1
ATOM 1748 N N . MET A 1 223 ? 7.234 18.141 13.578 1 95.62 223 MET A N 1
ATOM 1749 C CA . MET A 1 223 ? 6.07 17.891 12.727 1 95.62 223 MET A CA 1
ATOM 1750 C C . MET A 1 223 ? 4.957 17.219 13.516 1 95.62 223 MET A C 1
ATOM 1752 O O . MET A 1 223 ? 3.793 17.609 13.422 1 95.62 223 MET A O 1
ATOM 1756 N N . VAL A 1 224 ? 5.305 16.297 14.344 1 97.06 224 VAL A N 1
ATOM 1757 C CA . VAL A 1 224 ? 4.344 15.516 15.125 1 97.06 224 VAL A CA 1
ATOM 1758 C C . VAL A 1 224 ? 3.652 16.422 16.141 1 97.06 224 VAL A C 1
ATOM 1760 O O . VAL A 1 224 ? 2.434 16.359 16.312 1 97.06 224 VAL A O 1
ATOM 1763 N N . GLU A 1 225 ? 4.383 17.281 16.734 1 97.19 225 GLU A N 1
ATOM 1764 C CA . GLU A 1 225 ? 3.836 18.172 17.75 1 97.19 225 GLU A CA 1
ATOM 1765 C C . GLU A 1 225 ? 2.846 19.172 17.141 1 97.19 225 GLU A C 1
ATOM 1767 O O . GLU A 1 225 ? 1.797 19.438 17.719 1 97.19 225 GLU A O 1
ATOM 1772 N N . ILE A 1 226 ? 3.178 19.688 16 1 98.19 226 ILE A N 1
ATOM 1773 C CA . ILE A 1 226 ? 2.258 20.578 15.305 1 98.19 226 ILE A CA 1
ATOM 1774 C C . ILE A 1 226 ? 0.958 19.844 14.992 1 98.19 226 ILE A C 1
ATOM 1776 O O . ILE A 1 226 ? -0.133 20.359 15.242 1 98.19 226 ILE A O 1
ATOM 1780 N N . ALA A 1 227 ? 1.107 18.625 14.477 1 98.56 227 ALA A N 1
ATOM 1781 C CA . ALA A 1 227 ? -0.056 17.844 14.086 1 98.56 227 ALA A CA 1
ATOM 1782 C C . ALA A 1 227 ? -0.915 17.5 15.297 1 98.56 227 ALA A C 1
ATOM 1784 O O . ALA A 1 227 ? -2.146 17.531 15.227 1 98.56 227 ALA A O 1
ATOM 1785 N N . LEU A 1 228 ? -0.276 17.156 16.406 1 98.69 228 LEU A N 1
ATOM 1786 C CA . LEU A 1 228 ? -1 16.828 17.625 1 98.69 228 LEU A CA 1
ATOM 1787 C C . LEU A 1 228 ? -1.748 18.031 18.156 1 98.69 228 LEU A C 1
ATOM 1789 O O . LEU A 1 228 ? -2.898 17.922 18.578 1 98.69 228 LEU A O 1
ATOM 1793 N N . ASP A 1 229 ? -1.101 19.172 18.141 1 98.62 229 ASP A N 1
ATOM 1794 C CA . ASP A 1 229 ? -1.779 20.391 18.562 1 98.62 229 ASP A CA 1
ATOM 1795 C C . ASP A 1 229 ? -2.957 20.719 17.641 1 98.62 229 ASP A C 1
ATOM 1797 O O . ASP A 1 229 ? -3.996 21.188 18.109 1 98.62 229 ASP A O 1
ATOM 1801 N N . ALA A 1 230 ? -2.764 20.469 16.359 1 98.56 230 ALA A N 1
ATOM 1802 C CA . ALA A 1 230 ? -3.863 20.656 15.414 1 98.56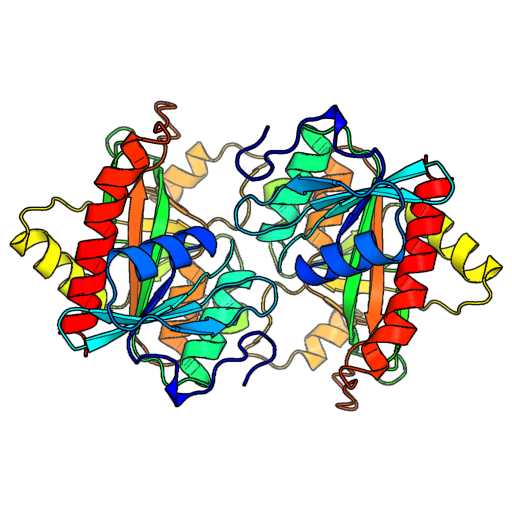 230 ALA A CA 1
ATOM 1803 C C . ALA A 1 230 ? -5.023 19.719 15.727 1 98.56 230 ALA A C 1
ATOM 1805 O O . ALA A 1 230 ? -6.191 20.094 15.586 1 98.56 230 ALA A O 1
ATOM 1806 N N . ALA A 1 231 ? -4.688 18.5 16.094 1 98.06 231 ALA A N 1
ATOM 1807 C CA . ALA A 1 231 ? -5.715 17.531 16.469 1 98.06 231 ALA A CA 1
ATOM 1808 C C . ALA A 1 231 ? -6.523 18.031 17.656 1 98.06 231 ALA A C 1
ATOM 1810 O O . ALA A 1 231 ? -7.746 17.859 17.703 1 98.06 231 ALA A O 1
ATOM 1811 N N . VAL A 1 232 ? -5.867 18.656 18.594 1 97.44 232 VAL A N 1
ATOM 1812 C CA . VAL A 1 232 ? -6.516 19.156 19.812 1 97.44 232 VAL A CA 1
ATOM 1813 C C . VAL A 1 232 ? -7.414 20.328 19.453 1 97.44 232 VAL A C 1
ATOM 1815 O O . VAL A 1 232 ? -8.57 20.391 19.891 1 97.44 232 VAL A O 1
ATOM 1818 N N . GLU A 1 233 ? -6.906 21.156 18.594 1 96.69 233 GLU A N 1
ATOM 1819 C CA . GLU A 1 233 ? -7.613 22.406 18.312 1 96.69 233 GLU A CA 1
ATOM 1820 C C . GLU A 1 233 ? -8.727 22.188 17.297 1 96.69 233 GLU A C 1
ATOM 1822 O O . GLU A 1 233 ? -9.625 23.031 17.156 1 96.69 233 GLU A O 1
ATOM 1827 N N . SER A 1 234 ? -8.648 21.125 16.547 1 91.62 234 SER A N 1
ATOM 1828 C CA . SER A 1 234 ? -9.672 20.828 15.555 1 91.62 234 SER A CA 1
ATOM 1829 C C . SER A 1 234 ? -10.844 20.062 16.172 1 91.62 234 SER A C 1
ATOM 1831 O O . SER A 1 234 ? -11.828 19.781 15.484 1 91.62 234 SER A O 1
ATOM 1833 N N . ASN A 1 235 ? -10.766 19.594 17.391 1 85.88 235 ASN A N 1
ATOM 1834 C CA . ASN A 1 235 ? -11.828 18.891 18.094 1 85.88 235 ASN A CA 1
ATOM 1835 C C . ASN A 1 235 ? -12.805 19.859 18.766 1 85.88 235 ASN A C 1
ATOM 1837 O O . ASN A 1 235 ? -12.398 20.922 19.234 1 85.88 235 ASN A O 1
ATOM 1841 N N . MET B 1 1 ? 21.141 -3.867 1.577 1 91.75 1 MET B N 1
ATOM 1842 C CA . MET B 1 1 ? 19.953 -3.314 2.23 1 91.75 1 MET B CA 1
ATOM 1843 C C . MET B 1 1 ? 19.375 -2.17 1.414 1 91.75 1 MET B C 1
ATOM 1845 O O . MET B 1 1 ? 20.094 -1.491 0.68 1 91.75 1 MET B O 1
ATOM 1849 N N . THR B 1 2 ? 18.078 -2.184 1.37 1 94.19 2 THR B N 1
ATOM 1850 C CA . THR B 1 2 ? 17.344 -1.131 0.672 1 94.19 2 THR B CA 1
ATOM 1851 C C . THR B 1 2 ? 16.531 -0.295 1.654 1 94.19 2 THR B C 1
ATOM 1853 O O . THR B 1 2 ? 16.453 -0.614 2.844 1 94.19 2 THR B O 1
ATOM 1856 N N . PRO B 1 3 ? 15.914 0.818 1.232 1 91.88 3 PRO B N 1
ATOM 1857 C CA . PRO B 1 3 ? 15.117 1.644 2.137 1 91.88 3 PRO B CA 1
ATOM 1858 C C . PRO B 1 3 ? 13.969 0.868 2.785 1 91.88 3 PRO B C 1
ATOM 1860 O O . PRO B 1 3 ? 13.539 1.209 3.889 1 91.88 3 PRO B O 1
ATOM 1863 N N . HIS B 1 4 ? 13.523 -0.289 2.105 1 97.12 4 HIS B N 1
ATOM 1864 C CA . HIS B 1 4 ? 12.305 -0.922 2.602 1 97.12 4 HIS B CA 1
ATOM 1865 C C . HIS B 1 4 ? 12.57 -2.352 3.061 1 97.12 4 HIS B C 1
ATOM 1867 O O . HIS B 1 4 ? 11.719 -2.979 3.688 1 97.12 4 HIS B O 1
ATOM 1873 N N . ILE B 1 5 ? 13.734 -2.873 2.701 1 98 5 ILE B N 1
ATOM 1874 C CA . ILE B 1 5 ? 14.094 -4.238 3.074 1 98 5 ILE B CA 1
ATOM 1875 C C . ILE B 1 5 ? 15.453 -4.238 3.773 1 98 5 ILE B C 1
ATOM 1877 O O . ILE B 1 5 ? 16.469 -3.904 3.166 1 98 5 ILE B O 1
ATOM 1881 N N . SER B 1 6 ? 15.477 -4.742 5.027 1 97.62 6 SER B N 1
ATOM 1882 C CA . SER B 1 6 ? 16.688 -4.68 5.832 1 97.62 6 SER B CA 1
ATOM 1883 C C . SER B 1 6 ? 17.469 -5.996 5.773 1 97.62 6 SER B C 1
ATOM 1885 O O . SER B 1 6 ? 18.531 -6.125 6.371 1 97.62 6 SER B O 1
ATOM 1887 N N . ALA B 1 7 ? 16.922 -6.953 5.078 1 98.12 7 ALA B N 1
ATOM 1888 C CA . ALA B 1 7 ? 17.547 -8.266 4.984 1 98.12 7 ALA B CA 1
ATOM 1889 C C . ALA B 1 7 ? 18.906 -8.172 4.297 1 98.12 7 ALA B C 1
ATOM 1891 O O . ALA B 1 7 ? 19.141 -7.285 3.471 1 98.12 7 ALA B O 1
ATOM 1892 N N . LYS B 1 8 ? 19.828 -9.094 4.719 1 97.81 8 LYS B N 1
ATOM 1893 C CA . LYS B 1 8 ? 21.031 -9.297 3.91 1 97.81 8 LYS B CA 1
ATOM 1894 C C . LYS B 1 8 ? 20.688 -9.992 2.598 1 97.81 8 LYS B C 1
ATOM 1896 O O . LYS B 1 8 ? 19.734 -10.773 2.529 1 97.81 8 LYS B O 1
ATOM 1901 N N . LYS B 1 9 ? 21.438 -9.695 1.619 1 97.56 9 LYS B N 1
ATOM 1902 C CA . LYS B 1 9 ? 21.188 -10.266 0.296 1 97.56 9 LYS B CA 1
ATOM 1903 C C . LYS B 1 9 ? 21.109 -11.789 0.357 1 97.56 9 LYS B C 1
ATOM 1905 O O . LYS B 1 9 ? 20.234 -12.391 -0.269 1 97.56 9 LYS B O 1
ATOM 1910 N N . GLU B 1 10 ? 21.938 -12.398 1.16 1 97 10 GLU B N 1
ATOM 1911 C CA . GLU B 1 10 ? 22.031 -13.852 1.229 1 97 10 GLU B CA 1
ATOM 1912 C C . GLU B 1 10 ? 20.859 -14.453 1.986 1 97 10 GLU B C 1
ATOM 1914 O O . GLU B 1 10 ? 20.625 -15.664 1.924 1 97 10 GLU B O 1
ATOM 1919 N N . ASP B 1 11 ? 20.109 -13.578 2.658 1 98.31 11 ASP B N 1
ATOM 1920 C CA . ASP B 1 11 ? 19 -14.07 3.467 1 98.31 11 ASP B CA 1
ATOM 1921 C C . ASP B 1 11 ? 17.734 -14.195 2.631 1 98.31 11 ASP B C 1
ATOM 1923 O O . ASP B 1 11 ? 16.734 -14.766 3.084 1 98.31 11 ASP B O 1
ATOM 1927 N N . ILE B 1 12 ? 17.766 -13.68 1.41 1 98.81 12 ILE B N 1
ATOM 1928 C CA . ILE B 1 12 ? 16.594 -13.719 0.533 1 98.81 12 ILE B CA 1
ATOM 1929 C C . ILE B 1 12 ? 16.781 -14.805 -0.521 1 98.81 12 ILE B C 1
ATOM 1931 O O . ILE B 1 12 ? 17.828 -14.891 -1.163 1 98.81 12 ILE B O 1
ATOM 1935 N N . ALA B 1 13 ? 15.805 -15.625 -0.664 1 98.75 13 ALA B N 1
ATOM 1936 C CA . ALA B 1 13 ? 15.859 -16.766 -1.585 1 98.75 13 ALA B CA 1
ATOM 1937 C C . ALA B 1 13 ? 15.695 -16.297 -3.031 1 98.75 13 ALA B C 1
ATOM 1939 O O . ALA B 1 13 ? 15.242 -15.18 -3.285 1 98.75 13 ALA B O 1
ATOM 1940 N N . LYS B 1 14 ? 16.047 -17.203 -3.9 1 98.44 14 LYS B N 1
ATOM 1941 C CA . LYS B 1 14 ? 15.898 -17 -5.336 1 98.44 14 LYS B CA 1
ATOM 1942 C C . LYS B 1 14 ? 14.43 -16.844 -5.723 1 98.44 14 LYS B C 1
ATOM 1944 O O . LYS B 1 14 ? 14.102 -16.094 -6.641 1 98.44 14 LYS B O 1
ATOM 1949 N N . THR B 1 15 ? 13.562 -17.594 -5.102 1 98.88 15 THR B N 1
ATOM 1950 C CA . THR B 1 15 ? 12.125 -17.531 -5.328 1 98.88 15 THR B CA 1
ATOM 1951 C C . THR B 1 15 ? 11.406 -17 -4.09 1 98.88 15 THR B C 1
ATOM 1953 O O . THR B 1 15 ? 11.656 -17.469 -2.975 1 98.88 15 THR B O 1
ATOM 1956 N N . VAL B 1 16 ? 10.555 -16.016 -4.312 1 98.94 16 VAL B N 1
ATOM 1957 C CA . VAL B 1 16 ? 9.82 -15.359 -3.242 1 98.94 16 VAL B CA 1
ATOM 1958 C C . VAL B 1 16 ? 8.32 -15.516 -3.471 1 98.94 16 VAL B C 1
ATOM 1960 O O . VAL B 1 16 ? 7.828 -15.312 -4.586 1 98.94 16 VAL B O 1
ATOM 1963 N N . LEU B 1 17 ? 7.605 -15.992 -2.461 1 98.88 17 LEU B N 1
ATOM 1964 C CA . LEU B 1 17 ? 6.148 -15.922 -2.445 1 98.88 17 LEU B CA 1
ATOM 1965 C C . LEU B 1 17 ? 5.676 -14.664 -1.734 1 98.88 17 LEU B C 1
ATOM 1967 O O . LEU B 1 17 ? 6.164 -14.328 -0.652 1 98.88 17 LEU B O 1
ATOM 1971 N N . MET B 1 18 ? 4.691 -13.969 -2.348 1 98.88 18 MET B N 1
ATOM 1972 C CA . MET B 1 18 ? 4.301 -12.688 -1.773 1 98.88 18 MET B CA 1
ATOM 1973 C C . MET B 1 18 ? 2.803 -12.641 -1.498 1 98.88 18 MET B C 1
ATOM 1975 O O . MET B 1 18 ? 2.016 -12.297 -2.379 1 98.88 18 MET B O 1
ATOM 1979 N N . PRO B 1 19 ? 2.496 -12.891 -0.26 1 97.69 19 PRO B N 1
ATOM 1980 C CA . PRO B 1 19 ? 1.146 -12.492 0.148 1 97.69 19 PRO B CA 1
ATOM 1981 C C . PRO B 1 19 ? 1.042 -11 0.458 1 97.69 19 PRO B C 1
ATOM 1983 O O . PRO B 1 19 ? 2.047 -10.359 0.779 1 97.69 19 PRO B O 1
ATOM 1986 N N . GLY B 1 20 ? -0.143 -10.391 0.298 1 97.12 20 GLY B N 1
ATOM 1987 C CA . GLY B 1 20 ? -0.334 -8.992 0.655 1 97.12 20 GLY B CA 1
ATOM 1988 C C . GLY B 1 20 ? -0.17 -8.727 2.141 1 97.12 20 GLY B C 1
ATOM 1989 O O . GLY B 1 20 ? 0.484 -7.762 2.535 1 97.12 20 GLY B O 1
ATOM 1990 N N . ASP B 1 21 ? -0.624 -9.617 2.967 1 96.62 21 ASP B N 1
ATOM 1991 C CA . ASP B 1 21 ? -0.673 -9.5 4.422 1 96.62 21 ASP B CA 1
ATOM 1992 C C . ASP B 1 21 ? 0.589 -10.07 5.062 1 96.62 21 ASP B C 1
ATOM 1994 O O . ASP B 1 21 ? 0.849 -11.273 4.965 1 96.62 21 ASP B O 1
ATOM 1998 N N . PRO B 1 22 ? 1.346 -9.227 5.812 1 97.75 22 PRO B N 1
ATOM 1999 C CA . PRO B 1 22 ? 2.551 -9.734 6.469 1 97.75 22 PRO B CA 1
ATOM 2000 C C . PRO B 1 22 ? 2.248 -10.82 7.496 1 97.75 22 PRO B C 1
ATOM 2002 O O . PRO B 1 22 ? 3.084 -11.695 7.738 1 97.75 22 PRO B O 1
ATOM 2005 N N . LEU B 1 23 ? 1.061 -10.773 8.055 1 96.62 23 LEU B N 1
ATOM 2006 C CA . LEU B 1 23 ? 0.692 -11.812 9.016 1 96.62 23 LEU B CA 1
ATOM 2007 C C . LEU B 1 23 ? 0.44 -13.141 8.305 1 96.62 23 LEU B C 1
ATOM 2009 O O . LEU B 1 23 ? 0.716 -14.203 8.859 1 96.62 23 LEU B O 1
ATOM 2013 N N . ARG B 1 24 ? -0.068 -13.125 7.082 1 95.75 24 ARG B N 1
ATOM 2014 C CA . ARG B 1 24 ? -0.182 -14.336 6.27 1 95.75 24 ARG B CA 1
ATOM 2015 C C . ARG B 1 24 ? 1.195 -14.875 5.895 1 95.75 24 ARG B C 1
ATOM 2017 O O . ARG B 1 24 ? 1.399 -16.094 5.84 1 95.75 24 ARG B O 1
ATOM 2024 N N . ALA B 1 25 ? 2.102 -13.922 5.605 1 97.5 25 ALA B N 1
ATOM 2025 C CA . ALA B 1 25 ? 3.473 -14.359 5.348 1 97.5 25 ALA B CA 1
ATOM 2026 C C . ALA B 1 25 ? 4.031 -15.148 6.527 1 97.5 25 ALA B C 1
ATOM 2028 O O . ALA B 1 25 ? 4.625 -16.203 6.344 1 97.5 25 ALA B O 1
ATOM 2029 N N . LYS B 1 26 ? 3.812 -14.617 7.715 1 97.69 26 LYS B N 1
ATOM 2030 C CA . LYS B 1 26 ? 4.254 -15.281 8.938 1 97.69 26 LYS B CA 1
ATOM 2031 C C . LYS B 1 26 ? 3.619 -16.672 9.07 1 97.69 26 LYS B C 1
ATOM 2033 O O . LYS B 1 26 ? 4.316 -17.656 9.289 1 97.69 26 LYS B O 1
ATOM 2038 N N . LYS B 1 27 ? 2.354 -16.75 8.883 1 95.88 27 LYS B N 1
ATOM 2039 C CA . LYS B 1 27 ? 1.616 -17.984 9.047 1 95.88 27 LYS B CA 1
ATOM 2040 C C . LYS B 1 27 ? 2.098 -19.047 8.055 1 95.88 27 LYS B C 1
ATOM 2042 O O . LYS B 1 27 ? 2.301 -20.203 8.422 1 95.88 27 LYS B O 1
ATOM 2047 N N . ILE B 1 28 ? 2.271 -18.656 6.785 1 97.19 28 ILE B N 1
ATOM 2048 C CA . ILE B 1 28 ? 2.729 -19.578 5.75 1 97.19 28 ILE B CA 1
ATOM 2049 C C . ILE B 1 28 ? 4.125 -20.094 6.094 1 97.19 28 ILE B C 1
ATOM 2051 O O . ILE B 1 28 ? 4.387 -21.297 6.027 1 97.19 28 ILE B O 1
ATOM 2055 N N . ALA B 1 29 ? 4.992 -19.188 6.461 1 98.38 29 ALA B N 1
ATOM 2056 C CA . ALA B 1 29 ? 6.371 -19.562 6.781 1 98.38 29 ALA B CA 1
ATOM 2057 C C . ALA B 1 29 ? 6.414 -20.531 7.949 1 98.38 29 ALA B C 1
ATOM 2059 O O . ALA B 1 29 ? 7.062 -21.578 7.867 1 98.38 29 ALA B O 1
ATOM 2060 N N . GLU B 1 30 ? 5.707 -20.25 9 1 97.69 30 GLU B N 1
ATOM 2061 C CA . GLU B 1 30 ? 5.723 -21.062 10.219 1 97.69 30 GLU B CA 1
ATOM 2062 C C . GLU B 1 30 ? 5.059 -22.422 9.992 1 97.69 30 GLU B C 1
ATOM 2064 O O . GLU B 1 30 ? 5.41 -23.406 10.641 1 97.69 30 GLU B O 1
ATOM 2069 N N . THR B 1 31 ? 4.129 -22.484 9.094 1 97.25 31 THR B N 1
ATOM 2070 C CA . THR B 1 31 ? 3.375 -23.703 8.836 1 97.25 31 THR B CA 1
ATOM 2071 C C . THR B 1 31 ? 4.148 -24.641 7.91 1 97.25 31 THR B C 1
ATOM 2073 O O . THR B 1 31 ? 4.168 -25.859 8.117 1 97.25 31 THR B O 1
ATOM 2076 N N . TYR B 1 32 ? 4.867 -24.062 6.879 1 98.06 32 TYR B N 1
ATOM 2077 C CA . TYR B 1 32 ? 5.312 -24.922 5.785 1 98.06 32 TYR B CA 1
ATOM 2078 C C . TYR B 1 32 ? 6.832 -25 5.738 1 98.06 32 TYR B C 1
ATOM 2080 O O . TYR B 1 32 ? 7.391 -25.953 5.195 1 98.06 32 TYR B O 1
ATOM 2088 N N . LEU B 1 33 ? 7.465 -23.953 6.242 1 98.62 33 LEU B N 1
ATOM 2089 C CA . LEU B 1 33 ? 8.914 -23.922 6.059 1 98.62 33 LEU B CA 1
ATOM 2090 C C . LEU B 1 33 ? 9.625 -24.516 7.27 1 98.62 33 LEU B C 1
ATOM 2092 O O . LEU B 1 33 ? 9.086 -24.516 8.375 1 98.62 33 LEU B O 1
ATOM 2096 N N . GLU B 1 34 ? 10.797 -25.031 7.027 1 98.75 34 GLU B N 1
ATOM 2097 C CA . GLU B 1 34 ? 11.742 -25.438 8.055 1 98.75 34 GLU B CA 1
ATOM 2098 C C . GLU B 1 34 ? 12.844 -24.391 8.242 1 98.75 34 GLU B C 1
ATOM 2100 O O . GLU B 1 34 ? 13.156 -23.641 7.316 1 98.75 34 GLU B O 1
ATOM 2105 N N . ASN B 1 35 ? 13.43 -24.25 9.469 1 98.5 35 ASN B N 1
ATOM 2106 C CA . ASN B 1 35 ? 14.516 -23.328 9.789 1 98.5 35 ASN B CA 1
ATOM 2107 C C . ASN B 1 35 ? 14.141 -21.891 9.469 1 98.5 35 ASN B C 1
ATOM 2109 O O . ASN B 1 35 ? 14.891 -21.172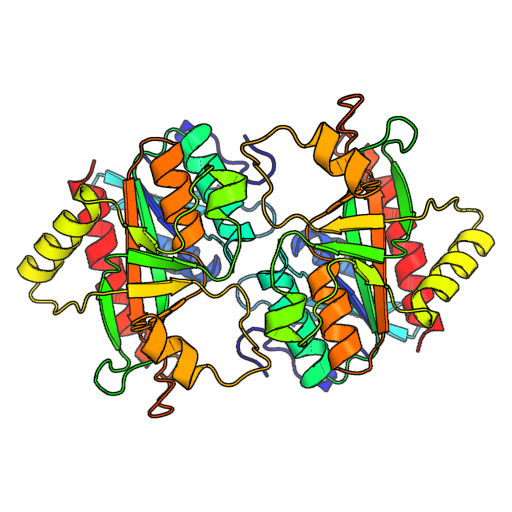 8.797 1 98.5 35 ASN B O 1
ATOM 2113 N N . VAL B 1 36 ? 13.016 -21.469 9.898 1 98.81 36 VAL B N 1
ATOM 2114 C CA . VAL B 1 36 ? 12.43 -20.188 9.555 1 98.81 36 VAL B CA 1
ATOM 2115 C C . VAL B 1 36 ? 13.172 -19.062 10.273 1 98.81 36 VAL B C 1
ATOM 2117 O O . VAL B 1 36 ? 13.453 -19.156 11.469 1 98.81 36 VAL B O 1
ATOM 2120 N N . LYS B 1 37 ? 13.508 -18.016 9.516 1 98.75 37 LYS B N 1
ATOM 2121 C CA . LYS B 1 37 ? 14.109 -16.812 10.047 1 98.75 37 LYS B CA 1
ATOM 2122 C C . LYS B 1 37 ? 13.359 -15.562 9.586 1 98.75 37 LYS B C 1
ATOM 2124 O O . LYS B 1 37 ? 13.023 -15.438 8.406 1 98.75 37 LYS B O 1
ATOM 2129 N N . LEU B 1 38 ? 13.031 -14.742 10.531 1 98.81 38 LEU B N 1
ATOM 2130 C CA . LEU B 1 38 ? 12.531 -13.414 10.18 1 98.81 38 LEU B CA 1
ATOM 2131 C C . LEU B 1 38 ? 13.656 -12.539 9.633 1 98.81 38 LEU B C 1
ATOM 2133 O O . LEU B 1 38 ? 14.602 -12.211 10.352 1 98.81 38 LEU B O 1
ATOM 2137 N N . VAL B 1 39 ? 13.523 -12.117 8.359 1 98.75 39 VAL B N 1
ATOM 2138 C CA . VAL B 1 39 ? 14.688 -11.484 7.75 1 98.75 39 VAL B CA 1
ATOM 2139 C C . VAL B 1 39 ? 14.391 -10.016 7.469 1 98.75 39 VAL B C 1
ATOM 2141 O O . VAL B 1 39 ? 15.289 -9.25 7.105 1 98.75 39 VAL B O 1
ATOM 2144 N N . ASN B 1 40 ? 13.109 -9.602 7.617 1 98.62 40 ASN B N 1
ATOM 2145 C CA . ASN B 1 40 ? 12.742 -8.188 7.504 1 98.62 40 ASN B CA 1
ATOM 2146 C C . ASN B 1 40 ? 11.57 -7.84 8.414 1 98.62 40 ASN B C 1
ATOM 2148 O O . ASN B 1 40 ? 10.602 -8.594 8.508 1 98.62 40 ASN B O 1
ATOM 2152 N N . GLU B 1 41 ? 11.625 -6.727 9 1 97.62 41 GLU B N 1
ATOM 2153 C CA . GLU B 1 41 ? 10.508 -6.227 9.805 1 97.62 41 GLU B CA 1
ATOM 2154 C C . GLU B 1 41 ? 10.328 -4.727 9.617 1 97.62 41 GLU B C 1
ATOM 2156 O O . GLU B 1 41 ? 9.586 -4.086 10.367 1 97.62 41 GLU B O 1
ATOM 2161 N N . VAL B 1 42 ? 11.086 -4.172 8.617 1 96.62 42 VAL B N 1
ATOM 2162 C CA . VAL B 1 42 ? 10.945 -2.758 8.289 1 96.62 42 VAL B CA 1
ATOM 2163 C C . VAL B 1 42 ? 9.492 -2.453 7.938 1 96.62 42 VAL B C 1
ATOM 2165 O O . VAL B 1 42 ? 8.867 -3.188 7.172 1 96.62 42 VAL B O 1
ATOM 2168 N N . ARG B 1 43 ? 8.914 -1.384 8.625 1 96.88 43 ARG B N 1
ATOM 2169 C CA . ARG B 1 43 ? 7.539 -0.936 8.438 1 96.88 43 ARG B CA 1
ATOM 2170 C C . ARG B 1 43 ? 6.547 -2.037 8.797 1 96.88 43 ARG B C 1
ATOM 2172 O O . ARG B 1 43 ? 5.43 -2.068 8.281 1 96.88 43 ARG B O 1
ATOM 2179 N N . ASN B 1 44 ? 6.953 -3 9.555 1 97.88 44 ASN B N 1
ATOM 2180 C CA . ASN B 1 44 ? 6.098 -4.102 9.992 1 97.88 44 ASN B CA 1
ATOM 2181 C C . ASN B 1 44 ? 5.695 -4.992 8.82 1 97.88 44 ASN B C 1
ATOM 2183 O O . ASN B 1 44 ? 4.66 -5.656 8.859 1 97.88 44 ASN B O 1
ATOM 2187 N N . MET B 1 45 ? 6.508 -4.973 7.734 1 98.56 45 MET B N 1
ATOM 2188 C CA . MET B 1 45 ? 6.316 -5.816 6.559 1 98.56 45 MET B CA 1
ATOM 2189 C C . MET B 1 45 ? 7.215 -7.047 6.617 1 98.56 45 MET B C 1
ATOM 2191 O O . MET B 1 45 ? 8.32 -7.035 6.078 1 98.56 45 MET B O 1
ATOM 2195 N N . PHE B 1 46 ? 6.621 -8.07 7.133 1 98.81 46 PHE B N 1
ATOM 2196 C CA . PHE B 1 46 ? 7.406 -9.25 7.48 1 98.81 46 PHE B CA 1
ATOM 2197 C C . PHE B 1 46 ? 7.836 -10.008 6.23 1 98.81 46 PHE B C 1
ATOM 2199 O O . PHE B 1 46 ? 7.059 -10.141 5.281 1 98.81 46 PHE B O 1
ATOM 2206 N N . MET B 1 47 ? 9.078 -10.422 6.273 1 98.88 47 MET B N 1
ATOM 2207 C CA . MET B 1 47 ? 9.617 -11.43 5.363 1 98.88 47 MET B CA 1
ATOM 2208 C C . MET B 1 47 ? 10.281 -12.562 6.133 1 98.88 47 MET B C 1
ATOM 2210 O O . MET B 1 47 ? 11 -12.328 7.105 1 98.88 47 MET B O 1
ATOM 2214 N N . TYR B 1 48 ? 9.992 -13.727 5.715 1 98.94 48 TYR B N 1
ATOM 2215 C CA . TYR B 1 48 ? 10.57 -14.922 6.32 1 98.94 48 TYR B CA 1
ATOM 2216 C C . TYR B 1 48 ? 11.281 -15.773 5.273 1 98.94 48 TYR B C 1
ATOM 2218 O O . TYR B 1 48 ? 10.781 -15.938 4.156 1 98.94 48 TYR B O 1
ATOM 2226 N N . THR B 1 49 ? 12.438 -16.266 5.648 1 98.88 49 THR B N 1
ATOM 2227 C CA . THR B 1 49 ? 13.141 -17.219 4.801 1 98.88 49 THR B CA 1
ATOM 2228 C C . THR B 1 49 ? 13.328 -18.547 5.531 1 98.88 49 THR B C 1
ATOM 2230 O O . THR B 1 49 ? 13.625 -18.562 6.73 1 98.88 49 THR B O 1
ATOM 2233 N N . GLY B 1 50 ? 13.094 -19.547 4.895 1 98.81 50 GLY B N 1
ATOM 2234 C CA . GLY B 1 50 ? 13.32 -20.922 5.348 1 98.81 50 GLY B CA 1
ATOM 2235 C C . GLY B 1 50 ? 13.508 -21.906 4.207 1 98.81 50 GLY B C 1
ATOM 2236 O O . GLY B 1 50 ? 14.008 -21.531 3.141 1 98.81 50 GLY B O 1
ATOM 2237 N N . THR B 1 51 ? 13.305 -23.188 4.551 1 98.75 51 THR B N 1
ATOM 2238 C CA . THR B 1 51 ? 13.406 -24.203 3.498 1 98.75 51 THR B CA 1
ATOM 2239 C C . THR B 1 51 ? 12.102 -24.969 3.357 1 98.75 51 THR B C 1
ATOM 2241 O O . THR B 1 51 ? 11.398 -25.203 4.344 1 98.75 51 THR B O 1
ATOM 2244 N N . TYR B 1 52 ? 11.719 -25.297 2.166 1 98.75 52 TYR B N 1
ATOM 2245 C CA . TYR B 1 52 ? 10.633 -26.188 1.793 1 98.75 52 TYR B CA 1
ATOM 2246 C C . TYR B 1 52 ? 11.125 -27.297 0.865 1 98.75 52 TYR B C 1
ATOM 2248 O O . TYR B 1 52 ? 11.641 -27.016 -0.22 1 98.75 52 TYR B O 1
ATOM 2256 N N . LYS B 1 53 ? 11.016 -28.594 1.319 1 98.06 53 LYS B N 1
ATOM 2257 C CA . LYS B 1 53 ? 11.555 -29.734 0.579 1 98.06 53 LYS B CA 1
ATOM 2258 C C . LYS B 1 53 ? 13.023 -29.516 0.225 1 98.06 53 LYS B C 1
ATOM 2260 O O . LYS B 1 53 ? 13.43 -29.75 -0.915 1 98.06 53 LYS B O 1
ATOM 2265 N N . GLY B 1 54 ? 13.758 -28.875 1.142 1 98 54 GLY B N 1
ATOM 2266 C CA . GLY B 1 54 ? 15.203 -28.734 1.064 1 98 54 GLY B CA 1
ATOM 2267 C C . GLY B 1 54 ? 15.633 -27.5 0.279 1 98 54 GLY B C 1
ATOM 2268 O O . GLY B 1 54 ? 16.828 -27.203 0.207 1 98 54 GLY B O 1
ATOM 2269 N N . ILE B 1 55 ? 14.672 -26.75 -0.277 1 98.38 55 ILE B N 1
ATOM 2270 C CA . ILE B 1 55 ? 14.992 -25.594 -1.11 1 98.38 55 ILE B CA 1
ATOM 2271 C C . ILE B 1 55 ? 14.664 -24.312 -0.359 1 98.38 55 ILE B C 1
ATOM 2273 O O . ILE B 1 55 ? 13.609 -24.203 0.274 1 98.38 55 ILE B O 1
ATOM 2277 N N . GLN B 1 56 ? 15.539 -23.312 -0.406 1 98.5 56 GLN B N 1
ATOM 2278 C CA . GLN B 1 56 ? 15.305 -22.031 0.253 1 98.5 56 GLN B CA 1
ATOM 2279 C C . GLN B 1 56 ? 14.18 -21.266 -0.424 1 98.5 56 GLN B C 1
ATOM 2281 O O . GLN B 1 56 ? 14.133 -21.172 -1.653 1 98.5 56 GLN B O 1
ATOM 2286 N N . VAL B 1 57 ? 13.297 -20.797 0.349 1 98.81 57 VAL B N 1
ATOM 2287 C CA . VAL B 1 57 ? 12.18 -19.984 -0.118 1 98.81 57 VAL B CA 1
ATOM 2288 C C . VAL B 1 57 ? 11.961 -18.812 0.836 1 98.81 57 VAL B C 1
ATOM 2290 O O . VAL B 1 57 ? 12.102 -18.953 2.053 1 98.81 57 VAL B O 1
ATOM 2293 N N . THR B 1 58 ? 11.68 -17.656 0.313 1 98.94 58 THR B N 1
ATOM 2294 C CA . THR B 1 58 ? 11.297 -16.5 1.115 1 98.94 58 THR B CA 1
ATOM 2295 C C . THR B 1 58 ? 9.812 -16.203 0.948 1 98.94 58 THR B C 1
ATOM 2297 O O . THR B 1 58 ? 9.289 -16.234 -0.168 1 98.94 58 THR B O 1
ATOM 2300 N N . ILE B 1 59 ? 9.109 -16.047 2.029 1 98.88 59 ILE B N 1
ATOM 2301 C CA . ILE B 1 59 ? 7.738 -15.547 2.053 1 98.88 59 ILE B CA 1
ATOM 2302 C C . ILE B 1 59 ? 7.73 -14.094 2.527 1 98.88 59 ILE B C 1
ATOM 2304 O O . ILE B 1 59 ? 8.141 -13.805 3.654 1 98.88 59 ILE B O 1
ATOM 2308 N N . ALA B 1 60 ? 7.219 -13.164 1.648 1 98.94 60 ALA B N 1
ATOM 2309 C CA . ALA B 1 60 ? 7.379 -11.742 1.914 1 98.94 60 ALA B CA 1
ATOM 2310 C C . ALA B 1 60 ? 6.055 -11 1.749 1 98.94 60 ALA B C 1
ATOM 2312 O O . ALA B 1 60 ? 5.418 -11.078 0.696 1 98.94 60 ALA B O 1
ATOM 2313 N N . GLY B 1 61 ? 5.641 -10.289 2.809 1 98.56 61 GLY B N 1
ATOM 2314 C CA . GLY B 1 61 ? 4.504 -9.398 2.637 1 98.56 61 GLY B CA 1
ATOM 2315 C C . GLY B 1 61 ? 4.742 -8.32 1.591 1 98.56 61 GLY B C 1
ATOM 2316 O O . GLY B 1 61 ? 5.867 -7.852 1.42 1 98.56 61 GLY B O 1
ATOM 2317 N N . SER B 1 62 ? 3.631 -7.922 0.966 1 98.38 62 SER B N 1
ATOM 2318 C CA . SER B 1 62 ? 3.803 -6.918 -0.081 1 98.38 62 SER B CA 1
ATOM 2319 C C . SER B 1 62 ? 2.994 -5.664 0.219 1 98.38 62 SER B C 1
ATOM 2321 O O . SER B 1 62 ? 3.197 -4.621 -0.411 1 98.38 62 SER B O 1
ATOM 2323 N N . GLY B 1 63 ? 2.086 -5.809 1.188 1 97.88 63 GLY B N 1
ATOM 2324 C CA . GLY B 1 63 ? 1.123 -4.73 1.333 1 97.88 63 GLY B CA 1
ATOM 2325 C C . GLY B 1 63 ? 0.074 -4.715 0.237 1 97.88 63 GLY B C 1
ATOM 2326 O O . GLY B 1 63 ? -0.182 -5.738 -0.398 1 97.88 63 GLY B O 1
ATOM 2327 N N . MET B 1 64 ? -0.611 -3.576 0.171 1 98.06 64 MET B N 1
ATOM 2328 C CA . MET B 1 64 ? -1.735 -3.506 -0.758 1 98.06 64 MET B CA 1
ATOM 2329 C C . MET B 1 64 ? -1.494 -2.443 -1.825 1 98.06 64 MET B C 1
ATOM 2331 O O . MET B 1 64 ? -0.979 -1.365 -1.528 1 98.06 64 MET B O 1
ATOM 2335 N N . GLY B 1 65 ? -1.857 -2.834 -3.074 1 97.81 65 GLY B N 1
ATOM 2336 C CA . GLY B 1 65 ? -1.804 -1.872 -4.164 1 97.81 65 GLY B CA 1
ATOM 2337 C C . GLY B 1 65 ? -0.534 -1.975 -4.988 1 97.81 65 GLY B C 1
ATOM 2338 O O . GLY B 1 65 ? 0.487 -2.469 -4.504 1 97.81 65 GLY B O 1
ATOM 2339 N N . CYS B 1 66 ? -0.587 -1.361 -6.168 1 98.12 66 CYS B N 1
ATOM 2340 C CA . CYS B 1 66 ? 0.53 -1.418 -7.105 1 98.12 66 CYS B CA 1
ATOM 2341 C C . CYS B 1 66 ? 1.746 -0.688 -6.547 1 98.12 66 CYS B C 1
ATOM 2343 O O . CYS B 1 66 ? 2.869 -1.186 -6.641 1 98.12 66 CYS B O 1
ATOM 2345 N N . PRO B 1 67 ? 1.506 0.463 -5.848 1 98.06 67 PRO B N 1
ATOM 2346 C CA . PRO B 1 67 ? 2.691 1.155 -5.336 1 98.06 67 PRO B CA 1
ATOM 2347 C C . PRO B 1 67 ? 3.447 0.336 -4.289 1 98.06 67 PRO B C 1
ATOM 2349 O O . PRO B 1 67 ? 4.68 0.291 -4.312 1 98.06 67 PRO B O 1
ATOM 2352 N N . SER B 1 68 ? 2.738 -0.349 -3.426 1 98.5 68 SER B N 1
ATOM 2353 C CA . SER B 1 68 ? 3.383 -1.092 -2.348 1 98.5 68 SER B CA 1
ATOM 2354 C C . SER B 1 68 ? 4.137 -2.303 -2.887 1 98.5 68 SER B C 1
ATOM 2356 O O . SER B 1 68 ? 5.344 -2.438 -2.664 1 98.5 68 SER B O 1
ATOM 2358 N N . ILE B 1 69 ? 3.445 -3.176 -3.67 1 98.81 69 ILE B N 1
ATOM 2359 C CA . ILE B 1 69 ? 4.145 -4.34 -4.195 1 98.81 69 ILE B CA 1
ATOM 2360 C C . ILE B 1 69 ? 5.207 -3.896 -5.203 1 98.81 69 ILE B C 1
ATOM 2362 O O . ILE B 1 69 ? 6.23 -4.562 -5.371 1 98.81 69 ILE B O 1
ATOM 2366 N N . GLY B 1 70 ? 4.922 -2.768 -5.863 1 98.69 70 GLY B N 1
ATOM 2367 C CA . GLY B 1 70 ? 5.902 -2.223 -6.789 1 98.69 70 GLY B CA 1
ATOM 2368 C C . GLY B 1 70 ? 7.246 -1.944 -6.141 1 98.69 70 GLY B C 1
ATOM 2369 O O . GLY B 1 70 ? 8.297 -2.258 -6.711 1 98.69 70 GLY B O 1
ATOM 2370 N N . ILE B 1 71 ? 7.238 -1.379 -4.949 1 98.75 71 ILE B N 1
ATOM 2371 C CA . ILE B 1 71 ? 8.461 -1.096 -4.207 1 98.75 71 ILE B CA 1
ATOM 2372 C C . ILE B 1 71 ? 9.18 -2.402 -3.885 1 98.75 71 ILE B C 1
ATOM 2374 O O . ILE B 1 71 ? 10.359 -2.57 -4.219 1 98.75 71 ILE B O 1
ATOM 2378 N N . TYR B 1 72 ? 8.484 -3.336 -3.311 1 98.88 72 TYR B N 1
ATOM 2379 C CA . TYR B 1 72 ? 9.109 -4.543 -2.785 1 98.88 72 TYR B CA 1
ATOM 2380 C C . TYR B 1 72 ? 9.586 -5.449 -3.916 1 98.88 72 TYR B C 1
ATOM 2382 O O . TYR B 1 72 ? 10.688 -6 -3.857 1 98.88 72 TYR B O 1
ATOM 2390 N N . SER B 1 73 ? 8.766 -5.613 -4.969 1 98.88 73 SER B N 1
ATOM 2391 C CA . SER B 1 73 ? 9.188 -6.461 -6.078 1 98.88 73 SER B CA 1
ATOM 2392 C C . SER B 1 73 ? 10.383 -5.855 -6.812 1 98.88 73 SER B C 1
ATOM 2394 O O . SER B 1 73 ? 11.297 -6.574 -7.215 1 98.88 73 SER B O 1
ATOM 2396 N N . TYR B 1 74 ? 10.383 -4.516 -6.957 1 98.81 74 TYR B N 1
ATOM 2397 C CA . TYR B 1 74 ? 11.531 -3.863 -7.59 1 98.81 74 TYR B CA 1
ATOM 2398 C C . TYR B 1 74 ? 12.805 -4.125 -6.805 1 98.81 74 TYR B C 1
ATOM 2400 O O . TYR B 1 74 ? 13.828 -4.5 -7.383 1 98.81 74 TYR B O 1
ATOM 2408 N N . GLU B 1 75 ? 12.727 -3.93 -5.477 1 98.88 75 GLU B N 1
ATOM 2409 C CA . GLU B 1 75 ? 13.914 -4.09 -4.648 1 98.88 75 GLU B CA 1
ATOM 2410 C C . GLU B 1 75 ? 14.383 -5.543 -4.633 1 98.88 75 GLU B C 1
ATOM 2412 O O . GLU B 1 75 ? 15.586 -5.812 -4.703 1 98.88 75 GLU B O 1
ATOM 2417 N N . LEU B 1 76 ? 13.453 -6.461 -4.582 1 98.94 76 LEU B N 1
ATOM 2418 C CA . LEU B 1 76 ? 13.797 -7.879 -4.566 1 98.94 76 LEU B CA 1
ATOM 2419 C C . LEU B 1 76 ? 14.469 -8.289 -5.875 1 98.94 76 LEU B C 1
ATOM 2421 O O . LEU B 1 76 ? 15.492 -8.984 -5.863 1 98.94 76 LEU B O 1
ATOM 2425 N N . PHE B 1 77 ? 13.961 -7.812 -7.027 1 98.81 77 PHE B N 1
ATOM 2426 C CA . PHE B 1 77 ? 14.5 -8.172 -8.336 1 98.81 77 PHE B CA 1
ATOM 2427 C C . PHE B 1 77 ? 15.859 -7.527 -8.562 1 98.81 77 PHE B C 1
ATOM 2429 O O . PHE B 1 77 ? 16.75 -8.133 -9.148 1 98.81 77 PHE B O 1
ATOM 2436 N N . ASN B 1 78 ? 16.047 -6.344 -8.055 1 98.5 78 ASN B N 1
ATOM 2437 C CA . ASN B 1 78 ? 17.172 -5.551 -8.523 1 98.5 78 ASN B CA 1
ATOM 2438 C C . ASN B 1 78 ? 18.297 -5.527 -7.492 1 98.5 78 ASN B C 1
ATOM 2440 O O . ASN B 1 78 ? 19.453 -5.281 -7.84 1 98.5 78 ASN B O 1
ATOM 2444 N N . PHE B 1 79 ? 17.969 -5.793 -6.199 1 98.5 79 PHE B N 1
ATOM 2445 C CA . PHE B 1 79 ? 19.016 -5.637 -5.188 1 98.5 79 PHE B CA 1
ATOM 2446 C C . PHE B 1 79 ? 19.266 -6.949 -4.453 1 98.5 79 PHE B C 1
ATOM 2448 O O . PHE B 1 79 ? 20.281 -7.105 -3.775 1 98.5 79 PHE B O 1
ATOM 2455 N N . TYR B 1 80 ? 18.344 -8.016 -4.559 1 98.5 80 TYR B N 1
ATOM 2456 C CA . TYR B 1 80 ? 18.453 -9.219 -3.742 1 98.5 80 TYR B CA 1
ATOM 2457 C C . TYR B 1 80 ? 18.578 -10.461 -4.613 1 98.5 80 TYR B C 1
ATOM 2459 O O . TYR B 1 80 ? 18.422 -11.586 -4.133 1 98.5 80 TYR B O 1
ATOM 2467 N N . ASN B 1 81 ? 18.781 -10.375 -5.82 1 95 81 ASN B N 1
ATOM 2468 C CA . ASN B 1 81 ? 19.031 -11.469 -6.754 1 95 81 ASN B CA 1
ATOM 2469 C C . ASN B 1 81 ? 17.812 -12.383 -6.883 1 95 81 ASN B C 1
ATOM 2471 O O . ASN B 1 81 ? 17.969 -13.586 -7.094 1 95 81 ASN B O 1
ATOM 2475 N N . VAL B 1 82 ? 16.719 -11.961 -6.617 1 98.75 82 VAL B N 1
ATOM 2476 C CA . VAL B 1 82 ? 15.484 -12.734 -6.789 1 98.75 82 VAL B CA 1
ATOM 2477 C C . VAL B 1 82 ? 15.219 -12.961 -8.273 1 98.75 82 VAL B C 1
ATOM 2479 O O . VAL B 1 82 ? 15.367 -12.047 -9.086 1 98.75 82 VAL B O 1
ATOM 2482 N N . GLU B 1 83 ? 14.852 -14.203 -8.609 1 98.75 83 GLU B N 1
ATOM 2483 C CA . GLU B 1 83 ? 14.594 -14.57 -10 1 98.75 83 GLU B CA 1
ATOM 2484 C C . GLU B 1 83 ? 13.102 -14.766 -10.242 1 98.75 83 GLU B C 1
ATOM 2486 O O . GLU B 1 83 ? 12.609 -14.539 -11.352 1 98.75 83 GLU B O 1
ATOM 2491 N N . ASN B 1 84 ? 12.414 -15.219 -9.211 1 98.88 84 ASN B N 1
ATOM 2492 C CA . ASN B 1 84 ? 11 -15.57 -9.32 1 98.88 84 ASN B CA 1
ATOM 2493 C C . ASN B 1 84 ? 10.188 -14.977 -8.18 1 98.88 84 ASN B C 1
ATOM 2495 O O . ASN B 1 84 ? 10.555 -15.117 -7.008 1 98.88 84 ASN B O 1
ATOM 2499 N N . ILE B 1 85 ? 9.117 -14.312 -8.586 1 98.94 85 ILE B N 1
ATOM 2500 C CA . ILE B 1 85 ? 8.156 -13.906 -7.566 1 98.94 85 ILE B CA 1
ATOM 2501 C C . ILE B 1 85 ? 6.773 -14.453 -7.918 1 98.94 85 ILE B C 1
ATOM 2503 O O . ILE B 1 85 ? 6.312 -14.312 -9.055 1 98.94 85 ILE B O 1
ATOM 2507 N N . ILE B 1 86 ? 6.199 -15.148 -6.984 1 98.94 86 ILE B N 1
ATOM 2508 C CA . ILE B 1 86 ? 4.82 -15.617 -7.113 1 98.94 86 ILE B CA 1
ATOM 2509 C C . ILE B 1 86 ? 3.941 -14.906 -6.09 1 98.94 86 ILE B C 1
ATOM 2511 O O . ILE B 1 86 ? 4.09 -15.109 -4.883 1 98.94 86 ILE B O 1
ATOM 2515 N N . ARG B 1 87 ? 3.078 -14.062 -6.551 1 98.88 87 ARG B N 1
ATOM 2516 C CA . ARG B 1 87 ? 2.057 -13.523 -5.664 1 98.88 87 ARG B CA 1
ATOM 2517 C C . ARG B 1 87 ? 1.013 -14.578 -5.316 1 98.88 87 ARG B C 1
ATOM 2519 O O . ARG B 1 87 ? 0.526 -15.289 -6.195 1 98.88 87 ARG B O 1
ATOM 2526 N N . ILE B 1 88 ? 0.798 -14.703 -4.086 1 98.25 88 ILE B N 1
ATOM 2527 C CA . ILE B 1 88 ? -0.278 -15.539 -3.572 1 98.25 88 ILE B CA 1
ATOM 2528 C C . ILE B 1 88 ? -1.265 -14.688 -2.779 1 98.25 88 ILE B C 1
ATOM 2530 O O . ILE B 1 88 ? -0.929 -14.172 -1.711 1 98.25 88 ILE B O 1
ATOM 2534 N N . GLY B 1 89 ? -2.447 -14.492 -3.326 1 95.69 89 GLY B N 1
ATOM 2535 C CA . GLY B 1 89 ? -3.357 -13.547 -2.699 1 95.69 89 GLY B CA 1
ATOM 2536 C C . GLY B 1 89 ? -4.816 -13.922 -2.871 1 95.69 89 GLY B C 1
ATOM 2537 O O . GLY B 1 89 ? -5.137 -15.055 -3.238 1 95.69 89 GLY B O 1
ATOM 2538 N N . SER B 1 90 ? -5.688 -13.031 -2.393 1 94.56 90 SER B N 1
ATOM 2539 C CA . SER B 1 90 ? -7.133 -13.164 -2.527 1 94.56 90 SER B CA 1
ATOM 2540 C C . SER B 1 90 ? -7.668 -12.281 -3.654 1 94.56 90 SER B C 1
ATOM 2542 O O . SER B 1 90 ? -7 -11.336 -4.078 1 94.56 90 SER B O 1
ATOM 2544 N N . ALA B 1 91 ? -8.797 -12.656 -4.125 1 96.56 91 ALA B N 1
ATOM 2545 C CA . ALA B 1 91 ? -9.453 -11.875 -5.168 1 96.56 91 ALA B CA 1
ATOM 2546 C C . ALA B 1 91 ? -10.977 -11.984 -5.059 1 96.56 91 ALA B C 1
ATOM 2548 O O . ALA B 1 91 ? -11.492 -12.945 -4.484 1 96.56 91 ALA B O 1
ATOM 2549 N N . GLY B 1 92 ? -11.602 -10.914 -5.527 1 97.06 92 GLY B N 1
ATOM 2550 C CA . GLY B 1 92 ? -13.039 -10.984 -5.758 1 97.06 92 GLY B CA 1
ATOM 2551 C C . GLY B 1 92 ? -13.398 -11.406 -7.168 1 97.06 92 GLY B C 1
ATOM 2552 O O . GLY B 1 92 ? -12.727 -11.016 -8.125 1 97.06 92 GLY B O 1
ATOM 2553 N N . SER B 1 93 ? -14.461 -12.18 -7.281 1 98.25 93 SER B N 1
ATOM 2554 C CA . SER B 1 93 ? -14.883 -12.617 -8.609 1 98.25 93 SER B CA 1
ATOM 2555 C C . SER B 1 93 ? -15.859 -11.625 -9.234 1 98.25 93 SER B C 1
ATOM 2557 O O . SER B 1 93 ? -16.781 -11.156 -8.562 1 98.25 93 SER B O 1
ATOM 2559 N N . TYR B 1 94 ? -15.609 -11.289 -10.477 1 98.25 94 TYR B N 1
ATOM 2560 C CA . TYR B 1 94 ? -16.547 -10.492 -11.25 1 98.25 94 TYR B CA 1
ATOM 2561 C C . TYR B 1 94 ? -17.562 -11.383 -11.977 1 98.25 94 TYR B C 1
ATOM 2563 O O . TYR B 1 94 ? -18.453 -10.891 -12.656 1 98.25 94 TYR B O 1
ATOM 2571 N N . LYS B 1 95 ? -17.359 -12.672 -11.906 1 97.88 95 LYS B N 1
ATOM 2572 C CA . LYS B 1 95 ? -18.172 -13.633 -12.648 1 97.88 95 LYS B CA 1
ATOM 2573 C C . LYS B 1 95 ? -18.875 -14.602 -11.703 1 97.88 95 LYS B C 1
ATOM 2575 O O . LYS B 1 95 ? -18.266 -15.125 -10.766 1 97.88 95 LYS B O 1
ATOM 2580 N N . GLU B 1 96 ? -20.094 -14.922 -12 1 96.62 96 GLU B N 1
ATOM 2581 C CA . GLU B 1 96 ? -20.891 -15.82 -11.164 1 96.62 96 GLU B CA 1
ATOM 2582 C C . GLU B 1 96 ? -20.297 -17.219 -11.117 1 96.62 96 GLU B C 1
ATOM 2584 O O . GLU B 1 96 ? -20.375 -17.891 -10.094 1 96.62 96 GLU B O 1
ATOM 2589 N N . GLU B 1 97 ? -19.703 -17.609 -12.133 1 97 97 GLU B N 1
ATOM 2590 C CA . GLU B 1 97 ? -19.25 -18.984 -12.273 1 97 97 GLU B CA 1
ATOM 2591 C C . GLU B 1 97 ? -17.922 -19.203 -11.562 1 97 97 GLU B C 1
ATOM 2593 O O . GLU B 1 97 ? -17.5 -20.344 -11.344 1 97 97 GLU B O 1
ATOM 2598 N N . ILE B 1 98 ? -17.219 -18.141 -11.289 1 97.88 98 ILE B N 1
ATOM 2599 C CA . ILE B 1 98 ? -16.016 -18.234 -10.469 1 97.88 98 ILE B CA 1
ATOM 2600 C C . ILE B 1 98 ? -16.375 -18.125 -8.992 1 97.88 98 ILE B C 1
ATOM 2602 O O . ILE B 1 98 ? -16.766 -17.047 -8.523 1 97.88 98 ILE B O 1
ATOM 2606 N N . LYS B 1 99 ? -16.266 -19.203 -8.281 1 94.31 99 LYS B N 1
ATOM 2607 C CA . LYS B 1 99 ? -16.859 -19.312 -6.949 1 94.31 99 LYS B CA 1
ATOM 2608 C C . LYS B 1 99 ? -15.812 -19.094 -5.859 1 94.31 99 LYS B C 1
ATOM 2610 O O . LYS B 1 99 ? -14.609 -19.203 -6.113 1 94.31 99 LYS B O 1
ATOM 2615 N N . VAL B 1 100 ? -16.297 -18.766 -4.746 1 94.19 100 VAL B N 1
ATOM 2616 C CA . VAL B 1 100 ? -15.445 -18.672 -3.57 1 94.19 100 VAL B CA 1
ATOM 2617 C C . VAL B 1 100 ? -14.656 -19.969 -3.395 1 94.19 100 VAL B C 1
ATOM 2619 O O . VAL B 1 100 ? -15.188 -21.062 -3.631 1 94.19 100 VAL B O 1
ATOM 2622 N N . TYR B 1 101 ? -13.398 -19.891 -3.121 1 92.19 101 TYR B N 1
ATOM 2623 C CA . TYR B 1 101 ? -12.445 -20.953 -2.855 1 92.19 101 TYR B CA 1
ATOM 2624 C C . TYR B 1 101 ? -11.828 -21.469 -4.152 1 92.19 101 TYR B C 1
ATOM 2626 O O . TYR B 1 101 ? -10.867 -22.25 -4.125 1 92.19 101 TYR B O 1
ATOM 2634 N N . ASP B 1 102 ? -12.359 -21.016 -5.262 1 94.62 102 ASP B N 1
ATOM 2635 C CA . ASP B 1 102 ? -11.68 -21.375 -6.504 1 94.62 102 ASP B CA 1
ATOM 2636 C C . ASP B 1 102 ? -10.242 -20.859 -6.512 1 94.62 102 ASP B C 1
ATOM 2638 O O . ASP B 1 102 ? -9.961 -19.797 -5.949 1 94.62 102 ASP B O 1
ATOM 2642 N N . VAL B 1 103 ? -9.367 -21.672 -7.074 1 96.81 103 VAL B N 1
ATOM 2643 C CA . VAL B 1 103 ? -7.984 -21.25 -7.301 1 96.81 103 VAL B CA 1
ATOM 2644 C C . VAL B 1 103 ? -7.848 -20.656 -8.703 1 96.81 103 VAL B C 1
ATOM 2646 O O . VAL B 1 103 ? -8.289 -21.266 -9.688 1 96.81 103 VAL B O 1
ATOM 2649 N N . TYR B 1 104 ? -7.293 -19.484 -8.82 1 98.25 104 TYR B N 1
ATOM 2650 C CA . TYR B 1 104 ? -7.227 -18.75 -10.078 1 98.25 104 TYR B CA 1
ATOM 2651 C C . TYR B 1 104 ? -5.785 -18.391 -10.422 1 98.25 104 TYR B C 1
ATOM 2653 O O . TYR B 1 104 ? -5.121 -17.656 -9.68 1 98.25 104 TYR B O 1
ATOM 2661 N N . ASN B 1 105 ? -5.242 -18.922 -11.516 1 98.81 105 ASN B N 1
ATOM 2662 C CA . ASN B 1 105 ? -3.914 -18.625 -12.039 1 98.81 105 ASN B CA 1
ATOM 2663 C C . ASN B 1 105 ? -3.953 -17.5 -13.078 1 98.81 105 ASN B C 1
ATOM 2665 O O . ASN B 1 105 ? -4.391 -17.719 -14.211 1 98.81 105 ASN B O 1
ATOM 2669 N N . VAL B 1 106 ? -3.43 -16.344 -12.742 1 98.94 106 VAL B N 1
ATOM 2670 C CA . VAL B 1 106 ? -3.592 -15.141 -13.555 1 98.94 106 VAL B CA 1
ATOM 2671 C C . VAL B 1 106 ? -2.74 -15.242 -14.812 1 98.94 106 VAL B C 1
ATOM 2673 O O . VAL B 1 106 ? -1.512 -15.312 -14.742 1 98.94 106 VAL B O 1
ATOM 2676 N N . LYS B 1 107 ? -3.383 -15.227 -15.891 1 98.81 107 LYS B N 1
ATOM 2677 C CA . LYS B 1 107 ? -2.684 -15.258 -17.172 1 98.81 107 LYS B CA 1
ATOM 2678 C C . LYS B 1 107 ? -2.178 -13.867 -17.547 1 98.81 107 LYS B C 1
ATOM 2680 O O . LYS B 1 107 ? -1.079 -13.727 -18.094 1 98.81 107 LYS B O 1
ATOM 2685 N N . GLU B 1 108 ? -3.018 -12.898 -17.359 1 98.81 108 GLU B N 1
ATOM 2686 C CA . GLU B 1 108 ? -2.678 -11.508 -17.625 1 98.81 108 GLU B CA 1
ATOM 2687 C C . GLU B 1 108 ? -3.459 -10.57 -16.703 1 98.81 108 GLU B C 1
ATOM 2689 O O . GLU B 1 108 ? -4.516 -10.938 -16.188 1 98.81 108 GLU B O 1
ATOM 2694 N N . ALA B 1 109 ? -2.91 -9.391 -16.484 1 98.81 109 ALA B N 1
ATOM 2695 C CA . ALA B 1 109 ? -3.506 -8.438 -15.547 1 98.81 109 ALA B CA 1
ATOM 2696 C C . ALA B 1 109 ? -3.77 -7.094 -16.219 1 98.81 109 ALA B C 1
ATOM 2698 O O . ALA B 1 109 ? -2.902 -6.559 -16.906 1 98.81 109 ALA B O 1
ATOM 2699 N N . TYR B 1 110 ? -4.977 -6.555 -16.016 1 98.56 110 TYR B N 1
ATOM 2700 C CA . TYR B 1 110 ? -5.375 -5.223 -16.453 1 98.56 110 TYR B CA 1
ATOM 2701 C C . TYR B 1 110 ? -5.199 -4.203 -15.336 1 98.56 110 TYR B C 1
ATOM 2703 O O . TYR B 1 110 ? -5.699 -4.398 -14.227 1 98.56 110 TYR B O 1
ATOM 2711 N N . GLY B 1 111 ? -4.512 -3.17 -15.633 1 95.31 111 GLY B N 1
ATOM 2712 C CA . GLY B 1 111 ? -4.273 -2.154 -14.617 1 95.31 111 GLY B CA 1
ATOM 2713 C C . GLY B 1 111 ? -5.055 -0.876 -14.859 1 95.31 111 GLY B C 1
ATOM 2714 O O . GLY B 1 111 ? -5.133 -0.396 -15.992 1 95.31 111 GLY B O 1
ATOM 2715 N N . ASP B 1 112 ? -5.578 -0.243 -13.773 1 89.88 112 ASP B N 1
ATOM 2716 C CA . ASP B 1 112 ? -6.227 1.064 -13.789 1 89.88 112 ASP B CA 1
ATOM 2717 C C . ASP B 1 112 ? -5.199 2.188 -13.672 1 89.88 112 ASP B C 1
ATOM 2719 O O . ASP B 1 112 ? -5.531 3.361 -13.867 1 89.88 112 ASP B O 1
ATOM 2723 N N . SER B 1 113 ? -4.012 1.803 -13.289 1 90.56 113 SER B N 1
ATOM 2724 C CA . SER B 1 113 ? -3.033 2.832 -12.945 1 90.56 113 SER B CA 1
ATOM 2725 C C . SER B 1 113 ? -1.983 2.979 -14.047 1 90.56 113 SER B C 1
ATOM 2727 O O . SER B 1 113 ? -1.943 2.18 -14.984 1 90.56 113 SER B O 1
ATOM 2729 N N . ASN B 1 114 ? -1.19 3.975 -13.898 1 93.62 114 ASN B N 1
ATOM 2730 C CA . ASN B 1 114 ? -0.101 4.234 -14.836 1 93.62 114 ASN B CA 1
ATOM 2731 C C . ASN B 1 114 ? 1.207 3.609 -14.359 1 93.62 114 ASN B C 1
ATOM 2733 O O . ASN B 1 114 ? 2.281 3.951 -14.852 1 93.62 114 ASN B O 1
ATOM 2737 N N . TYR B 1 115 ? 1.099 2.711 -13.516 1 96.94 115 TYR B N 1
ATOM 2738 C CA . TYR B 1 115 ? 2.297 2.16 -12.891 1 96.94 115 TYR B CA 1
ATOM 2739 C C . TYR B 1 115 ? 3.238 1.576 -13.938 1 96.94 115 TYR B C 1
ATOM 2741 O O . TYR B 1 115 ? 4.426 1.902 -13.961 1 96.94 115 TYR B O 1
ATOM 2749 N N . ALA B 1 116 ? 2.703 0.688 -14.836 1 97.81 116 ALA B N 1
ATOM 2750 C CA . ALA B 1 116 ? 3.533 -0.025 -15.805 1 97.81 116 ALA B CA 1
ATOM 2751 C C . ALA B 1 116 ? 4.301 0.95 -16.703 1 97.81 116 ALA B C 1
ATOM 2753 O O . ALA B 1 116 ? 5.484 0.745 -16.984 1 97.81 116 ALA B O 1
ATOM 2754 N N . LYS B 1 117 ? 3.633 1.998 -17.062 1 96.81 117 LYS B N 1
ATOM 2755 C CA . LYS B 1 117 ? 4.285 3.004 -17.891 1 96.81 117 LYS B CA 1
ATOM 2756 C C . LYS B 1 117 ? 5.383 3.73 -17.109 1 96.81 117 LYS B C 1
ATOM 2758 O O . LYS B 1 117 ? 6.508 3.861 -17.594 1 96.81 117 LYS B O 1
ATOM 2763 N N . LEU B 1 118 ? 5.098 4.16 -15.969 1 96.56 118 LEU B N 1
ATOM 2764 C CA . LEU B 1 118 ? 5.98 5.016 -15.188 1 96.56 118 LEU B CA 1
ATOM 2765 C C . LEU B 1 118 ? 7.184 4.227 -14.672 1 96.56 118 LEU B C 1
ATOM 2767 O O . LEU B 1 118 ? 8.297 4.754 -14.617 1 96.56 118 LEU B O 1
ATOM 2771 N N . ALA B 1 119 ? 6.965 2.965 -14.32 1 97.38 119 ALA B N 1
ATOM 2772 C CA . ALA B 1 119 ? 8.023 2.182 -13.68 1 97.38 119 ALA B CA 1
ATOM 2773 C C . ALA B 1 119 ? 8.82 1.395 -14.719 1 97.38 119 ALA B C 1
ATOM 2775 O O . ALA B 1 119 ? 10.016 1.154 -14.531 1 97.38 119 ALA B O 1
ATOM 2776 N N . ALA B 1 120 ? 8.125 1.009 -15.828 1 98.12 120 ALA B N 1
ATOM 2777 C CA . ALA B 1 120 ? 8.758 0.033 -16.719 1 98.12 120 ALA B CA 1
ATOM 2778 C C . ALA B 1 120 ? 8.656 0.465 -18.172 1 98.12 120 ALA B C 1
ATOM 2780 O O . ALA B 1 120 ? 9.078 -0.262 -19.078 1 98.12 120 ALA B O 1
ATOM 2781 N N . ASN B 1 121 ? 8.109 1.571 -18.422 1 97.5 121 ASN B N 1
ATOM 2782 C CA . ASN B 1 121 ? 7.918 2.102 -19.766 1 97.5 121 ASN B CA 1
ATOM 2783 C C . ASN B 1 121 ? 7.078 1.161 -20.625 1 97.5 121 ASN B C 1
ATOM 2785 O O . ASN B 1 121 ? 7.355 0.981 -21.812 1 97.5 121 ASN B O 1
ATOM 2789 N N . ILE B 1 122 ? 6.074 0.551 -20.031 1 97.88 122 ILE B N 1
ATOM 2790 C CA . ILE B 1 122 ? 5.133 -0.319 -20.734 1 97.88 122 ILE B CA 1
ATOM 2791 C C . ILE B 1 122 ? 3.809 0.414 -20.938 1 97.88 122 ILE B C 1
ATOM 2793 O O . ILE B 1 122 ? 3.148 0.802 -19.969 1 97.88 122 ILE B O 1
ATOM 2797 N N . ASP B 1 123 ? 3.365 0.625 -22.109 1 95.44 123 ASP B N 1
ATOM 2798 C CA . ASP B 1 123 ? 2.184 1.418 -22.438 1 95.44 123 ASP B CA 1
ATOM 2799 C C . ASP B 1 123 ? 0.924 0.554 -22.422 1 95.44 123 ASP B C 1
ATOM 2801 O O . ASP B 1 123 ? -0.19 1.072 -22.328 1 95.44 123 ASP B O 1
ATOM 2805 N N . ASP B 1 124 ? 1.115 -0.711 -22.391 1 95.62 124 ASP B N 1
ATOM 2806 C CA . ASP B 1 124 ? -0.033 -1.611 -22.453 1 95.62 124 ASP B CA 1
ATOM 2807 C C . ASP B 1 124 ? -0.791 -1.621 -21.125 1 95.62 124 ASP B C 1
ATOM 2809 O O . ASP B 1 124 ? -0.181 -1.593 -20.062 1 95.62 124 ASP B O 1
ATOM 2813 N N . LYS B 1 125 ? -2.115 -1.704 -21.234 1 95.31 125 LYS B N 1
ATOM 2814 C CA . LYS B 1 125 ? -2.953 -1.799 -20.031 1 95.31 125 LYS B CA 1
ATOM 2815 C C . LYS B 1 125 ? -3.014 -3.234 -19.516 1 95.31 125 LYS B C 1
ATOM 2817 O O . LYS B 1 125 ? -3.379 -3.471 -18.375 1 95.31 125 LYS B O 1
ATOM 2822 N N . VAL B 1 126 ? -2.754 -4.148 -20.422 1 98.38 126 VAL B N 1
ATOM 2823 C CA . VAL B 1 126 ? -2.76 -5.562 -20.062 1 98.38 126 VAL B CA 1
ATOM 2824 C C . VAL B 1 126 ? -1.333 -6.105 -20.078 1 98.38 126 VAL B C 1
ATOM 2826 O O . VAL B 1 126 ? -0.641 -6.02 -21.094 1 98.38 126 VAL B O 1
ATOM 2829 N N . ILE B 1 127 ? -0.941 -6.617 -18.953 1 98.69 127 ILE B N 1
ATOM 2830 C CA . ILE B 1 127 ? 0.408 -7.156 -18.812 1 98.69 127 ILE B CA 1
ATOM 2831 C C . ILE B 1 127 ? 0.339 -8.656 -18.547 1 98.69 127 ILE B C 1
ATOM 2833 O O . ILE B 1 127 ? -0.364 -9.094 -17.625 1 98.69 127 ILE B O 1
ATOM 2837 N N . LYS B 1 128 ? 1.109 -9.445 -19.234 1 98.5 128 LYS B N 1
ATOM 2838 C CA . LYS B 1 128 ? 1.073 -10.898 -19.125 1 98.5 128 LYS B CA 1
ATOM 2839 C C . LYS B 1 128 ? 1.964 -11.391 -17.984 1 98.5 128 LYS B C 1
ATOM 2841 O O . LYS B 1 128 ? 3.008 -10.797 -17.719 1 98.5 128 LYS B O 1
ATOM 2846 N N . ALA B 1 129 ? 1.515 -12.484 -17.375 1 98.69 129 ALA B N 1
ATOM 2847 C CA . ALA B 1 129 ? 2.389 -13.211 -16.469 1 98.69 129 ALA B CA 1
ATOM 2848 C C . ALA B 1 129 ? 3.568 -13.836 -17.203 1 98.69 129 ALA B C 1
ATOM 2850 O O . ALA B 1 129 ? 3.535 -13.969 -18.438 1 98.69 129 ALA B O 1
ATOM 2851 N N . GLY B 1 130 ? 4.598 -14.141 -16.422 1 98.12 130 GLY B N 1
ATOM 2852 C CA . GLY B 1 130 ? 5.688 -14.883 -17.031 1 98.12 130 GLY B CA 1
ATOM 2853 C C . GLY B 1 130 ? 5.289 -16.281 -17.453 1 98.12 130 GLY B C 1
ATOM 2854 O O . GLY B 1 130 ? 4.715 -17.047 -16.656 1 98.12 130 GLY B O 1
ATOM 2855 N N . ASP B 1 131 ? 5.656 -16.656 -18.625 1 97.56 131 ASP B N 1
ATOM 2856 C CA . ASP B 1 131 ? 5.207 -17.906 -19.219 1 97.56 131 ASP B CA 1
ATOM 2857 C C . ASP B 1 131 ? 5.734 -19.109 -18.422 1 97.56 131 ASP B C 1
ATOM 2859 O O . ASP B 1 131 ? 5.016 -20.078 -18.203 1 97.56 131 ASP B O 1
ATOM 2863 N N . LYS B 1 132 ? 6.926 -18.984 -18.047 1 97.81 132 LYS B N 1
ATOM 2864 C CA . LYS B 1 132 ? 7.578 -20.109 -17.375 1 97.81 132 LYS B CA 1
ATOM 2865 C C . LYS B 1 132 ? 6.883 -20.453 -16.062 1 97.81 132 LYS B C 1
ATOM 2867 O O . LYS B 1 132 ? 6.484 -21.594 -15.836 1 97.81 132 LYS B O 1
ATOM 2872 N N . LEU B 1 133 ? 6.703 -19.484 -15.234 1 98.44 133 LEU B N 1
ATOM 2873 C CA . LEU B 1 133 ? 6.086 -19.719 -13.93 1 98.44 133 LEU B CA 1
ATOM 2874 C C . LEU B 1 133 ? 4.605 -20.047 -14.086 1 98.44 133 LEU B C 1
ATOM 2876 O O . LEU B 1 133 ? 4.074 -20.906 -13.367 1 98.44 133 LEU B O 1
ATOM 2880 N N . TYR B 1 134 ? 3.988 -19.359 -15.023 1 98.56 134 TYR B N 1
ATOM 2881 C CA . TYR B 1 134 ? 2.572 -19.609 -15.273 1 98.56 134 TYR B CA 1
ATOM 2882 C C . TYR B 1 134 ? 2.336 -21.078 -15.633 1 98.56 134 TYR B C 1
ATOM 2884 O O . TYR B 1 134 ? 1.47 -21.734 -15.055 1 98.56 134 TYR B O 1
ATOM 2892 N N . SER B 1 135 ? 3.133 -21.562 -16.547 1 98.62 135 SER B N 1
ATOM 2893 C CA . SER B 1 135 ? 2.992 -22.938 -17.031 1 98.62 135 SER B CA 1
ATOM 2894 C C . SER B 1 135 ? 3.359 -23.953 -15.953 1 98.62 135 SER B C 1
ATOM 2896 O O . SER B 1 135 ? 2.727 -25 -15.844 1 98.62 135 SER B O 1
ATOM 2898 N N . LEU B 1 136 ? 4.371 -23.641 -15.234 1 98.75 136 LEU B N 1
ATOM 2899 C CA . LEU B 1 136 ? 4.805 -24.531 -14.156 1 98.75 136 LEU B CA 1
ATOM 2900 C C . LEU B 1 136 ? 3.707 -24.672 -13.109 1 98.75 136 LEU B C 1
ATOM 2902 O O . LEU B 1 136 ? 3.459 -25.781 -12.625 1 98.75 136 LEU B O 1
ATOM 2906 N N . ILE B 1 137 ? 3.057 -23.578 -12.781 1 98.75 137 ILE B N 1
ATOM 2907 C CA . ILE B 1 137 ? 1.978 -23.578 -11.797 1 98.75 137 ILE B CA 1
ATOM 2908 C C . ILE B 1 137 ? 0.826 -24.453 -12.305 1 98.75 137 ILE B C 1
ATOM 2910 O O . ILE B 1 137 ? 0.272 -25.25 -11.555 1 98.75 137 ILE B O 1
ATOM 2914 N N . GLU B 1 138 ? 0.531 -24.344 -13.555 1 98.62 138 GLU B N 1
ATOM 2915 C CA . GLU B 1 138 ? -0.534 -25.141 -14.141 1 98.62 138 GLU B CA 1
ATOM 2916 C C . GLU B 1 138 ? -0.19 -26.641 -14.086 1 98.62 138 GLU B C 1
ATOM 2918 O O . GLU B 1 138 ? -1.048 -27.469 -13.781 1 98.62 138 GLU B O 1
ATOM 2923 N N . LYS B 1 139 ? 1 -26.922 -14.43 1 98.62 139 LYS B N 1
ATOM 2924 C CA . LYS B 1 139 ? 1.456 -28.312 -14.406 1 98.62 139 LYS B CA 1
ATOM 2925 C C . LYS B 1 139 ? 1.35 -28.906 -13 1 98.62 139 LYS B C 1
ATOM 2927 O O . LYS B 1 139 ? 0.837 -30.016 -12.828 1 98.62 139 LYS B O 1
ATOM 2932 N N . ILE B 1 140 ? 1.814 -28.172 -12.039 1 98.62 140 ILE B N 1
ATOM 2933 C CA . ILE B 1 140 ? 1.825 -28.641 -10.656 1 98.62 140 ILE B CA 1
ATOM 2934 C C . ILE B 1 140 ? 0.392 -28.828 -10.164 1 98.62 140 ILE B C 1
ATOM 2936 O O . ILE B 1 140 ? 0.08 -29.812 -9.508 1 98.62 140 ILE B O 1
ATOM 2940 N N . ALA B 1 141 ? -0.467 -27.844 -10.445 1 98.06 141 ALA B N 1
ATOM 2941 C CA . ALA B 1 141 ? -1.871 -27.953 -10.062 1 98.06 141 ALA B CA 1
ATOM 2942 C C . ALA B 1 141 ? -2.498 -29.219 -10.648 1 98.06 141 ALA B C 1
ATOM 2944 O O . ALA B 1 141 ? -3.215 -29.938 -9.953 1 98.06 141 ALA B O 1
ATOM 2945 N N . LYS B 1 142 ? -2.227 -29.469 -11.867 1 98 142 LYS B N 1
ATOM 2946 C CA . LYS B 1 142 ? -2.732 -30.672 -12.539 1 98 142 LYS B CA 1
ATOM 2947 C C . LYS B 1 142 ? -2.229 -31.938 -11.859 1 98 142 LYS B C 1
ATOM 2949 O O . LYS B 1 142 ? -3 -32.875 -11.625 1 98 142 LYS B O 1
ATOM 2954 N N . ASP B 1 143 ? -0.972 -31.969 -11.57 1 97.88 143 ASP B N 1
ATOM 2955 C CA . ASP B 1 143 ? -0.37 -33.125 -10.914 1 97.88 143 ASP B CA 1
ATOM 2956 C C . ASP B 1 143 ? -1.008 -33.375 -9.555 1 97.88 143 ASP B C 1
ATOM 2958 O O . ASP B 1 143 ? -1.132 -34.531 -9.117 1 97.88 143 ASP B O 1
ATOM 2962 N N . LYS B 1 144 ? -1.397 -32.312 -8.891 1 96.25 144 LYS B N 1
ATOM 2963 C CA . LYS B 1 144 ? -2.004 -32.406 -7.57 1 96.25 144 LYS B CA 1
ATOM 2964 C C . LYS B 1 144 ? -3.516 -32.594 -7.668 1 96.25 144 LYS B C 1
ATOM 2966 O O . LYS B 1 144 ? -4.199 -32.719 -6.648 1 96.25 144 LYS B O 1
ATOM 2971 N N . LYS B 1 145 ? -4.082 -32.594 -8.836 1 96.56 145 LYS B N 1
ATOM 2972 C CA . LYS B 1 145 ? -5.512 -32.75 -9.109 1 96.56 145 LYS B CA 1
ATOM 2973 C C . LYS B 1 145 ? -6.301 -31.578 -8.516 1 96.56 145 LYS B C 1
ATOM 2975 O O . LYS B 1 145 ? -7.387 -31.781 -7.961 1 96.56 145 LYS B O 1
ATOM 2980 N N . ILE B 1 146 ? -5.676 -30.438 -8.562 1 94.69 146 ILE B N 1
ATOM 2981 C CA . ILE B 1 146 ? -6.348 -29.203 -8.148 1 94.69 146 ILE B CA 1
ATOM 2982 C C . ILE B 1 146 ? -6.77 -28.406 -9.375 1 94.69 146 ILE B C 1
ATOM 2984 O O . ILE B 1 146 ? -5.938 -28.078 -10.227 1 94.69 146 ILE B O 1
ATOM 2988 N N . LYS B 1 147 ? -8.039 -28.156 -9.469 1 95.19 147 LYS B N 1
ATOM 2989 C CA . LYS B 1 147 ? -8.555 -27.391 -10.594 1 95.19 147 LYS B CA 1
ATOM 2990 C C . LYS B 1 147 ? -8.195 -25.906 -10.453 1 95.19 147 LYS B C 1
ATOM 2992 O O . LYS B 1 147 ? -8.422 -25.312 -9.406 1 95.19 147 LYS B O 1
ATOM 2997 N N . THR B 1 148 ? -7.602 -25.344 -11.477 1 97.25 148 THR B N 1
ATOM 2998 C CA . THR B 1 148 ? -7.34 -23.906 -11.539 1 97.25 148 THR B CA 1
ATOM 2999 C C . THR B 1 148 ? -8.172 -23.25 -12.641 1 97.25 148 THR B C 1
ATOM 3001 O O . THR B 1 148 ? -8.445 -23.875 -13.672 1 97.25 148 THR B O 1
ATOM 3004 N N . LEU B 1 149 ? -8.672 -22.125 -12.367 1 98.38 149 LEU B N 1
ATOM 3005 C CA . LEU B 1 149 ? -9.227 -21.25 -13.391 1 98.38 149 LEU B CA 1
ATOM 3006 C C . LEU B 1 149 ? -8.195 -20.234 -13.867 1 98.38 149 LEU B C 1
ATOM 3008 O O . LEU B 1 149 ? -7.168 -20.047 -13.211 1 98.38 149 LEU B O 1
ATOM 3012 N N . THR B 1 150 ? -8.406 -19.688 -15.078 1 98.44 150 THR B N 1
ATOM 3013 C CA . THR B 1 150 ? -7.41 -18.766 -15.617 1 98.44 150 THR B CA 1
ATOM 3014 C C . THR B 1 150 ? -8.078 -17.688 -16.484 1 98.44 150 THR B C 1
ATOM 3016 O O . THR B 1 150 ? -9.234 -17.844 -16.891 1 98.44 150 THR B O 1
ATOM 3019 N N . GLY B 1 151 ? -7.375 -16.578 -16.625 1 98.56 151 GLY B N 1
ATOM 3020 C CA . GLY B 1 151 ? -7.852 -15.461 -17.422 1 98.56 151 GLY B CA 1
ATOM 3021 C C . GLY B 1 151 ? -7.266 -14.133 -16.969 1 98.56 151 GLY B C 1
ATOM 3022 O O . GLY B 1 151 ? -6.078 -14.047 -16.656 1 98.56 151 GLY B O 1
ATOM 3023 N N . ARG B 1 152 ? -8.062 -13.117 -17.141 1 98.75 152 ARG B N 1
ATOM 3024 C CA . ARG B 1 152 ? -7.582 -11.758 -16.938 1 98.75 152 ARG B CA 1
ATOM 3025 C C . ARG B 1 152 ? -8.039 -11.219 -15.578 1 98.75 152 ARG B C 1
ATOM 3027 O O . ARG B 1 152 ? -9.242 -11.141 -15.305 1 98.75 152 ARG B O 1
ATOM 3034 N N . ALA B 1 153 ? -7.086 -10.836 -14.742 1 98.88 153 ALA B N 1
ATOM 3035 C CA . ALA B 1 153 ? -7.367 -10.188 -13.469 1 98.88 153 ALA B CA 1
ATOM 3036 C C . ALA B 1 153 ? -7.352 -8.664 -13.609 1 98.88 153 ALA B C 1
ATOM 3038 O O . ALA B 1 153 ? -6.602 -8.125 -14.422 1 98.88 153 ALA B O 1
ATOM 3039 N N . HIS B 1 154 ? -8.18 -8.047 -12.875 1 98.69 154 HIS B N 1
ATOM 3040 C CA . HIS B 1 154 ? -8.195 -6.598 -12.711 1 98.69 154 HIS B CA 1
ATOM 3041 C C . HIS B 1 154 ? -7.352 -6.172 -11.516 1 98.69 154 HIS B C 1
ATOM 3043 O O . HIS B 1 154 ? -7.711 -6.449 -10.367 1 98.69 154 HIS B O 1
ATOM 3049 N N . SER B 1 155 ? -6.223 -5.555 -11.797 1 98.12 155 SER B N 1
ATOM 3050 C CA . SER B 1 155 ? -5.449 -4.945 -10.719 1 98.12 155 SER B CA 1
ATOM 3051 C C . SER B 1 155 ? -5.961 -3.543 -10.398 1 98.12 155 SER B C 1
ATOM 3053 O O . SER B 1 155 ? -5.473 -2.557 -10.953 1 98.12 155 SER B O 1
ATOM 3055 N N . ALA B 1 156 ? -6.793 -3.461 -9.422 1 96.44 156 ALA B N 1
ATOM 3056 C CA . ALA B 1 156 ? -7.445 -2.199 -9.078 1 96.44 156 ALA B CA 1
ATOM 3057 C C . ALA B 1 156 ? -6.668 -1.456 -7.996 1 96.44 156 ALA B C 1
ATOM 3059 O O . ALA B 1 156 ? -6.379 -2.016 -6.938 1 96.44 156 ALA B O 1
ATOM 3060 N N . ASP B 1 157 ? -6.41 -0.177 -8.195 1 94.81 157 ASP B N 1
ATOM 3061 C CA . ASP B 1 157 ? -5.73 0.623 -7.184 1 94.81 157 ASP B CA 1
ATOM 3062 C C . ASP B 1 157 ? -6.734 1.357 -6.297 1 94.81 157 ASP B C 1
ATOM 3064 O O . ASP B 1 157 ? -6.352 2.186 -5.469 1 94.81 157 ASP B O 1
ATOM 3068 N N . VAL B 1 158 ? -7.957 1.08 -6.539 1 96.81 158 VAL B N 1
ATOM 3069 C CA . VAL B 1 158 ? -9.016 1.632 -5.703 1 96.81 158 VAL B CA 1
ATOM 3070 C C . VAL B 1 158 ? -9.906 0.504 -5.188 1 96.81 158 VAL B C 1
ATOM 3072 O O . VAL B 1 158 ? -10.492 -0.244 -5.973 1 96.81 158 VAL B O 1
ATOM 3075 N N . PHE B 1 159 ? -9.992 0.38 -3.885 1 96.62 159 PHE B N 1
ATOM 3076 C CA . PHE B 1 159 ? -10.82 -0.645 -3.26 1 96.62 159 PHE B CA 1
ATOM 3077 C C . PHE B 1 159 ? -12.273 -0.194 -3.182 1 96.62 159 PHE B C 1
ATOM 3079 O O . PHE B 1 159 ? -13.188 -0.977 -3.451 1 96.62 159 PHE B O 1
ATOM 3086 N N . TYR B 1 160 ? -12.453 1.077 -2.832 1 96.94 160 TYR B N 1
ATOM 3087 C CA . TYR B 1 160 ? -13.766 1.707 -2.818 1 96.94 160 TYR B CA 1
ATOM 3088 C C . TYR B 1 160 ? -13.945 2.621 -4.023 1 96.94 160 TYR B C 1
ATOM 3090 O O . TYR B 1 160 ? -13.516 3.775 -4.004 1 96.94 160 TYR B O 1
ATOM 3098 N N . ARG B 1 161 ? -14.664 2.131 -4.988 1 94.69 161 ARG B N 1
ATOM 3099 C CA . ARG B 1 161 ? -14.844 2.869 -6.234 1 94.69 161 ARG B CA 1
ATOM 3100 C C . ARG B 1 161 ? -16.125 3.703 -6.195 1 94.69 161 ARG B C 1
ATOM 3102 O O . ARG B 1 161 ? -17.109 3.316 -5.555 1 94.69 161 ARG B O 1
ATOM 3109 N N . HIS B 1 162 ? -16.047 4.793 -6.977 1 93.88 162 HIS B N 1
ATOM 3110 C CA . HIS B 1 162 ? -17.203 5.676 -7.062 1 93.88 162 HIS B CA 1
ATOM 3111 C C . HIS B 1 162 ? -18.266 5.113 -8.016 1 93.88 162 HIS B C 1
ATOM 3113 O O . HIS B 1 162 ? -19.453 5.219 -7.754 1 93.88 162 HIS B O 1
ATOM 3119 N N . ASP B 1 163 ? -17.828 4.539 -9.125 1 89.38 163 ASP B N 1
ATOM 3120 C CA . ASP B 1 163 ? -18.75 4.188 -10.203 1 89.38 163 ASP B CA 1
ATOM 3121 C C . ASP B 1 163 ? -19.047 2.689 -10.211 1 89.38 163 ASP B C 1
ATOM 3123 O O . ASP B 1 163 ? -18.344 1.913 -9.547 1 89.38 163 ASP B O 1
ATOM 3127 N N . ASP B 1 164 ? -20.125 2.414 -10.953 1 91.31 164 ASP B N 1
ATOM 3128 C CA . ASP B 1 164 ? -20.453 1.024 -11.25 1 91.31 164 ASP B CA 1
ATOM 3129 C C . ASP B 1 164 ? -19.453 0.417 -12.219 1 91.31 164 ASP B C 1
ATOM 3131 O O . ASP B 1 164 ? -19.172 0.984 -13.281 1 91.31 164 ASP B O 1
ATOM 3135 N N . ILE B 1 165 ? -19 -0.694 -11.836 1 92.25 165 ILE B N 1
ATOM 3136 C CA . ILE B 1 165 ? -17.875 -1.264 -12.562 1 92.25 165 ILE B CA 1
ATOM 3137 C C . ILE B 1 165 ? -18.375 -2.281 -13.586 1 92.25 165 ILE B C 1
ATOM 3139 O O . ILE B 1 165 ? -17.609 -2.818 -14.375 1 92.25 165 ILE B O 1
ATOM 3143 N N . THR B 1 166 ? -19.625 -2.512 -13.672 1 93.94 166 THR B N 1
ATOM 3144 C CA . THR B 1 166 ? -20.203 -3.598 -14.453 1 93.94 166 THR B CA 1
ATOM 3145 C C . THR B 1 166 ? -19.812 -3.471 -15.922 1 93.94 166 THR B C 1
ATOM 3147 O O . THR B 1 166 ? -19.297 -4.422 -16.516 1 93.94 166 THR B O 1
ATOM 3150 N N . GLU B 1 167 ? -20.094 -2.371 -16.531 1 94.62 167 GLU B N 1
ATOM 3151 C CA . GLU B 1 167 ? -19.766 -2.172 -17.938 1 94.62 167 GLU B CA 1
ATOM 3152 C C . GLU B 1 167 ? -18.266 -2.23 -18.172 1 94.62 167 GLU B C 1
ATOM 3154 O O . GLU B 1 167 ? -17.812 -2.771 -19.188 1 94.62 167 GLU B O 1
ATOM 3159 N N . PHE B 1 168 ? -17.578 -1.644 -17.234 1 95.12 168 PHE B N 1
ATOM 3160 C CA . PHE B 1 168 ? -16.109 -1.648 -17.312 1 95.12 168 PHE B CA 1
ATOM 3161 C C . PHE B 1 168 ? -15.578 -3.074 -17.328 1 95.12 168 PHE B C 1
ATOM 3163 O O . PHE B 1 168 ? -14.695 -3.396 -18.125 1 95.12 168 PHE B O 1
ATOM 3170 N N . VAL B 1 169 ? -16.078 -3.906 -16.531 1 97.12 169 VAL B N 1
ATOM 3171 C CA . VAL B 1 169 ? -15.695 -5.309 -16.422 1 97.12 169 VAL B CA 1
ATOM 3172 C C . VAL B 1 169 ? -15.953 -6.027 -17.734 1 97.12 169 VAL B C 1
ATOM 3174 O O . VAL B 1 169 ? -15.086 -6.746 -18.25 1 97.12 169 VAL B O 1
ATOM 3177 N N . LYS B 1 170 ? -17.078 -5.797 -18.281 1 96.81 170 LYS B N 1
ATOM 3178 C CA . LYS B 1 170 ? -17.469 -6.441 -19.531 1 96.81 170 LYS B CA 1
ATOM 3179 C C . LYS B 1 170 ? -16.578 -5.965 -20.688 1 96.81 170 LYS B C 1
ATOM 3181 O O . LYS B 1 170 ? -16.078 -6.777 -21.453 1 96.81 170 LYS B O 1
ATOM 3186 N N . GLU B 1 171 ? -16.359 -4.703 -20.703 1 96.75 171 GLU B N 1
ATOM 3187 C CA . GLU B 1 171 ? -15.617 -4.098 -21.797 1 96.75 171 GLU B CA 1
ATOM 3188 C C . GLU B 1 171 ? -14.164 -4.562 -21.812 1 96.75 171 GLU B C 1
ATOM 3190 O O . GLU B 1 171 ? -13.539 -4.66 -22.875 1 96.75 171 GLU B O 1
ATOM 3195 N N . ASN B 1 172 ? -13.695 -4.887 -20.672 1 97.19 172 ASN B N 1
ATOM 3196 C CA . ASN B 1 172 ? -12.273 -5.223 -20.578 1 97.19 172 ASN B CA 1
ATOM 3197 C C . ASN B 1 172 ? -12.07 -6.707 -20.297 1 97.19 172 ASN B C 1
ATOM 3199 O O . ASN B 1 172 ? -10.945 -7.145 -20.047 1 97.19 172 ASN B O 1
ATOM 3203 N N . ASN B 1 173 ? -13.094 -7.504 -20.281 1 97.62 173 ASN B N 1
ATOM 3204 C CA . ASN B 1 173 ? -13.055 -8.953 -20.094 1 97.62 173 ASN B CA 1
ATOM 3205 C C . ASN B 1 173 ? -12.344 -9.336 -18.812 1 97.62 173 ASN B C 1
ATOM 3207 O O . ASN B 1 173 ? -11.406 -10.133 -18.828 1 97.62 173 ASN B O 1
ATOM 3211 N N . LEU B 1 174 ? -12.789 -8.711 -17.734 1 98.62 174 LEU B N 1
ATOM 3212 C CA . LEU B 1 174 ? -12.18 -8.945 -16.438 1 98.62 174 LEU B CA 1
ATOM 3213 C C . LEU B 1 174 ? -12.875 -10.086 -15.703 1 98.62 174 LEU B C 1
ATOM 3215 O O . LEU B 1 174 ? -14.102 -10.133 -15.648 1 98.62 174 LEU B O 1
ATOM 3219 N N . ASP B 1 175 ? -12.062 -11.016 -15.117 1 98.81 175 ASP B N 1
ATOM 3220 C CA . ASP B 1 175 ? -12.609 -12.18 -14.438 1 98.81 175 ASP B CA 1
ATOM 3221 C C . ASP B 1 175 ? -12.672 -11.961 -12.93 1 98.81 175 ASP B C 1
ATOM 3223 O O . ASP B 1 175 ? -13.688 -12.25 -12.289 1 98.81 175 ASP B O 1
ATOM 3227 N N . VAL B 1 176 ? -11.578 -11.469 -12.383 1 98.81 176 VAL B N 1
ATOM 3228 C CA . VAL B 1 176 ? -11.43 -11.305 -10.938 1 98.81 176 VAL B CA 1
ATOM 3229 C C . VAL B 1 176 ? -10.742 -9.977 -10.641 1 98.81 176 VAL B C 1
ATOM 3231 O O . VAL B 1 176 ? -10.156 -9.359 -11.531 1 98.81 176 VAL B O 1
ATOM 3234 N N . VAL B 1 177 ? -10.867 -9.539 -9.422 1 98.62 177 VAL B N 1
ATOM 3235 C CA . VAL B 1 177 ? -10.242 -8.281 -9.039 1 98.62 177 VAL B CA 1
ATOM 3236 C C . VAL B 1 177 ? -9.297 -8.508 -7.863 1 98.62 177 VAL B C 1
ATOM 3238 O O . VAL B 1 177 ? -9.625 -9.242 -6.93 1 98.62 177 VAL B O 1
ATOM 3241 N N . GLU B 1 178 ? -8.133 -8.07 -7.996 1 98.19 178 GLU B N 1
ATOM 3242 C CA . GLU B 1 178 ? -7.094 -7.938 -6.977 1 98.19 178 GLU B CA 1
ATOM 3243 C C . GLU B 1 178 ? -6.336 -6.621 -7.129 1 98.19 178 GLU B C 1
ATOM 3245 O O . GLU B 1 178 ? -6.789 -5.715 -7.836 1 98.19 178 GLU B O 1
ATOM 3250 N N . MET B 1 179 ? -5.16 -6.434 -6.406 1 98.31 179 MET B N 1
ATOM 3251 C CA . MET B 1 179 ? -4.699 -5.047 -6.375 1 98.31 179 MET B CA 1
ATOM 3252 C C . MET B 1 179 ? -3.223 -4.957 -6.746 1 98.31 179 MET B C 1
ATOM 3254 O O . MET B 1 179 ? -2.611 -3.895 -6.621 1 98.31 179 MET B O 1
ATOM 3258 N N . GLU B 1 180 ? -2.576 -6.086 -7.203 1 98.56 180 GLU B N 1
ATOM 3259 C CA . GLU B 1 180 ? -1.119 -5.988 -7.176 1 98.56 180 GLU B CA 1
ATOM 3260 C C . GLU B 1 180 ? -0.509 -6.441 -8.5 1 98.56 180 GLU B C 1
ATOM 3262 O O . GLU B 1 180 ? 0.587 -6.012 -8.859 1 98.56 180 GLU B O 1
ATOM 3267 N N . SER B 1 181 ? -1.068 -7.23 -9.312 1 98.69 181 SER B N 1
ATOM 3268 C CA . SER B 1 181 ? -0.409 -8.055 -10.32 1 98.69 181 SER B CA 1
ATOM 3269 C C . SER B 1 181 ? 0.225 -7.195 -11.414 1 98.69 181 SER B C 1
ATOM 3271 O O . SER B 1 181 ? 1.299 -7.527 -11.922 1 98.69 181 SER B O 1
ATOM 3273 N N . VAL B 1 182 ? -0.415 -6.094 -11.781 1 98.62 182 VAL B N 1
ATOM 3274 C CA . VAL B 1 182 ? 0.104 -5.297 -12.891 1 98.62 182 VAL B CA 1
ATOM 3275 C C . VAL B 1 182 ? 1.485 -4.75 -12.523 1 98.62 182 VAL B C 1
ATOM 3277 O O . VAL B 1 182 ? 2.406 -4.785 -13.344 1 98.62 182 VAL B O 1
ATOM 3280 N N . ALA B 1 183 ? 1.631 -4.277 -11.336 1 98.62 183 ALA B N 1
ATOM 3281 C CA . ALA B 1 183 ? 2.918 -3.74 -10.906 1 98.62 183 ALA B CA 1
ATOM 3282 C C . ALA B 1 183 ? 3.975 -4.84 -10.828 1 98.62 183 ALA B C 1
ATOM 3284 O O . ALA B 1 183 ? 5.109 -4.648 -11.273 1 98.62 183 ALA B O 1
ATOM 3285 N N . LEU B 1 184 ? 3.58 -5.996 -10.289 1 98.88 184 LEU B N 1
ATOM 3286 C CA . LEU B 1 184 ? 4.504 -7.121 -10.18 1 98.88 184 LEU B CA 1
ATOM 3287 C C . LEU B 1 184 ? 4.977 -7.574 -11.562 1 98.88 184 LEU B C 1
ATOM 3289 O O . LEU B 1 184 ? 6.18 -7.734 -11.781 1 98.88 184 LEU B O 1
ATOM 3293 N N . PHE B 1 185 ? 4.051 -7.777 -12.477 1 98.94 185 PHE B N 1
ATOM 3294 C CA . PHE B 1 185 ? 4.391 -8.242 -13.82 1 98.94 185 PHE B CA 1
ATOM 3295 C C . PHE B 1 185 ? 5.242 -7.219 -14.555 1 98.94 185 PHE B C 1
ATOM 3297 O O . PHE B 1 185 ? 6.211 -7.574 -15.227 1 98.94 185 PHE B O 1
ATOM 3304 N N . ALA B 1 186 ? 4.91 -5.945 -14.414 1 98.75 186 ALA B N 1
ATOM 3305 C CA . ALA B 1 186 ? 5.672 -4.883 -15.07 1 98.75 186 ALA B CA 1
ATOM 3306 C C . ALA B 1 186 ? 7.117 -4.863 -14.578 1 98.75 186 ALA B C 1
ATOM 3308 O O . ALA B 1 186 ? 8.055 -4.785 -15.383 1 98.75 186 ALA B O 1
ATOM 3309 N N . ASN B 1 187 ? 7.289 -4.945 -13.266 1 98.81 187 ASN B N 1
ATOM 3310 C CA . ASN B 1 187 ? 8.633 -4.945 -12.703 1 98.81 187 ASN B CA 1
ATOM 3311 C C . ASN B 1 187 ? 9.43 -6.168 -13.156 1 98.81 187 ASN B C 1
ATOM 3313 O O . ASN B 1 187 ? 10.633 -6.07 -13.406 1 98.81 187 ASN B O 1
ATOM 3317 N N . ALA B 1 188 ? 8.742 -7.312 -13.219 1 98.88 188 ALA B N 1
ATOM 3318 C CA . ALA B 1 188 ? 9.414 -8.539 -13.656 1 98.88 188 ALA B CA 1
ATOM 3319 C C . ALA B 1 188 ? 9.898 -8.406 -15.094 1 98.88 188 ALA B C 1
ATOM 3321 O O . ALA B 1 188 ? 11.039 -8.773 -15.406 1 98.88 188 ALA B O 1
ATOM 3322 N N . ILE B 1 189 ? 9.055 -7.906 -15.938 1 98.75 189 ILE B N 1
ATOM 3323 C CA . ILE B 1 189 ? 9.406 -7.727 -17.344 1 98.75 189 ILE B CA 1
ATOM 3324 C C . ILE B 1 189 ? 10.617 -6.797 -17.453 1 98.75 189 ILE B C 1
ATOM 3326 O O . ILE B 1 189 ? 11.594 -7.113 -18.125 1 98.75 189 ILE B O 1
ATOM 3330 N N . LYS B 1 190 ? 10.539 -5.715 -16.766 1 98.38 190 LYS B N 1
ATOM 3331 C CA . LYS B 1 190 ? 11.617 -4.727 -16.812 1 98.38 190 LYS B CA 1
ATOM 3332 C C . LYS B 1 190 ? 12.93 -5.324 -16.328 1 98.38 190 LYS B C 1
ATOM 3334 O O . LYS B 1 190 ? 13.992 -5.051 -16.891 1 98.38 190 LYS B O 1
ATOM 3339 N N . ALA B 1 191 ? 12.891 -6.152 -15.289 1 98.5 191 ALA B N 1
ATOM 3340 C CA . ALA B 1 191 ? 14.078 -6.727 -14.672 1 98.5 191 ALA B CA 1
ATOM 3341 C C . ALA B 1 191 ? 14.516 -7.992 -15.406 1 98.5 191 ALA B C 1
ATOM 3343 O O . ALA B 1 191 ? 15.547 -8.586 -15.07 1 98.5 191 ALA B O 1
ATOM 3344 N N . LYS B 1 192 ? 13.711 -8.453 -16.406 1 98.31 192 LYS B N 1
ATOM 3345 C CA . LYS B 1 192 ? 13.953 -9.695 -17.125 1 98.31 192 LYS B CA 1
ATOM 3346 C C . LYS B 1 192 ? 13.961 -10.891 -16.188 1 98.31 192 LYS B C 1
ATOM 3348 O O . LYS B 1 192 ? 14.883 -11.711 -16.219 1 98.31 192 LYS B O 1
ATOM 3353 N N . LYS B 1 193 ? 13.008 -10.859 -15.289 1 98.56 193 LYS B N 1
ATOM 3354 C CA . LYS B 1 193 ? 12.773 -11.914 -14.312 1 98.56 193 LYS B CA 1
ATOM 3355 C C . LYS B 1 193 ? 11.383 -12.508 -14.469 1 98.56 193 LYS B C 1
ATOM 3357 O O . LYS B 1 193 ? 10.672 -12.195 -15.43 1 98.56 193 LYS B O 1
ATOM 3362 N N . GLN B 1 194 ? 11.031 -13.461 -13.625 1 98.62 194 GLN B N 1
ATOM 3363 C CA . GLN B 1 194 ? 9.766 -14.172 -13.75 1 98.62 194 GLN B CA 1
ATOM 33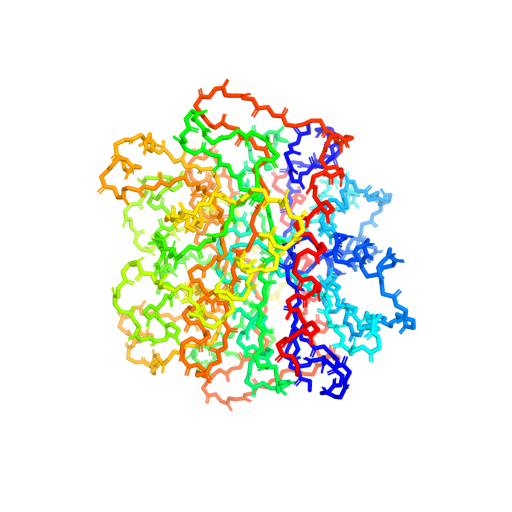64 C C . GLN B 1 194 ? 8.805 -13.773 -12.625 1 98.62 194 GLN B C 1
ATOM 3366 O O . GLN B 1 194 ? 9.219 -13.609 -11.477 1 98.62 194 GLN B O 1
ATOM 3371 N N . ALA B 1 195 ? 7.523 -13.609 -13.047 1 98.88 195 ALA B N 1
ATOM 3372 C CA . ALA B 1 195 ? 6.48 -13.367 -12.055 1 98.88 195 ALA B CA 1
ATOM 3373 C C . ALA B 1 195 ? 5.199 -14.125 -12.406 1 98.88 195 ALA B C 1
ATOM 3375 O O . ALA B 1 195 ? 4.902 -14.336 -13.586 1 98.88 195 ALA B O 1
ATOM 3376 N N . ALA B 1 196 ? 4.52 -14.539 -11.422 1 98.94 196 ALA B N 1
ATOM 3377 C CA . ALA B 1 196 ? 3.201 -15.156 -11.523 1 98.94 196 ALA B CA 1
ATOM 3378 C C . ALA B 1 196 ? 2.291 -14.695 -10.391 1 98.94 196 ALA B C 1
ATOM 3380 O O . ALA B 1 196 ? 2.75 -14.07 -9.43 1 98.94 196 ALA B O 1
ATOM 3381 N N . CYS B 1 197 ? 1.033 -14.906 -10.547 1 98.88 197 CYS B N 1
ATOM 3382 C CA . CYS B 1 197 ? 0.036 -14.586 -9.531 1 98.88 197 CYS B CA 1
ATOM 3383 C C . CYS B 1 197 ? -1.007 -15.695 -9.422 1 98.88 197 CYS B C 1
ATOM 3385 O O . CYS B 1 197 ? -1.688 -16.016 -10.398 1 98.88 197 CYS B O 1
ATOM 3387 N N . LEU B 1 198 ? -1.037 -16.281 -8.297 1 98.62 198 LEU B N 1
ATOM 3388 C CA . LEU B 1 198 ? -2.004 -17.312 -7.938 1 98.62 198 LEU B CA 1
ATOM 3389 C C . LEU B 1 198 ? -2.953 -16.812 -6.852 1 98.62 198 LEU B C 1
ATOM 3391 O O . LEU B 1 198 ? -2.51 -16.375 -5.789 1 98.62 198 LEU B O 1
ATOM 3395 N N . LEU B 1 199 ? -4.281 -16.891 -7.137 1 97.75 199 LEU B N 1
ATOM 3396 C CA . LEU B 1 199 ? -5.266 -16.281 -6.254 1 97.75 199 LEU B CA 1
ATOM 3397 C C . LEU B 1 199 ? -6.273 -17.312 -5.762 1 97.75 199 LEU B C 1
ATOM 3399 O O . LEU B 1 199 ? -6.559 -18.297 -6.457 1 97.75 199 LEU B O 1
ATOM 3403 N N . THR B 1 200 ? -6.742 -17.125 -4.57 1 96.06 200 THR B N 1
ATOM 3404 C CA . THR B 1 200 ? -7.949 -17.781 -4.078 1 96.06 200 THR B CA 1
ATOM 3405 C C . THR B 1 200 ? -9.109 -16.797 -4.016 1 96.06 200 THR B C 1
ATOM 3407 O O . THR B 1 200 ? -8.977 -15.695 -3.467 1 96.06 200 THR B O 1
ATOM 3410 N N . ILE B 1 201 ? -10.273 -17.203 -4.555 1 96.31 201 ILE B N 1
ATOM 3411 C CA . ILE B 1 201 ? -11.43 -16.312 -4.586 1 96.31 201 ILE B CA 1
ATOM 3412 C C . ILE B 1 201 ? -12.047 -16.219 -3.189 1 96.31 201 ILE B C 1
ATOM 3414 O O . ILE B 1 201 ? -12.445 -17.234 -2.609 1 96.31 201 ILE B O 1
ATOM 3418 N N . SER B 1 202 ? -12.055 -15 -2.688 1 93.38 202 SER B N 1
ATOM 3419 C CA . SER B 1 202 ? -12.508 -14.797 -1.316 1 93.38 202 SER B CA 1
ATOM 3420 C C . SER B 1 202 ? -13.961 -14.32 -1.279 1 93.38 202 SER B C 1
ATOM 3422 O O . SER B 1 202 ? -14.625 -14.422 -0.247 1 93.38 202 SER B O 1
ATOM 3424 N N . ASP B 1 203 ? -14.414 -13.734 -2.324 1 94.5 203 ASP B N 1
ATOM 3425 C CA . ASP B 1 203 ? -15.781 -13.227 -2.432 1 94.5 203 ASP B CA 1
ATOM 3426 C C . ASP B 1 203 ? -16.219 -13.133 -3.891 1 94.5 203 ASP B C 1
ATOM 3428 O O . ASP B 1 203 ? -15.383 -13.117 -4.797 1 94.5 203 ASP B O 1
ATOM 3432 N N . ASN B 1 204 ? -17.5 -13.203 -4.047 1 96.31 204 ASN B N 1
ATOM 3433 C CA . ASN B 1 204 ? -18.094 -13.055 -5.375 1 96.31 204 ASN B CA 1
ATOM 3434 C C . ASN B 1 204 ? -18.938 -11.789 -5.469 1 96.31 204 ASN B C 1
ATOM 3436 O O . ASN B 1 204 ? -19.969 -11.68 -4.816 1 96.31 204 ASN B O 1
ATOM 3440 N N . LEU B 1 205 ? -18.531 -10.852 -6.328 1 95.19 205 LEU B N 1
ATOM 3441 C CA . LEU B 1 205 ? -19.141 -9.523 -6.379 1 95.19 205 LEU B CA 1
ATOM 3442 C C . LEU B 1 205 ? -20.484 -9.562 -7.09 1 95.19 205 LEU B C 1
ATOM 3444 O O . LEU B 1 205 ? -21.266 -8.609 -7.004 1 95.19 205 LEU B O 1
ATOM 3448 N N . VAL B 1 206 ? -20.75 -10.656 -7.75 1 94.5 206 VAL B N 1
ATOM 3449 C CA . VAL B 1 206 ? -22.031 -10.836 -8.422 1 94.5 206 VAL B CA 1
ATOM 3450 C C . VAL B 1 206 ? -23.031 -11.492 -7.473 1 94.5 206 VAL B C 1
ATOM 3452 O O . VAL B 1 206 ? -24.109 -10.938 -7.211 1 94.5 206 VAL B O 1
ATOM 3455 N N . THR B 1 207 ? -22.609 -12.594 -6.855 1 93.31 207 THR B N 1
ATOM 3456 C CA . THR B 1 207 ? -23.516 -13.352 -5.992 1 93.31 207 THR B CA 1
ATOM 3457 C C . THR B 1 207 ? -23.5 -12.789 -4.574 1 93.31 207 THR B C 1
ATOM 3459 O O . THR B 1 207 ? -24.391 -13.086 -3.773 1 93.31 207 THR B O 1
ATOM 3462 N N . LYS B 1 208 ? -22.547 -12.109 -4.207 1 90.81 208 LYS B N 1
ATOM 3463 C CA . LYS B 1 208 ? -22.344 -11.492 -2.896 1 90.81 208 LYS B CA 1
ATOM 3464 C C . LYS B 1 208 ? -21.938 -12.531 -1.854 1 90.81 208 LYS B C 1
ATOM 3466 O O . LYS B 1 208 ? -22.047 -12.281 -0.651 1 90.81 208 LYS B O 1
ATOM 3471 N N . GLU B 1 209 ? -21.5 -13.633 -2.365 1 89 209 GLU B N 1
ATOM 3472 C CA . GLU B 1 209 ? -20.984 -14.672 -1.474 1 89 209 GLU B CA 1
ATOM 3473 C C . GLU B 1 209 ? -19.641 -14.273 -0.884 1 89 209 GLU B C 1
ATOM 3475 O O . GLU B 1 209 ? -18.797 -13.703 -1.578 1 89 209 GLU B O 1
ATOM 3480 N N . VAL B 1 210 ? -19.531 -14.5 0.531 1 84.69 210 VAL B N 1
ATOM 3481 C CA . VAL B 1 210 ? -18.266 -14.219 1.195 1 84.69 210 VAL B CA 1
ATOM 3482 C C . VAL B 1 210 ? -17.812 -15.445 1.996 1 84.69 210 VAL B C 1
ATOM 3484 O O . VAL B 1 210 ? -18.641 -16.25 2.42 1 84.69 210 VAL B O 1
ATOM 3487 N N . THR B 1 211 ? -16.562 -15.578 2.082 1 75.44 211 THR B N 1
ATOM 3488 C CA . THR B 1 211 ? -16.047 -16.672 2.883 1 75.44 211 THR B CA 1
ATOM 3489 C C . THR B 1 211 ? -15.977 -16.297 4.359 1 75.44 211 THR B C 1
ATOM 3491 O O . THR B 1 211 ? -16.016 -15.109 4.699 1 75.44 211 THR B O 1
ATOM 3494 N N . THR B 1 212 ? -16.156 -17.359 5.176 1 65.75 212 THR B N 1
ATOM 3495 C CA . THR B 1 212 ? -15.852 -17.141 6.586 1 65.75 212 THR B CA 1
ATOM 3496 C C . THR B 1 212 ? -14.352 -17.266 6.844 1 65.75 212 THR B C 1
ATOM 3498 O O . THR B 1 212 ? -13.617 -17.781 6.004 1 65.75 212 THR B O 1
ATOM 3501 N N . ALA B 1 213 ? -13.93 -16.641 7.867 1 55.94 213 ALA B N 1
ATOM 3502 C CA . ALA B 1 213 ? -12.516 -16.688 8.242 1 55.94 213 ALA B CA 1
ATOM 3503 C C . ALA B 1 213 ? -12 -18.125 8.242 1 55.94 213 ALA B C 1
ATOM 3505 O O . ALA B 1 213 ? -10.891 -18.391 7.773 1 55.94 213 ALA B O 1
ATOM 3506 N N . GLU B 1 214 ? -12.797 -19.031 8.742 1 56.41 214 GLU B N 1
ATOM 3507 C CA . GLU B 1 214 ? -12.43 -20.438 8.859 1 56.41 214 GLU B CA 1
ATOM 3508 C C . GLU B 1 214 ? -12.305 -21.094 7.488 1 56.41 214 GLU B C 1
ATOM 3510 O O . GLU B 1 214 ? -11.359 -21.844 7.238 1 56.41 214 GLU B O 1
ATOM 3515 N N . GLU B 1 215 ? -13.25 -20.953 6.676 1 59.47 215 GLU B N 1
ATOM 3516 C CA . GLU B 1 215 ? -13.273 -21.547 5.344 1 59.47 215 GLU B CA 1
ATOM 3517 C C . GLU B 1 215 ? -12.117 -21.031 4.488 1 59.47 215 GLU B C 1
ATOM 3519 O O . GLU B 1 215 ? -11.547 -21.781 3.693 1 59.47 215 GLU B O 1
ATOM 3524 N N . ARG B 1 216 ? -11.703 -19.875 4.766 1 60.16 216 ARG B N 1
ATOM 3525 C CA . ARG B 1 216 ? -10.602 -19.234 4.047 1 60.16 216 ARG B CA 1
ATOM 3526 C C . ARG B 1 216 ? -9.289 -19.969 4.277 1 60.16 216 ARG B C 1
ATOM 3528 O O . ARG B 1 216 ? -8.484 -20.125 3.354 1 60.16 216 ARG B O 1
ATOM 3535 N N . GLN B 1 217 ? -9.195 -20.688 5.32 1 57.59 217 GLN B N 1
ATOM 3536 C CA . GLN B 1 217 ? -7.922 -21.297 5.699 1 57.59 217 GLN B CA 1
ATOM 3537 C C . GLN B 1 217 ? -7.625 -22.531 4.84 1 57.59 217 GLN B C 1
ATOM 3539 O O . GLN B 1 217 ? -6.508 -22.688 4.34 1 57.59 217 GLN B O 1
ATOM 3544 N N . ASN B 1 218 ? -8.602 -23.438 4.602 1 60.12 218 ASN B N 1
ATOM 3545 C CA . ASN B 1 218 ? -8.305 -24.656 3.863 1 60.12 218 ASN B CA 1
ATOM 3546 C C . ASN B 1 218 ? -7.988 -24.375 2.398 1 60.12 218 ASN B C 1
ATOM 3548 O O . ASN B 1 218 ? -7.031 -24.906 1.846 1 60.12 218 ASN B O 1
ATOM 3552 N N . ASN B 1 219 ? -8.742 -23.672 1.845 1 65 219 ASN B N 1
ATOM 3553 C CA . ASN B 1 219 ? -8.547 -23.359 0.431 1 65 219 ASN B CA 1
ATOM 3554 C C . ASN B 1 219 ? -7.344 -22.438 0.216 1 65 219 ASN B C 1
ATOM 3556 O O . ASN B 1 219 ? -6.621 -22.578 -0.77 1 65 219 ASN B O 1
ATOM 3560 N N . PHE B 1 220 ? -7.125 -21.734 1.095 1 75.75 220 PHE B N 1
ATOM 3561 C CA . PHE B 1 220 ? -5.938 -20.891 1.051 1 75.75 220 PHE B CA 1
ATOM 3562 C C . PHE B 1 220 ? -4.672 -21.734 1.142 1 75.75 220 PHE B C 1
ATOM 3564 O O . PHE B 1 220 ? -3.674 -21.438 0.477 1 75.75 220 PHE B O 1
ATOM 3571 N N . MET B 1 221 ? -4.844 -22.875 1.576 1 86.75 221 MET B N 1
ATOM 3572 C CA . MET B 1 221 ? -3.691 -23.75 1.757 1 86.75 221 MET B CA 1
ATOM 3573 C C . MET B 1 221 ? -3.328 -24.453 0.44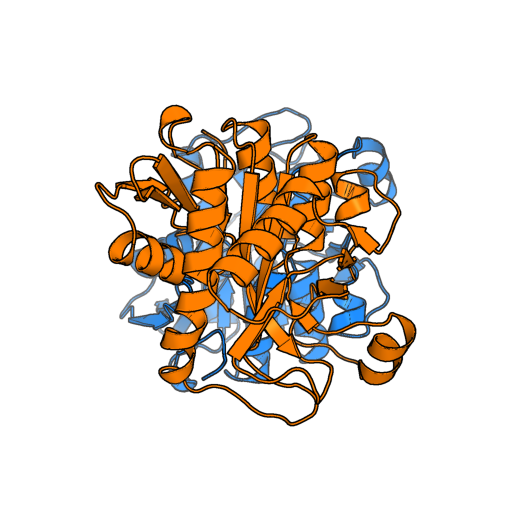9 1 86.75 221 MET B C 1
ATOM 3575 O O . MET B 1 221 ? -2.152 -24.672 0.17 1 86.75 221 MET B O 1
ATOM 3579 N N . GLN B 1 222 ? -4.34 -24.719 -0.377 1 91.12 222 GLN B N 1
ATOM 3580 C CA . GLN B 1 222 ? -4.066 -25.344 -1.667 1 91.12 222 GLN B CA 1
ATOM 3581 C C . GLN B 1 222 ? -3.223 -24.438 -2.555 1 91.12 222 GLN B C 1
ATOM 3583 O O . GLN B 1 222 ? -2.252 -24.875 -3.168 1 91.12 222 GLN B O 1
ATOM 3588 N N . MET B 1 223 ? -3.621 -23.188 -2.572 1 95.62 223 MET B N 1
ATOM 3589 C CA . MET B 1 223 ? -2.891 -22.203 -3.352 1 95.62 223 MET B CA 1
ATOM 3590 C C . MET B 1 223 ? -1.441 -22.094 -2.889 1 95.62 223 MET B C 1
ATOM 3592 O O . MET B 1 223 ? -0.523 -22.078 -3.709 1 95.62 223 MET B O 1
ATOM 3596 N N . VAL B 1 224 ? -1.229 -22.156 -1.616 1 97.12 224 VAL B N 1
ATOM 3597 C CA . VAL B 1 224 ? 0.096 -22.016 -1.022 1 97.12 224 VAL B CA 1
ATOM 3598 C C . VAL B 1 224 ? 0.958 -23.219 -1.388 1 97.12 224 VAL B C 1
ATOM 3600 O O . VAL B 1 224 ? 2.127 -23.062 -1.751 1 97.12 224 VAL B O 1
ATOM 3603 N N . GLU B 1 225 ? 0.384 -24.359 -1.371 1 97.19 225 GLU B N 1
ATOM 3604 C CA . GLU B 1 225 ? 1.117 -25.578 -1.674 1 97.19 225 GLU B CA 1
ATOM 3605 C C . GLU B 1 225 ? 1.558 -25.609 -3.135 1 97.19 225 GLU B C 1
ATOM 3607 O O . GLU B 1 225 ? 2.682 -26.016 -3.439 1 97.19 225 GLU B O 1
ATOM 3612 N N . ILE B 1 226 ? 0.695 -25.203 -4 1 98.12 226 ILE B N 1
ATOM 3613 C CA . ILE B 1 226 ? 1.054 -25.141 -5.414 1 98.12 226 ILE B CA 1
ATOM 3614 C C . ILE B 1 226 ? 2.225 -24.172 -5.598 1 98.12 226 ILE B C 1
ATOM 3616 O O . ILE B 1 226 ? 3.195 -24.484 -6.289 1 98.12 226 ILE B O 1
ATOM 3620 N N . ALA B 1 227 ? 2.109 -23.016 -4.961 1 98.56 227 ALA B N 1
ATOM 3621 C CA . ALA B 1 227 ? 3.135 -21.984 -5.09 1 98.56 227 ALA B CA 1
ATOM 3622 C C . ALA B 1 227 ? 4.469 -22.453 -4.52 1 98.56 227 ALA B C 1
ATOM 3624 O O . ALA B 1 227 ? 5.523 -22.188 -5.098 1 98.56 227 ALA B O 1
ATOM 3625 N N . LEU B 1 228 ? 4.426 -23.141 -3.395 1 98.69 228 LEU B N 1
ATOM 3626 C CA . LEU B 1 228 ? 5.641 -23.656 -2.771 1 98.69 228 LEU B CA 1
ATOM 3627 C C . LEU B 1 228 ? 6.297 -24.719 -3.656 1 98.69 228 LEU B C 1
ATOM 3629 O O . LEU B 1 228 ? 7.52 -24.719 -3.811 1 98.69 228 LEU B O 1
ATOM 3633 N N . ASP B 1 229 ? 5.492 -25.578 -4.215 1 98.62 229 ASP B N 1
ATOM 3634 C CA . ASP B 1 229 ? 6.039 -26.578 -5.133 1 98.62 229 ASP B CA 1
ATOM 3635 C C . ASP B 1 229 ? 6.645 -25.906 -6.367 1 98.62 229 ASP B C 1
ATOM 3637 O O . ASP B 1 229 ? 7.668 -26.359 -6.887 1 98.62 229 ASP B O 1
ATOM 3641 N N . ALA B 1 230 ? 5.984 -24.859 -6.824 1 98.62 230 ALA B N 1
ATOM 3642 C CA . ALA B 1 230 ? 6.531 -24.094 -7.949 1 98.62 230 ALA B CA 1
ATOM 3643 C C . ALA B 1 230 ? 7.875 -23.469 -7.586 1 98.62 230 ALA B C 1
ATOM 3645 O O . ALA B 1 230 ? 8.781 -23.406 -8.414 1 98.62 230 ALA B O 1
ATOM 3646 N N . ALA B 1 231 ? 7.965 -22.984 -6.371 1 98.06 231 ALA B N 1
ATOM 3647 C CA . ALA B 1 231 ? 9.219 -22.406 -5.898 1 98.06 231 ALA B CA 1
ATOM 3648 C C . ALA B 1 231 ? 10.344 -23.438 -5.914 1 98.06 231 ALA B C 1
ATOM 3650 O O . ALA B 1 231 ? 11.477 -23.125 -6.285 1 98.06 231 ALA B O 1
ATOM 3651 N N . VAL B 1 232 ? 10.031 -24.641 -5.562 1 97.38 232 VAL B N 1
ATOM 3652 C CA . VAL B 1 232 ? 11.008 -25.719 -5.516 1 97.38 232 VAL B CA 1
ATOM 3653 C C . VAL B 1 232 ? 11.438 -26.094 -6.934 1 97.38 232 VAL B C 1
ATOM 3655 O O . VAL B 1 232 ? 12.633 -26.234 -7.211 1 97.38 232 VAL B O 1
ATOM 3658 N N . GLU B 1 233 ? 10.477 -26.125 -7.797 1 96.62 233 GLU B N 1
ATOM 3659 C CA . GLU B 1 233 ? 10.742 -26.625 -9.141 1 96.62 233 GLU B CA 1
ATOM 3660 C C . GLU B 1 233 ? 11.359 -25.547 -10.023 1 96.62 233 GLU B C 1
ATOM 3662 O O . GLU B 1 233 ? 11.938 -25.844 -11.07 1 96.62 233 GLU B O 1
ATOM 3667 N N . SER B 1 234 ? 11.172 -24.312 -9.641 1 91.94 234 SER B N 1
ATOM 3668 C CA . SER B 1 234 ? 11.727 -23.219 -10.422 1 91.94 234 SER B CA 1
ATOM 3669 C C . SER B 1 234 ? 13.164 -22.906 -10.016 1 91.94 234 SER B C 1
ATOM 3671 O O . SER B 1 234 ? 13.812 -22.047 -10.609 1 91.94 234 SER B O 1
ATOM 3673 N N . ASN B 1 235 ? 13.688 -23.5 -8.961 1 86.12 235 ASN B N 1
ATOM 3674 C CA . ASN B 1 235 ? 15.062 -23.312 -8.5 1 86.12 235 ASN B CA 1
ATOM 3675 C C . ASN B 1 235 ? 16.031 -24.25 -9.234 1 86.12 235 ASN B C 1
ATOM 3677 O O . ASN B 1 235 ? 15.672 -25.375 -9.555 1 86.12 235 ASN B O 1
#

Organism: Mesoplasma florum (strain ATCC 33453 / NBRC 100688 / NCTC 11704 / L1) (NCBI:txid265311)

Nearest PDB structures (foldseek):
  4d8y-assembly1_B  TM=9.530E-01  e=3.694E-30  Bacillus subtilis
  3u40-assembly1_B  TM=9.567E-01  e=7.735E-30  Entamoeba histolytica
  3u40-assembly1_F  TM=9.626E-01  e=1.315E-28  Entamoeba histolytica
  3u40-assembly1_C  TM=9.502E-01  e=1.093E-28  Entamoeba histolytica
  3u40-assembly1_E  TM=9.328E-01  e=1.028E-28  Entamoeba histolytica

Secondary structure (DSSP, 8-state):
--SS--S-GGGS-SEEEE-S-HHHHHHHHHHH-EEEEEEE-GGG--EEEEEETTEEEEEE---SSHHHHHHHHHHHHHHS---EEEEEEEEEESSTTS-TT-EEEEEEEEESSSHHHHHH----SEEEPPHHHHHHHHHHHHHTT--EEEEEEEE-S-SS-SS--HHHHHHHT--EEESSHHHHHHHHHHHT-EEEEEEEEEEETTT--B--HHHHHHHHHHHHHHHHHHHHHT-/--SS--S-GGGS-SEEEE-S-HHHHHHHHHHH-EEEEEEE-GGG--EEEEEETTEEEEEE---SSHHHHHHHHHHHHHHS---EEEEEEEEEESSTTS-TT-EEEEEEEEESSSHHHHHH----SEEEPPHHHHHHHHHHHHHTT--EEEEEEEE-S-SS-SS--HHHHHHHT--EEESSHHHHHHHHHHHT-EEEEEEEEEEETTT--B--HHHHHHHHHHHHHHHHHHHHHT-

Solvent-accessible surface area (backbone atoms only — not comparable to full-atom values): 22693 Å² total; per-residue (Å²): 109,53,101,70,41,68,32,56,50,86,60,45,28,47,30,33,38,32,23,39,35,19,58,56,17,49,50,51,37,71,71,64,33,44,81,68,39,82,47,26,56,50,62,48,40,27,24,32,24,24,25,44,98,86,32,62,34,18,28,28,27,31,49,49,15,33,33,24,28,32,48,52,50,42,45,36,49,73,69,29,67,29,46,35,38,36,34,42,42,62,25,36,16,63,34,76,86,51,42,64,55,38,37,35,43,41,48,26,19,34,40,71,54,49,49,32,36,46,42,44,69,36,85,63,53,63,42,58,36,28,64,66,54,45,51,46,42,52,51,48,26,54,75,70,72,45,78,66,44,73,45,32,29,29,19,39,49,54,86,64,58,60,66,83,55,64,65,58,34,64,74,64,59,42,42,30,37,38,33,38,55,29,28,43,31,30,45,18,58,64,68,74,42,39,22,32,42,43,29,32,24,46,24,17,73,66,77,65,47,68,62,51,78,71,63,47,52,62,44,48,44,54,57,49,50,44,51,51,52,38,46,48,70,72,101,108,54,101,69,41,67,32,55,50,86,60,46,28,47,29,32,38,32,23,39,34,17,57,56,17,49,50,50,38,71,72,62,33,44,82,66,39,81,46,27,55,48,62,47,40,26,24,32,23,25,26,42,97,86,34,61,35,18,27,29,27,29,48,48,16,33,31,24,27,31,48,51,50,42,47,36,50,72,70,30,67,30,46,35,38,36,34,41,43,62,25,35,18,64,34,74,84,50,43,64,57,40,36,35,44,42,47,26,18,35,39,70,53,49,48,30,36,47,42,44,68,38,86,62,53,63,41,59,38,28,64,68,54,45,51,46,42,52,51,49,26,54,77,70,71,44,77,67,44,73,45,33,29,28,19,40,47,54,87,64,59,59,65,82,54,66,64,58,34,63,75,65,60,41,43,31,39,37,32,38,56,29,27,42,31,29,45,18,58,64,68,72,40,38,22,32,39,41,30,31,25,46,24,17,73,64,76,66,48,69,63,50,79,70,63,46,51,63,45,47,44,55,57,49,50,43,52,52,53,38,45,48,69,72,101

Sequence (470 aa):
MTPHISAKKEDIAKTVLMPGDPLRAKKIAETYLENVKLVNEVRNMFMYTGTYKGIQVTIAGSGMGCPSIGIYSYELFNFYNVENIIRIGSAGSYKEEIKVYDVYNVKEAYGDSNYAKLAANIDDKVIKAGDKLYSLIEKIAKDKKIKTLTGRAHSADVFYRHDDITEFVKENNLDVVEMESVALFANAIKAKKQAACLLTISDNLVTKEVTTAEERQNNFMQMVEIALDAAVESNMTPHISAKKEDIAKTVLMPGDPLRAKKIAETYLENVKLVNEVRNMFMYTGTYKGIQVTIAGSGMGCPSIGIYSYELFNFYNVENIIRIGSAGSYKEEIKVYDVYNVKEAYGDSNYAKLAANIDDKVIKAGDKLYSLIEKIAKDKKIKTLTGRAHSADVFYRHDDITEFVKENNLDVVEMESVALFANAIKAKKQAACLLTISDNLVTKEVTTAEERQNNFMQMVEIALDAAVESN

InterPro domains:
  IPR000845 Nucleoside phosphorylase domain [PF01048] (15-223)
  IPR004402 Purine nucleoside phosphorylase DeoD-type [TIGR00107] (4-231)
  IPR004402 Purine nucleoside phosphorylase DeoD-type [cd09006] (4-230)
  IPR018016 Nucleoside phosphorylase, conserved site [PS01232] (61-76)
  IPR035994 Nucleoside phosphorylase superfamily [G3DSA:3.40.50.1580] (2-233)
  IPR035994 Nucleoside phosphorylase superfamily [SSF53167] (1-232)

Foldseek 3Di:
DDPQFPADLVQAFQEEEEEQDQVVLVVLCVVAFDPKDFRGCRVHWTKIWGDHPRGIYIYTHQHAAAVRVLVVLLCCLPPNNHFEYEYEYEWAWADPVQDFLAKEWEQKEFEPDCLLCVPQVDPDRIFGFFPVLSVLLVVLCVVVVHDYHYDYEYQYRDPDDDDDCNVVCVVVVHTIYGHHVSSNRSSCVRSVHGYIYMYGYQAYPVVRDGDDPVRCPVSSVSSSVSSSVSVVVVD/DDPAFPFDLVQAFQEEEEEQDQVVLVVLCVVAFDPKDFRGCRVHWTKIWGDHPRGIYIYTHQHAAAVRVLVVLLCCLPPNNHFEYEYEYEWAWADPVQDFLAKEWEQKEFEPDCLLCVPQVDPDRIFGFFPVLSVLLVVLCVVVVHDYHYDYEYQYRDPDDDDDCNVVCVVVVHTIYGHHVSSNRSSCVRSVHGYIYMYGYQAYPVVRDGDDPVRCPPSSVSSSVSSSVSVVVVD